Protein AF-A0A8S2USR0-F1 (afdb_monomer_lite)

Sequence (633 aa):
MNVASIPGWSAKDGDEIICIAELKLGLIGMSCAVPGFSTMMTNIFRMSAYKTRSAQELTQTWLWRELYHRGAAMEMYLEELPRAFHGKSFTEAALICFKLRVMMLAVEMKHTDENGNTRMIVDVAPKADCTIIYGTRAFIVCSSSDDSKRVKYYCSVCYPDVDRLTEIQLKRMKKCRHFMQEIVVNDIAAESQVSFGKEKHTSTIIRLAEGDTRYPLLLSEPEPTDSVSLAQSEPLIEESLSQFDATGMFYFVPPRPIEEAVLNLDSLRERRLAFRRQNTIKNGNFQLNEKPKFIGAKHPVHFQDHVIVCLHADTSSPTIGLRNFVMPLRASSFHRHELPTIIFVTDLDYIKNEWDMISTFPDIYILNGSPSNPYNLQLICIQDSRQCVIMSTLDRENQDTYLVDKSSVLCTLNIRQIEMKSAGFASVMNLTGQNTFDINTNQTMFLLQNKIRTITTLTIDSNVQYVEQGDTDEVELEFFLTTPFASGAAFADSVLDCILSCAYYNDNAVNLLRNILTGGVDIQLEEILAEGGGFTQCETFDILKKRNRARVALLEIRELIPDIDIRTKPVTFSVLFCETIQRFQMIVMGIYRLLDVLVRNDPSNNPNKIPGGHKRIVICYPPHGYHMDPSDM

pLDDT: mean 75.85, std 21.33, range [22.52, 98.25]

Organism: NCBI:txid392030

Structure (mmCIF, N/CA/C/O backbone):
data_AF-A0A8S2USR0-F1
#
_entry.id   AF-A0A8S2USR0-F1
#
loop_
_atom_site.group_PDB
_atom_site.id
_atom_site.type_symbol
_atom_site.label_atom_id
_atom_site.label_alt_id
_atom_site.label_comp_id
_atom_site.label_asym_id
_atom_site.label_entity_id
_atom_site.label_seq_id
_atom_site.pdbx_PDB_ins_code
_atom_site.Cartn_x
_atom_site.Cartn_y
_atom_site.Cartn_z
_atom_site.occupancy
_atom_site.B_iso_or_equiv
_atom_site.auth_seq_id
_atom_site.auth_comp_id
_atom_site.auth_asym_id
_atom_site.auth_atom_id
_atom_site.pdbx_PDB_model_num
ATOM 1 N N . MET A 1 1 ? -5.647 26.603 4.456 1.00 41.94 1 MET A N 1
ATOM 2 C CA . MET A 1 1 ? -5.292 27.521 3.352 1.00 41.94 1 MET A CA 1
ATOM 3 C C . MET A 1 1 ? -5.134 26.652 2.118 1.00 41.94 1 MET A C 1
ATOM 5 O O . MET A 1 1 ? -4.359 25.709 2.189 1.00 41.94 1 MET A O 1
ATOM 9 N N . ASN A 1 2 ? -5.936 26.855 1.072 1.00 60.19 2 ASN A N 1
ATOM 10 C CA . ASN A 1 2 ? -5.864 26.008 -0.119 1.00 60.19 2 ASN A CA 1
ATOM 11 C C . ASN A 1 2 ? -4.675 26.466 -0.977 1.00 60.19 2 ASN A C 1
ATOM 13 O O . ASN A 1 2 ? -4.707 27.565 -1.526 1.00 60.19 2 ASN A O 1
ATOM 17 N N . VAL A 1 3 ? -3.612 25.664 -1.051 1.00 60.81 3 VAL A N 1
ATOM 18 C CA . VAL A 1 3 ? -2.388 26.015 -1.796 1.00 60.81 3 VAL A CA 1
ATOM 19 C C . VAL A 1 3 ? -2.688 26.167 -3.294 1.00 60.81 3 VAL A C 1
ATOM 21 O O . VAL A 1 3 ? -2.115 27.041 -3.935 1.00 60.81 3 VAL A O 1
ATOM 24 N N . ALA A 1 4 ? -3.686 25.443 -3.815 1.00 60.59 4 ALA A N 1
ATOM 25 C CA . ALA A 1 4 ? -4.141 25.571 -5.201 1.00 60.59 4 ALA A CA 1
ATOM 26 C C . ALA A 1 4 ? -4.793 26.934 -5.519 1.00 60.59 4 ALA A C 1
ATOM 28 O O . ALA A 1 4 ? -4.944 27.290 -6.682 1.00 60.59 4 ALA A O 1
ATOM 29 N N . SER A 1 5 ? -5.164 27.720 -4.499 1.00 67.00 5 SER A N 1
ATOM 30 C CA . SER A 1 5 ? -5.700 29.081 -4.675 1.00 67.00 5 SER A CA 1
ATOM 31 C C . SER A 1 5 ? -4.626 30.179 -4.686 1.00 67.00 5 SER A C 1
ATOM 33 O O . SER A 1 5 ? -4.962 31.360 -4.786 1.00 67.00 5 SER A O 1
ATOM 35 N N . ILE A 1 6 ? -3.340 29.823 -4.562 1.00 75.88 6 ILE A N 1
ATOM 36 C CA . ILE A 1 6 ? -2.237 30.790 -4.533 1.00 75.88 6 ILE A CA 1
ATOM 37 C C . ILE A 1 6 ? -1.921 31.262 -5.965 1.00 75.88 6 ILE A C 1
ATOM 39 O O . ILE A 1 6 ? -1.592 30.436 -6.819 1.00 75.88 6 ILE A O 1
ATOM 43 N N . PRO A 1 7 ? -1.951 32.581 -6.248 1.00 71.81 7 PRO A N 1
ATOM 44 C CA . PRO A 1 7 ? -1.530 33.113 -7.541 1.00 71.81 7 PRO A CA 1
ATOM 45 C C . PRO A 1 7 ? -0.057 32.777 -7.808 1.00 71.81 7 PRO A C 1
ATOM 47 O O . PRO A 1 7 ? 0.818 33.205 -7.057 1.00 71.81 7 PRO A O 1
ATOM 50 N N . GLY A 1 8 ? 0.211 32.026 -8.878 1.00 72.25 8 GLY A N 1
ATOM 51 C CA . GLY A 1 8 ? 1.557 31.585 -9.264 1.00 72.25 8 GLY A CA 1
ATOM 52 C C . GLY A 1 8 ? 1.851 30.110 -8.992 1.00 72.25 8 GLY A C 1
ATOM 53 O O . GLY A 1 8 ? 2.843 29.624 -9.518 1.00 72.25 8 GLY A O 1
ATOM 54 N N . TRP A 1 9 ? 0.995 29.401 -8.245 1.00 73.94 9 TRP A N 1
ATOM 55 C CA . TRP A 1 9 ? 1.066 27.940 -8.170 1.00 73.94 9 TRP A CA 1
ATOM 56 C C . TRP A 1 9 ? 0.585 27.326 -9.486 1.00 73.94 9 TRP A C 1
ATOM 58 O O . TRP A 1 9 ? -0.480 27.690 -9.997 1.00 73.94 9 TRP A O 1
ATOM 68 N N . SER A 1 10 ? 1.359 26.390 -10.028 1.00 69.12 10 SER A N 1
ATOM 69 C CA . SER A 1 10 ? 1.028 25.711 -11.275 1.00 69.12 10 SER A CA 1
ATOM 70 C C . SER A 1 10 ? 1.516 24.268 -11.255 1.00 69.12 10 SER A C 1
ATOM 72 O O . SER A 1 10 ? 2.692 23.983 -11.471 1.00 69.12 10 SER A O 1
ATOM 74 N N . ALA A 1 11 ? 0.578 23.325 -11.113 1.00 64.88 11 ALA A N 1
ATOM 75 C CA . ALA A 1 11 ? 0.870 21.897 -11.284 1.00 64.88 11 ALA A CA 1
ATOM 76 C C . ALA A 1 11 ? 1.495 21.571 -12.658 1.00 64.88 11 ALA A C 1
ATOM 78 O O . ALA A 1 11 ? 2.175 20.562 -12.808 1.00 64.88 11 ALA A O 1
ATOM 79 N N . LYS A 1 12 ? 1.282 22.420 -13.678 1.00 63.69 12 LYS A N 1
ATOM 80 C CA . LYS A 1 12 ? 1.909 22.260 -15.002 1.00 63.69 12 LYS A CA 1
ATOM 81 C C . LYS A 1 12 ? 3.401 22.596 -14.997 1.00 63.69 12 LYS A C 1
ATOM 83 O O . LYS A 1 12 ? 4.128 22.044 -15.817 1.00 63.69 12 LYS A O 1
ATOM 88 N N . ASP A 1 13 ? 3.829 23.482 -14.102 1.00 67.00 13 ASP A N 1
ATOM 89 C CA . ASP A 1 13 ? 5.217 23.933 -13.984 1.00 67.00 13 ASP A CA 1
ATOM 90 C C . ASP A 1 13 ? 6.026 23.075 -12.990 1.00 67.00 13 ASP A C 1
ATOM 92 O O . ASP A 1 13 ? 7.196 23.360 -12.743 1.00 67.00 13 ASP A O 1
ATOM 96 N N . GLY A 1 14 ? 5.424 21.995 -12.470 1.00 64.88 14 GLY A N 1
ATOM 97 C CA . GLY A 1 14 ? 6.058 21.040 -11.555 1.00 64.88 14 GLY A CA 1
ATOM 98 C C . GLY A 1 14 ? 5.811 21.318 -10.070 1.00 64.88 14 GLY A C 1
ATOM 99 O O . GLY A 1 14 ? 6.416 20.660 -9.227 1.00 64.88 14 GLY A O 1
ATOM 100 N N . ASP A 1 15 ? 4.931 22.264 -9.723 1.00 72.50 15 ASP A N 1
ATOM 101 C CA . ASP A 1 15 ? 4.597 22.532 -8.322 1.00 72.50 15 ASP A CA 1
ATOM 102 C C . ASP A 1 15 ? 3.721 21.411 -7.739 1.00 72.50 15 ASP A C 1
ATOM 104 O O . ASP A 1 15 ? 2.509 21.357 -7.972 1.00 72.50 15 ASP A O 1
ATOM 108 N N . GLU A 1 16 ? 4.312 20.547 -6.916 1.00 71.31 16 GLU A N 1
ATOM 109 C CA . GLU A 1 16 ? 3.594 19.454 -6.258 1.00 71.31 16 GLU A CA 1
ATOM 110 C C . GLU A 1 16 ? 3.252 19.750 -4.792 1.00 71.31 16 GLU A C 1
ATOM 112 O O . GLU A 1 16 ? 4.050 20.286 -4.021 1.00 71.31 16 GLU A O 1
ATOM 117 N N . ILE A 1 17 ? 2.047 19.342 -4.379 1.00 77.12 17 ILE A N 1
ATOM 118 C CA . ILE A 1 17 ? 1.616 19.358 -2.978 1.00 77.12 17 ILE A CA 1
ATOM 119 C C . ILE A 1 17 ? 1.569 17.920 -2.482 1.00 77.12 17 ILE A C 1
ATOM 121 O O . ILE A 1 17 ? 0.712 17.126 -2.887 1.00 77.12 17 ILE A O 1
ATOM 125 N N . ILE A 1 18 ? 2.462 17.606 -1.549 1.00 79.62 18 ILE A N 1
ATOM 126 C CA . ILE A 1 18 ? 2.528 16.280 -0.945 1.00 79.62 18 ILE A CA 1
ATOM 127 C C . ILE A 1 18 ? 1.855 16.319 0.423 1.00 79.62 18 ILE A C 1
ATOM 129 O O . ILE A 1 18 ? 2.339 16.952 1.363 1.00 79.62 18 ILE A O 1
ATOM 133 N N . CYS A 1 19 ? 0.728 15.619 0.547 1.00 84.94 19 CYS A N 1
ATOM 134 C CA . CYS A 1 19 ? 0.041 15.466 1.820 1.00 84.94 19 CYS A CA 1
ATOM 135 C C . CYS A 1 19 ? 0.579 14.235 2.564 1.00 84.94 19 CYS A C 1
ATOM 137 O O . CYS A 1 19 ? 0.286 13.093 2.218 1.00 84.94 19 CYS A O 1
ATOM 139 N N . ILE A 1 20 ? 1.353 14.461 3.628 1.00 87.88 20 ILE A N 1
ATOM 140 C CA . ILE A 1 20 ? 1.951 13.383 4.437 1.00 87.88 20 ILE A CA 1
ATOM 141 C C . ILE A 1 20 ? 0.869 12.467 5.031 1.00 87.88 20 ILE A C 1
ATOM 143 O O . ILE A 1 20 ? 1.017 11.245 5.029 1.00 87.88 20 ILE A O 1
ATOM 147 N N . ALA A 1 21 ? -0.247 13.042 5.492 1.00 88.56 21 ALA A N 1
ATOM 148 C CA . ALA A 1 21 ? -1.369 12.280 6.038 1.00 88.56 21 ALA A CA 1
ATOM 149 C C . ALA A 1 21 ? -2.034 11.382 4.981 1.00 88.56 21 ALA A C 1
ATOM 151 O O . ALA A 1 21 ? -2.421 10.257 5.293 1.00 88.56 21 ALA A O 1
ATOM 152 N N . GLU A 1 22 ? -2.130 11.852 3.733 1.00 89.38 22 GLU A N 1
ATOM 153 C CA . GLU A 1 22 ? -2.641 11.073 2.601 1.00 89.38 22 GLU A CA 1
ATOM 154 C C . GLU A 1 22 ? -1.770 9.841 2.345 1.00 89.38 22 GLU A C 1
ATOM 156 O O . GLU A 1 22 ? -2.277 8.721 2.336 1.00 89.38 22 GLU A O 1
ATOM 161 N N . LEU A 1 23 ? -0.451 10.032 2.228 1.00 90.69 23 LEU A N 1
ATOM 162 C CA . LEU A 1 23 ? 0.488 8.936 1.986 1.00 90.69 23 LEU A CA 1
ATOM 163 C C . LEU A 1 23 ? 0.530 7.948 3.157 1.00 90.69 23 LEU A C 1
ATOM 165 O O . LEU A 1 23 ? 0.442 6.739 2.944 1.00 90.69 23 LEU A O 1
ATOM 169 N N . LYS A 1 24 ? 0.609 8.447 4.398 1.00 94.81 24 LYS A N 1
ATOM 170 C CA . LYS A 1 24 ? 0.625 7.622 5.615 1.00 94.81 24 LYS A CA 1
ATOM 171 C C . LYS A 1 24 ? -0.605 6.728 5.700 1.00 94.81 24 LYS A C 1
ATOM 173 O O . LYS A 1 24 ? -0.488 5.507 5.805 1.00 94.81 24 LYS A O 1
ATOM 178 N N . LEU A 1 25 ? -1.787 7.339 5.670 1.00 95.62 25 LEU A N 1
ATOM 179 C CA . LEU A 1 25 ? -3.044 6.619 5.832 1.00 95.62 25 LEU A CA 1
ATOM 180 C C . LEU A 1 25 ? -3.356 5.749 4.615 1.00 95.62 25 LEU A C 1
ATOM 182 O O . LEU A 1 25 ? -3.886 4.656 4.796 1.00 95.62 25 LEU A O 1
ATOM 186 N N . GLY A 1 26 ? -2.960 6.174 3.414 1.00 94.62 26 GLY A N 1
ATOM 187 C CA . GLY A 1 26 ? -3.068 5.375 2.201 1.00 94.62 26 GLY A CA 1
ATOM 188 C C . GLY A 1 26 ? -2.230 4.097 2.268 1.00 94.62 26 GLY A C 1
ATOM 189 O O . GLY A 1 26 ? -2.754 3.010 2.026 1.00 94.62 26 GLY A O 1
ATOM 190 N N . LEU A 1 27 ? -0.953 4.197 2.663 1.00 95.69 27 LEU A N 1
ATOM 191 C CA . LEU A 1 27 ? -0.057 3.045 2.833 1.00 95.69 27 LEU A CA 1
ATOM 192 C C . LEU A 1 27 ? -0.582 2.069 3.892 1.00 95.69 27 LEU A C 1
ATOM 194 O O . LEU A 1 27 ? -0.609 0.862 3.658 1.00 95.69 27 LEU A O 1
ATOM 198 N N . ILE A 1 28 ? -1.032 2.580 5.042 1.00 96.88 28 ILE A N 1
ATOM 199 C CA . ILE A 1 28 ? -1.580 1.751 6.126 1.00 96.88 28 ILE A CA 1
ATOM 200 C C . ILE A 1 28 ? -2.923 1.121 5.715 1.00 96.88 28 ILE A C 1
ATOM 202 O O . ILE A 1 28 ? -3.161 -0.056 5.993 1.00 96.88 28 ILE A O 1
ATOM 206 N N . GLY A 1 29 ? -3.779 1.870 5.014 1.00 95.44 29 GLY A N 1
ATOM 207 C CA . GLY A 1 29 ? -5.040 1.388 4.452 1.00 95.44 29 GLY A CA 1
ATOM 208 C C . GLY A 1 29 ? -4.817 0.251 3.461 1.00 95.44 29 GLY A C 1
ATOM 209 O O . GLY A 1 29 ? -5.374 -0.831 3.634 1.00 95.44 29 GLY A O 1
ATOM 210 N N . MET A 1 30 ? -3.920 0.430 2.488 1.00 94.00 30 MET A N 1
ATOM 211 C CA . MET A 1 30 ? -3.573 -0.624 1.529 1.00 94.00 30 MET A CA 1
ATOM 212 C C . MET A 1 30 ? -2.900 -1.833 2.179 1.00 94.00 30 MET A C 1
ATOM 214 O O . MET A 1 30 ? -3.190 -2.959 1.779 1.00 94.00 30 MET A O 1
ATOM 218 N N . SER A 1 31 ? -2.108 -1.647 3.239 1.00 95.94 31 SER A N 1
ATOM 219 C CA . SER A 1 31 ? -1.575 -2.763 4.036 1.00 95.94 31 SER A CA 1
ATOM 220 C C . SER A 1 31 ? -2.658 -3.626 4.699 1.00 95.94 31 SER A C 1
ATOM 222 O O . SER A 1 31 ? -2.385 -4.768 5.065 1.00 95.94 31 SER A O 1
ATOM 224 N N . CYS A 1 32 ? -3.893 -3.127 4.838 1.00 95.06 32 CYS A N 1
ATOM 225 C CA . CYS A 1 32 ? -5.026 -3.930 5.310 1.00 95.06 32 CYS A CA 1
ATOM 226 C C . CYS A 1 32 ? -5.611 -4.840 4.222 1.00 95.06 32 CYS A C 1
ATOM 228 O O . CYS A 1 32 ? -6.177 -5.884 4.548 1.00 95.06 32 CYS A O 1
ATOM 230 N N . ALA A 1 33 ? -5.502 -4.450 2.948 1.00 91.19 33 ALA A N 1
ATOM 231 C CA . ALA A 1 33 ? -5.878 -5.291 1.811 1.00 91.19 33 ALA A CA 1
ATOM 232 C C . ALA A 1 33 ? -4.741 -6.255 1.433 1.00 91.19 33 ALA A C 1
ATOM 234 O O . ALA A 1 33 ? -4.985 -7.427 1.159 1.00 91.19 33 ALA A O 1
ATOM 235 N N . VAL A 1 34 ? -3.499 -5.767 1.469 1.00 93.75 34 VAL A N 1
ATOM 236 C CA . VAL A 1 34 ? -2.285 -6.475 1.051 1.00 93.75 34 VAL A CA 1
ATOM 237 C C . VAL A 1 34 ? -1.247 -6.383 2.180 1.00 93.75 34 VAL A C 1
ATOM 239 O O . VAL A 1 34 ? -0.481 -5.422 2.244 1.00 93.75 34 VAL A O 1
ATOM 242 N N . PRO A 1 35 ? -1.199 -7.355 3.107 1.00 93.06 35 PRO A N 1
ATOM 243 C CA . PRO A 1 35 ? -0.209 -7.369 4.184 1.00 93.06 35 PRO A CA 1
ATOM 244 C C . PRO A 1 35 ? 1.233 -7.238 3.674 1.00 93.06 35 PRO A C 1
ATOM 246 O O . PRO A 1 35 ? 1.615 -7.882 2.700 1.00 93.06 35 PRO A O 1
ATOM 249 N N . GLY A 1 36 ? 2.042 -6.406 4.337 1.00 94.00 36 GLY A N 1
ATOM 250 C CA . GLY A 1 36 ? 3.423 -6.117 3.925 1.00 94.00 36 GLY A CA 1
ATOM 251 C C . GLY A 1 36 ? 3.557 -5.069 2.811 1.00 94.00 36 GLY A C 1
ATOM 252 O O . GLY A 1 36 ? 4.676 -4.661 2.497 1.00 94.00 36 GLY A O 1
ATOM 253 N N . PHE A 1 37 ? 2.448 -4.576 2.249 1.00 95.38 37 PHE A N 1
ATOM 254 C CA . PHE A 1 37 ? 2.462 -3.576 1.182 1.00 95.38 37 PHE A CA 1
ATOM 255 C C . PHE A 1 37 ? 3.228 -2.303 1.561 1.00 95.38 37 PHE A C 1
ATOM 257 O O . PHE A 1 37 ? 4.100 -1.874 0.810 1.00 95.38 37 PHE A O 1
ATOM 264 N N . SER A 1 38 ? 2.984 -1.731 2.743 1.00 95.44 38 SER A N 1
ATOM 265 C CA . SER A 1 38 ? 3.704 -0.534 3.199 1.00 95.44 38 SER A CA 1
ATOM 266 C C . SER A 1 38 ? 5.219 -0.740 3.234 1.00 95.44 38 SER A C 1
ATOM 268 O O . SER A 1 38 ? 5.958 0.144 2.810 1.00 95.44 38 SER A O 1
ATOM 270 N N . THR A 1 39 ? 5.690 -1.909 3.674 1.00 95.31 39 THR A N 1
ATOM 271 C CA . THR A 1 39 ? 7.117 -2.269 3.688 1.00 95.31 39 THR A CA 1
ATOM 272 C C . THR A 1 39 ? 7.671 -2.394 2.270 1.00 95.31 39 THR A C 1
ATOM 274 O O . THR A 1 39 ? 8.729 -1.842 1.982 1.00 95.31 39 THR A O 1
ATOM 277 N N . MET A 1 40 ? 6.943 -3.062 1.365 1.00 94.62 40 MET A N 1
ATOM 278 C CA . MET A 1 40 ? 7.317 -3.187 -0.051 1.00 94.62 40 MET A CA 1
ATOM 279 C C . MET A 1 40 ? 7.482 -1.810 -0.704 1.00 94.62 40 MET A C 1
ATOM 281 O O . MET A 1 40 ? 8.527 -1.519 -1.283 1.00 94.62 40 MET A O 1
ATOM 285 N N . MET A 1 41 ? 6.473 -0.946 -0.567 1.00 93.06 41 MET A N 1
ATOM 286 C CA . MET A 1 41 ? 6.482 0.392 -1.159 1.00 93.06 41 MET A CA 1
ATOM 287 C C . MET A 1 41 ? 7.582 1.263 -0.567 1.00 93.06 41 MET A C 1
ATOM 289 O O . MET A 1 41 ? 8.300 1.929 -1.303 1.00 93.06 41 MET A O 1
ATOM 293 N N . THR A 1 42 ? 7.769 1.206 0.750 1.00 92.38 42 THR A N 1
ATOM 294 C CA . THR A 1 42 ? 8.858 1.925 1.416 1.00 92.38 42 THR A CA 1
ATOM 295 C C . THR A 1 42 ? 10.214 1.495 0.882 1.00 92.38 42 THR A C 1
ATOM 297 O O . THR A 1 42 ? 11.039 2.345 0.573 1.00 92.38 42 THR A O 1
ATOM 300 N N . ASN A 1 43 ? 10.440 0.189 0.737 1.00 91.56 43 ASN A N 1
ATOM 301 C CA . ASN A 1 43 ? 11.703 -0.331 0.229 1.00 91.56 43 ASN A CA 1
ATOM 302 C C . ASN A 1 43 ? 11.962 0.113 -1.216 1.00 91.56 43 ASN A C 1
ATOM 304 O O . ASN A 1 43 ? 13.077 0.513 -1.506 1.00 91.56 43 ASN A O 1
ATOM 308 N N . ILE A 1 44 ? 10.946 0.112 -2.088 1.00 90.12 44 ILE A N 1
ATOM 309 C CA . ILE A 1 44 ? 11.085 0.527 -3.498 1.00 90.12 44 ILE A CA 1
ATOM 310 C C . ILE A 1 44 ? 11.345 2.038 -3.645 1.00 90.12 44 ILE A C 1
ATOM 312 O O . ILE A 1 44 ? 12.096 2.452 -4.529 1.00 90.12 44 ILE A O 1
ATOM 316 N N . PHE A 1 45 ? 10.698 2.865 -2.818 1.00 87.69 45 PHE A N 1
ATOM 317 C CA . PHE A 1 45 ? 10.802 4.329 -2.891 1.00 87.69 45 PHE A CA 1
ATOM 318 C C . PHE A 1 45 ? 11.985 4.888 -2.096 1.00 87.69 45 PHE A C 1
ATOM 320 O O . PHE A 1 45 ? 12.423 6.009 -2.348 1.00 87.69 45 PHE A O 1
ATOM 327 N N . ARG A 1 46 ? 12.525 4.124 -1.144 1.00 84.69 46 ARG A N 1
ATOM 328 C CA . ARG A 1 46 ? 13.719 4.511 -0.397 1.00 84.69 46 ARG A CA 1
ATOM 329 C C . ARG A 1 46 ? 14.935 4.443 -1.314 1.00 84.69 46 ARG A C 1
ATOM 331 O O . ARG A 1 46 ? 15.314 3.375 -1.776 1.00 84.69 46 ARG A O 1
ATOM 338 N N . MET A 1 47 ? 15.617 5.571 -1.468 1.00 70.06 47 MET A N 1
ATOM 339 C CA . MET A 1 47 ? 16.975 5.585 -2.004 1.00 70.06 47 MET A CA 1
ATOM 340 C C . MET A 1 47 ? 17.923 5.098 -0.903 1.00 70.06 47 MET A C 1
ATOM 342 O O . MET A 1 47 ? 18.157 5.796 0.087 1.00 70.06 47 MET A O 1
ATOM 346 N N . SER A 1 48 ? 18.430 3.877 -1.021 1.00 63.19 48 SER A N 1
ATOM 347 C CA . SER A 1 48 ? 19.383 3.308 -0.076 1.00 63.19 48 SER A CA 1
ATOM 348 C C . SER A 1 48 ? 20.636 2.895 -0.825 1.00 63.19 48 SER A C 1
ATOM 350 O O . SER A 1 48 ? 20.648 1.930 -1.586 1.00 63.19 48 SER A O 1
ATOM 352 N N . ALA A 1 49 ? 21.743 3.582 -0.538 1.00 51.03 49 ALA A N 1
ATOM 353 C CA . ALA A 1 49 ? 23.056 3.102 -0.928 1.00 51.03 49 ALA A CA 1
ATOM 354 C C . ALA A 1 49 ? 23.361 1.825 -0.130 1.00 51.03 49 ALA A C 1
ATOM 356 O O . ALA A 1 49 ? 23.951 1.885 0.952 1.00 51.03 49 ALA A O 1
ATOM 357 N N . TYR A 1 50 ? 22.951 0.668 -0.653 1.00 50.03 50 TYR A N 1
ATOM 358 C CA . TYR A 1 50 ? 23.333 -0.622 -0.101 1.00 50.03 50 TYR A CA 1
ATOM 359 C C . TYR A 1 50 ? 24.857 -0.731 -0.145 1.00 50.03 50 TYR A C 1
ATOM 361 O O . TYR A 1 50 ? 25.471 -1.014 -1.175 1.00 50.03 50 TYR A O 1
ATOM 369 N N . LYS A 1 51 ? 25.495 -0.478 0.997 1.00 48.25 51 LYS A N 1
ATOM 370 C CA . LYS A 1 51 ? 26.884 -0.856 1.208 1.00 48.25 51 LYS A CA 1
ATOM 371 C C . LYS A 1 51 ? 26.857 -2.343 1.493 1.00 48.25 51 LYS A C 1
ATOM 373 O O . LYS A 1 51 ? 26.466 -2.745 2.586 1.00 48.25 51 LYS A O 1
ATOM 378 N N . THR A 1 52 ? 27.253 -3.147 0.511 1.00 44.22 52 THR A N 1
ATOM 379 C CA . THR A 1 52 ? 27.531 -4.568 0.713 1.00 44.22 52 THR A CA 1
ATOM 380 C C . THR A 1 52 ? 28.443 -4.688 1.930 1.00 44.22 52 THR A C 1
ATOM 382 O O . THR A 1 52 ? 29.622 -4.333 1.859 1.00 44.22 52 THR A O 1
ATOM 385 N N . ARG A 1 53 ? 27.893 -5.121 3.073 1.00 48.31 53 ARG A N 1
ATOM 386 C CA . ARG A 1 53 ? 28.717 -5.520 4.215 1.00 48.31 53 ARG A CA 1
ATOM 387 C C . ARG A 1 53 ? 29.654 -6.614 3.722 1.00 48.31 53 ARG A C 1
ATOM 389 O O . ARG A 1 53 ? 29.306 -7.386 2.826 1.00 48.31 53 ARG A O 1
ATOM 396 N N . SER A 1 54 ? 30.879 -6.624 4.229 1.00 40.81 54 SER A N 1
ATOM 397 C CA . SER A 1 54 ? 31.881 -7.571 3.749 1.00 40.81 54 SER A CA 1
ATOM 398 C C . SER A 1 54 ? 31.360 -9.007 3.910 1.00 40.81 54 SER A C 1
ATOM 400 O O . SER A 1 54 ? 30.680 -9.326 4.886 1.00 40.81 54 SER A O 1
ATOM 402 N N . ALA A 1 55 ? 31.666 -9.894 2.958 1.00 41.19 55 ALA A N 1
ATOM 403 C CA . ALA A 1 55 ? 31.203 -11.288 2.977 1.00 41.19 55 ALA A CA 1
ATOM 404 C C . ALA A 1 55 ? 31.570 -12.051 4.275 1.00 41.19 55 ALA A C 1
ATOM 406 O O . ALA A 1 55 ? 30.957 -13.069 4.577 1.00 41.19 55 ALA A O 1
ATOM 407 N N . GLN A 1 56 ? 32.538 -11.549 5.054 1.00 38.81 56 GLN A N 1
ATOM 408 C CA . GLN A 1 56 ? 32.960 -12.094 6.350 1.00 38.81 56 GLN A CA 1
ATOM 409 C C . GLN A 1 56 ? 32.064 -11.678 7.536 1.00 38.81 56 GLN A C 1
ATOM 411 O O . GLN A 1 56 ? 32.037 -12.382 8.542 1.00 38.81 56 GLN A O 1
ATOM 416 N N . GLU A 1 57 ? 31.299 -10.588 7.436 1.00 46.53 57 GLU A N 1
ATOM 417 C CA . GLU A 1 57 ? 30.288 -10.209 8.445 1.00 46.53 57 GLU A CA 1
ATOM 418 C C . GLU A 1 57 ? 28.950 -10.923 8.179 1.00 46.53 57 GLU A C 1
ATOM 420 O O . GLU A 1 57 ? 28.235 -11.308 9.103 1.00 46.53 57 GLU A O 1
ATOM 425 N N . LEU A 1 58 ? 28.652 -11.191 6.901 1.00 46.31 58 LEU A N 1
ATOM 426 C CA . LEU A 1 58 ? 27.456 -11.911 6.447 1.00 46.31 58 LEU A CA 1
ATOM 427 C C . LEU A 1 58 ? 27.420 -13.380 6.890 1.00 46.31 58 LEU A C 1
ATOM 429 O O . LEU A 1 58 ? 26.340 -13.913 7.119 1.00 46.31 58 LEU A O 1
ATOM 433 N N . THR A 1 59 ? 28.575 -14.019 7.108 1.00 43.53 59 THR A N 1
ATOM 434 C CA . THR A 1 59 ? 28.666 -15.417 7.573 1.00 43.53 59 THR A CA 1
ATOM 435 C C . THR A 1 59 ? 28.069 -15.683 8.965 1.00 43.53 59 THR A C 1
ATOM 437 O O . THR A 1 59 ? 27.989 -16.840 9.368 1.00 43.53 59 THR A O 1
ATOM 440 N N . GLN A 1 60 ? 27.632 -14.649 9.695 1.00 48.06 60 GLN A N 1
ATOM 441 C CA . GLN A 1 60 ? 26.915 -14.771 10.975 1.00 48.06 60 GLN A CA 1
ATOM 442 C C . GLN A 1 60 ? 25.430 -14.367 10.898 1.00 48.06 60 GLN A C 1
ATOM 444 O O . GLN A 1 60 ? 24.752 -14.342 11.924 1.00 48.06 60 GLN A O 1
ATOM 449 N N . THR A 1 61 ? 24.913 -14.031 9.710 1.00 55.84 61 THR A N 1
ATOM 450 C CA . THR A 1 61 ? 23.568 -13.458 9.550 1.00 55.84 61 THR A CA 1
ATOM 451 C C . THR A 1 61 ? 22.584 -14.505 9.023 1.00 55.84 61 THR A C 1
ATOM 453 O O . THR A 1 61 ? 22.898 -15.231 8.087 1.00 55.84 61 THR A O 1
ATOM 456 N N . TRP A 1 62 ? 21.385 -14.572 9.610 1.00 64.38 62 TRP A N 1
ATOM 457 C CA . TRP A 1 62 ? 20.318 -15.487 9.189 1.00 64.38 62 TRP A CA 1
ATOM 458 C C . TRP A 1 62 ? 19.951 -15.321 7.703 1.00 64.38 62 TRP A C 1
ATOM 460 O O . TRP A 1 62 ? 19.803 -14.189 7.233 1.00 64.38 62 TRP A O 1
ATOM 470 N N . LEU A 1 63 ? 19.688 -16.428 6.994 1.00 70.69 63 LEU A N 1
ATOM 471 C CA . LEU A 1 63 ? 19.356 -16.446 5.552 1.00 70.69 63 LEU A CA 1
ATOM 472 C C . LEU A 1 63 ? 18.228 -15.470 5.161 1.00 70.69 63 LEU A C 1
ATOM 474 O O . LEU A 1 63 ? 18.255 -14.858 4.092 1.00 70.69 63 LEU A O 1
ATOM 478 N N . TRP A 1 64 ? 17.225 -15.302 6.029 1.00 79.06 64 TRP A N 1
ATOM 479 C CA . TRP A 1 64 ? 16.102 -14.403 5.757 1.00 79.06 64 TRP A CA 1
ATOM 480 C C . TRP A 1 64 ? 16.523 -12.936 5.648 1.00 79.06 64 TRP A C 1
ATOM 482 O O . TRP A 1 64 ? 15.962 -12.203 4.833 1.00 79.06 64 TRP A O 1
ATOM 492 N N . ARG A 1 65 ? 17.521 -12.512 6.436 1.00 80.44 65 ARG A N 1
ATOM 493 C CA . ARG A 1 65 ? 18.008 -11.132 6.427 1.00 80.44 65 ARG A CA 1
ATOM 494 C C . ARG A 1 65 ? 18.720 -10.827 5.127 1.00 80.44 65 ARG A C 1
ATOM 496 O O . ARG A 1 65 ? 18.480 -9.774 4.561 1.00 80.44 65 ARG A O 1
ATOM 503 N N . GLU A 1 66 ? 19.544 -11.739 4.618 1.00 80.56 66 GLU A N 1
ATOM 504 C CA . GLU A 1 66 ? 20.234 -11.541 3.338 1.00 80.56 66 GLU A CA 1
ATOM 505 C C . GLU A 1 66 ? 19.239 -11.278 2.196 1.00 80.56 66 GLU A C 1
ATOM 507 O O . GLU A 1 66 ? 19.375 -10.312 1.441 1.00 80.56 66 GLU A O 1
ATOM 512 N N . LEU A 1 67 ? 18.199 -12.108 2.105 1.00 83.50 67 LEU A N 1
ATOM 513 C CA . LEU A 1 67 ? 17.165 -11.983 1.079 1.00 83.50 67 LEU A CA 1
ATOM 514 C C . LEU A 1 67 ? 16.348 -10.702 1.244 1.00 83.50 67 LEU A C 1
ATOM 516 O O . LEU A 1 67 ? 16.105 -10.001 0.261 1.00 83.50 67 LEU A O 1
ATOM 520 N N . TYR A 1 68 ? 15.972 -10.379 2.483 1.00 89.38 68 TYR A N 1
ATOM 521 C CA . TYR A 1 68 ? 15.295 -9.131 2.804 1.00 89.38 68 TYR A CA 1
ATOM 522 C C . TYR A 1 68 ? 16.150 -7.913 2.425 1.00 89.38 68 TYR A C 1
ATOM 524 O O . TYR A 1 68 ? 15.682 -7.043 1.699 1.00 89.38 68 TYR A O 1
ATOM 532 N N . HIS A 1 69 ? 17.422 -7.875 2.835 1.00 86.19 69 HIS A N 1
ATOM 533 C CA . HIS A 1 69 ? 18.354 -6.788 2.530 1.00 86.19 69 HIS A CA 1
ATOM 534 C C . HIS A 1 69 ? 18.511 -6.568 1.029 1.00 86.19 69 HIS A C 1
ATOM 536 O O . HIS A 1 69 ? 18.554 -5.428 0.578 1.00 86.19 69 HIS A O 1
ATOM 542 N N . ARG A 1 70 ? 18.568 -7.651 0.247 1.00 86.31 70 ARG A N 1
ATOM 543 C CA . ARG A 1 70 ? 18.635 -7.553 -1.210 1.00 86.31 70 ARG A CA 1
ATOM 544 C C . ARG A 1 70 ? 17.380 -6.912 -1.801 1.00 86.31 70 ARG A C 1
ATOM 546 O O . ARG A 1 70 ? 17.505 -6.112 -2.721 1.00 86.31 70 ARG A O 1
ATOM 553 N N . GLY A 1 71 ? 16.199 -7.253 -1.286 1.00 89.00 71 GLY A N 1
ATOM 554 C CA . GLY A 1 71 ? 14.942 -6.621 -1.691 1.00 89.00 71 GLY A CA 1
ATOM 555 C C . GLY A 1 71 ? 14.829 -5.169 -1.217 1.00 89.00 71 GLY A C 1
ATOM 556 O O . GLY A 1 71 ? 14.360 -4.316 -1.961 1.00 89.00 71 GLY A O 1
ATOM 557 N N . ALA A 1 72 ? 15.319 -4.866 -0.014 1.00 88.88 72 ALA A N 1
ATOM 558 C CA . ALA A 1 72 ? 15.360 -3.517 0.552 1.00 88.88 72 ALA A CA 1
ATOM 559 C C . ALA A 1 72 ? 16.362 -2.582 -0.151 1.00 88.88 72 ALA A C 1
ATOM 561 O O . ALA A 1 72 ? 16.318 -1.376 0.061 1.00 88.88 72 ALA A O 1
ATOM 562 N N . ALA A 1 73 ? 17.262 -3.137 -0.968 1.00 87.38 73 ALA A N 1
ATOM 563 C CA . ALA A 1 73 ? 18.199 -2.403 -1.817 1.00 87.38 73 ALA A CA 1
ATOM 564 C C . ALA A 1 73 ? 17.654 -2.130 -3.233 1.00 87.38 73 ALA A C 1
ATOM 566 O O . ALA A 1 73 ? 18.389 -1.628 -4.081 1.00 87.38 73 ALA A O 1
ATOM 567 N N . MET A 1 74 ? 16.414 -2.532 -3.529 1.00 89.38 74 MET A N 1
ATOM 568 C CA . MET A 1 74 ? 15.772 -2.209 -4.801 1.00 89.38 74 MET A CA 1
ATOM 569 C C . MET A 1 74 ? 15.288 -0.768 -4.776 1.00 89.38 74 MET A C 1
ATOM 571 O O . MET A 1 74 ? 14.635 -0.358 -3.829 1.00 89.38 74 MET A O 1
ATOM 575 N N . GLU A 1 75 ? 15.547 -0.039 -5.849 1.00 89.25 75 GLU A N 1
ATOM 576 C CA . GLU A 1 75 ? 15.185 1.365 -5.985 1.00 89.25 75 GLU A CA 1
ATOM 577 C C . GLU A 1 75 ? 14.438 1.586 -7.297 1.00 89.25 75 GLU A C 1
ATOM 579 O O . GLU A 1 75 ? 14.570 0.821 -8.261 1.00 89.25 75 GLU A O 1
ATOM 584 N N . MET A 1 76 ? 13.666 2.663 -7.336 1.00 90.88 76 MET A N 1
ATOM 585 C CA . MET A 1 76 ? 12.934 3.090 -8.515 1.00 90.88 76 MET A CA 1
ATOM 586 C C . MET A 1 76 ? 13.712 4.125 -9.335 1.00 90.88 76 MET A C 1
ATOM 588 O O . MET A 1 76 ? 14.200 5.125 -8.815 1.00 90.88 76 MET A O 1
ATOM 592 N N . TYR A 1 77 ? 13.741 3.919 -10.647 1.00 91.50 77 TYR A N 1
ATOM 593 C CA . TYR A 1 77 ? 14.369 4.785 -11.638 1.00 91.50 77 TYR A CA 1
ATOM 594 C C . TYR A 1 77 ? 13.393 5.097 -12.771 1.00 91.50 77 TYR A C 1
ATOM 596 O O . TYR A 1 77 ? 12.546 4.273 -13.109 1.00 91.50 77 TYR A O 1
ATOM 604 N N . LEU A 1 78 ? 13.530 6.268 -13.389 1.00 91.19 78 LEU A N 1
ATOM 605 C CA . LEU A 1 78 ? 12.765 6.650 -14.574 1.00 91.19 78 LEU A CA 1
ATOM 606 C C . LEU A 1 78 ? 13.682 6.604 -15.800 1.00 91.19 78 LEU A C 1
ATOM 608 O O . LEU A 1 78 ? 14.670 7.334 -15.861 1.00 91.19 78 LEU A O 1
ATOM 612 N N . GLU A 1 79 ? 13.367 5.750 -16.772 1.00 93.62 79 GLU A N 1
ATOM 613 C CA . GLU A 1 79 ? 14.179 5.564 -17.981 1.00 93.62 79 GLU A CA 1
ATOM 614 C C . GLU A 1 79 ? 13.354 5.786 -19.248 1.00 93.62 79 GLU A C 1
ATOM 616 O O . GLU A 1 79 ? 12.214 5.342 -19.357 1.00 93.62 79 GLU A O 1
ATOM 621 N N . GLU A 1 80 ? 13.947 6.454 -20.234 1.00 92.44 80 GLU A N 1
ATOM 622 C CA . GLU A 1 80 ? 13.340 6.636 -21.553 1.00 92.44 80 GLU A CA 1
ATOM 623 C C . GLU A 1 80 ? 13.523 5.373 -22.404 1.00 92.44 80 GLU A C 1
ATOM 625 O O . GLU A 1 80 ? 14.637 4.856 -22.550 1.00 92.44 80 GLU A O 1
ATOM 630 N N . LEU A 1 81 ? 12.426 4.870 -22.972 1.00 94.25 81 LEU A N 1
ATOM 631 C CA . LEU A 1 81 ? 12.428 3.637 -23.747 1.00 94.25 81 LEU A CA 1
ATOM 632 C C . LEU A 1 81 ? 12.958 3.874 -25.176 1.00 94.25 81 LEU A C 1
ATOM 634 O O . LEU A 1 81 ? 12.408 4.701 -25.915 1.00 94.25 81 LEU A O 1
ATOM 638 N N . PRO A 1 82 ? 13.992 3.126 -25.617 1.00 93.25 82 PRO A N 1
ATOM 639 C CA . PRO A 1 82 ? 14.545 3.265 -26.961 1.00 93.25 82 PRO A CA 1
ATOM 640 C C . PRO A 1 82 ? 13.599 2.714 -28.036 1.00 93.25 82 PRO A C 1
ATOM 642 O O . PRO A 1 82 ? 12.645 1.987 -27.751 1.00 93.25 82 PRO A O 1
ATOM 645 N N . ARG A 1 83 ? 13.907 2.981 -29.315 1.00 91.12 83 ARG A N 1
ATOM 646 C CA . ARG A 1 83 ? 13.099 2.535 -30.473 1.00 91.12 83 ARG A CA 1
ATOM 647 C C . ARG A 1 83 ? 12.827 1.031 -30.506 1.00 91.12 83 ARG A C 1
ATOM 649 O O . ARG A 1 83 ? 11.829 0.612 -31.077 1.00 91.12 83 ARG A O 1
ATOM 656 N N . ALA A 1 84 ? 13.673 0.224 -29.865 1.00 93.00 84 ALA A N 1
ATOM 657 C CA . ALA A 1 84 ? 13.470 -1.217 -29.724 1.00 93.00 84 ALA A CA 1
ATOM 658 C C . ALA A 1 84 ? 12.156 -1.597 -29.005 1.00 93.00 84 ALA A C 1
ATOM 660 O O . ALA A 1 84 ? 11.694 -2.727 -29.162 1.00 93.00 84 ALA A O 1
ATOM 661 N N . PHE A 1 85 ? 11.563 -0.676 -28.238 1.00 94.56 85 PHE A N 1
ATOM 662 C CA . PHE A 1 85 ? 10.274 -0.852 -27.564 1.00 94.56 85 PHE A CA 1
ATOM 663 C C . PHE A 1 85 ? 9.089 -0.257 -28.334 1.00 94.56 85 PHE A C 1
ATOM 665 O O . PHE A 1 85 ? 7.947 -0.475 -27.941 1.00 94.56 85 PHE A O 1
ATOM 672 N N . HIS A 1 86 ? 9.328 0.472 -29.427 1.00 93.44 86 HIS A N 1
ATOM 673 C CA . HIS A 1 86 ? 8.255 1.100 -30.190 1.00 93.44 86 HIS A CA 1
ATOM 674 C C . HIS A 1 86 ? 7.299 0.055 -30.782 1.00 93.44 86 HIS A C 1
ATOM 676 O O . HIS A 1 86 ? 7.737 -0.932 -31.374 1.00 93.44 86 HIS A O 1
ATOM 682 N N . GLY A 1 87 ? 5.996 0.285 -30.616 1.00 92.50 87 GLY A N 1
ATOM 683 C CA . GLY A 1 87 ? 4.930 -0.592 -31.100 1.00 92.50 87 GLY A CA 1
ATOM 684 C C . GLY A 1 87 ? 4.733 -1.867 -30.278 1.00 92.50 87 GLY A C 1
ATOM 685 O O . GLY A 1 87 ? 3.863 -2.660 -30.618 1.00 92.50 87 GLY A O 1
ATOM 686 N N . LYS A 1 88 ? 5.509 -2.079 -29.207 1.00 93.38 88 LYS A N 1
ATOM 687 C CA . LYS A 1 88 ? 5.313 -3.213 -28.296 1.00 93.38 88 LYS A CA 1
ATOM 688 C C . LYS A 1 88 ? 4.178 -2.934 -27.325 1.00 93.38 88 LYS A C 1
ATOM 690 O O . LYS A 1 88 ? 4.012 -1.801 -26.875 1.00 93.38 88 LYS A O 1
ATOM 695 N N . SER A 1 89 ? 3.448 -3.978 -26.957 1.00 93.81 89 SER A N 1
ATOM 696 C CA . SER A 1 89 ? 2.563 -3.936 -25.794 1.00 93.81 89 SER A CA 1
ATOM 697 C C . SER A 1 89 ? 3.373 -3.768 -24.505 1.00 93.81 89 SER A C 1
ATOM 699 O O . SER A 1 89 ? 4.566 -4.096 -24.441 1.00 93.81 89 SER A O 1
AT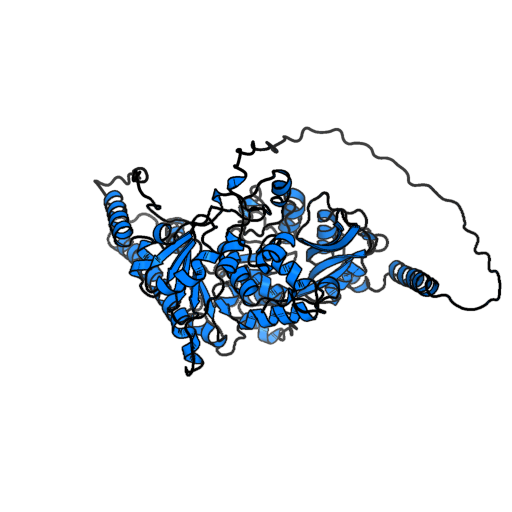OM 701 N N . PHE A 1 90 ? 2.717 -3.301 -23.444 1.00 92.88 90 PHE A N 1
ATOM 702 C CA . PHE A 1 90 ? 3.343 -3.227 -22.127 1.00 92.88 90 PHE A CA 1
ATOM 703 C C . PHE A 1 90 ? 3.849 -4.592 -21.637 1.00 92.88 90 PHE A C 1
ATOM 705 O O . PHE A 1 90 ? 4.966 -4.685 -21.135 1.00 92.88 90 PHE A O 1
ATOM 712 N N . THR A 1 91 ? 3.081 -5.665 -21.845 1.00 93.31 91 THR A N 1
ATOM 713 C CA . THR A 1 91 ? 3.455 -7.039 -21.472 1.00 93.31 91 THR A CA 1
ATOM 714 C C . THR A 1 91 ? 4.767 -7.472 -22.132 1.00 93.31 91 THR A C 1
ATOM 716 O O . THR A 1 91 ? 5.667 -7.979 -21.462 1.00 93.31 91 THR A O 1
ATOM 719 N N . GLU A 1 92 ? 4.916 -7.239 -23.438 1.00 93.62 92 GLU A N 1
ATOM 720 C CA . GLU A 1 92 ? 6.146 -7.571 -24.167 1.00 93.62 92 GLU A CA 1
ATOM 721 C C . GLU A 1 92 ? 7.339 -6.741 -23.685 1.00 93.62 92 GLU A C 1
ATOM 723 O O . GLU A 1 92 ? 8.447 -7.259 -23.540 1.00 93.62 92 GLU A O 1
ATOM 728 N N . ALA A 1 93 ? 7.124 -5.452 -23.424 1.00 94.94 93 ALA A N 1
ATOM 729 C CA . ALA A 1 93 ? 8.160 -4.567 -22.912 1.00 94.94 93 ALA A CA 1
ATOM 730 C C . ALA A 1 93 ? 8.610 -4.957 -21.502 1.00 94.94 93 ALA A C 1
ATOM 732 O O . ALA A 1 93 ? 9.811 -5.045 -21.244 1.00 94.94 93 ALA A O 1
ATOM 733 N N . ALA A 1 94 ? 7.666 -5.267 -20.615 1.00 95.19 94 ALA A N 1
ATOM 734 C CA . ALA A 1 94 ? 7.943 -5.732 -19.267 1.00 95.19 94 ALA A CA 1
ATOM 735 C C . ALA A 1 94 ? 8.685 -7.078 -19.271 1.00 95.19 94 ALA A C 1
ATOM 737 O O . ALA A 1 94 ? 9.622 -7.253 -18.492 1.00 95.19 94 ALA A O 1
ATOM 738 N N . LEU A 1 95 ? 8.357 -7.992 -20.195 1.00 94.62 95 LEU A N 1
ATOM 739 C CA . LEU A 1 95 ? 9.120 -9.226 -20.409 1.00 94.62 95 LEU A CA 1
ATOM 740 C C . LEU A 1 95 ? 10.559 -8.943 -20.854 1.00 94.62 95 LEU A C 1
ATOM 742 O O . LEU A 1 95 ? 11.486 -9.524 -20.293 1.00 94.62 95 LEU A O 1
ATOM 746 N N . ILE A 1 96 ? 10.775 -8.033 -21.810 1.00 95.38 96 ILE A N 1
ATOM 747 C CA . ILE A 1 96 ? 12.127 -7.621 -22.228 1.00 95.38 96 ILE A CA 1
ATOM 748 C C . ILE A 1 96 ? 12.897 -7.047 -21.035 1.00 95.38 96 ILE A C 1
ATOM 750 O O . ILE A 1 96 ? 14.008 -7.493 -20.755 1.00 95.38 96 ILE A O 1
ATOM 754 N N . CYS A 1 97 ? 12.300 -6.112 -20.294 1.00 96.44 97 CYS A N 1
ATOM 755 C CA . CYS A 1 97 ? 12.882 -5.533 -19.083 1.00 96.44 97 CYS A CA 1
ATOM 756 C C . CYS A 1 97 ? 13.244 -6.614 -18.056 1.00 96.44 97 CYS A C 1
ATOM 758 O O . CYS A 1 97 ? 14.363 -6.618 -17.533 1.00 96.44 97 CYS A O 1
ATOM 760 N N . PHE A 1 98 ? 12.365 -7.601 -17.860 1.00 95.81 98 PHE A N 1
ATOM 761 C CA . PHE A 1 98 ? 12.643 -8.741 -16.999 1.00 95.81 98 PHE A CA 1
ATOM 762 C C . PHE A 1 98 ? 13.903 -9.480 -17.460 1.00 95.81 98 PHE A C 1
ATOM 764 O O . PHE A 1 98 ? 14.814 -9.673 -16.656 1.00 95.81 98 PHE A O 1
ATOM 771 N N . LYS A 1 99 ? 14.047 -9.806 -18.755 1.00 94.25 99 LYS A N 1
ATOM 772 C CA . LYS A 1 99 ? 15.272 -10.434 -19.302 1.00 94.25 99 LYS A CA 1
ATOM 773 C C . LYS A 1 99 ? 16.523 -9.564 -19.136 1.00 94.25 99 LYS A C 1
ATOM 775 O O . LYS A 1 99 ? 17.610 -10.099 -18.904 1.00 94.25 99 LYS A O 1
ATOM 780 N N . LEU A 1 100 ? 16.369 -8.238 -19.148 1.00 94.81 100 LEU A N 1
ATOM 781 C CA . LEU A 1 100 ? 17.419 -7.267 -18.810 1.00 94.81 100 LEU A CA 1
ATOM 782 C C . LEU A 1 100 ? 17.746 -7.206 -17.305 1.00 94.81 100 LEU A C 1
ATOM 784 O O . LEU A 1 100 ? 18.623 -6.443 -16.909 1.00 94.81 100 LEU A O 1
ATOM 788 N N . ARG A 1 101 ? 17.113 -8.047 -16.477 1.00 94.00 101 ARG A N 1
ATOM 789 C CA . ARG A 1 101 ? 17.268 -8.147 -15.015 1.00 94.00 101 ARG A CA 1
ATOM 790 C C . ARG A 1 101 ? 16.791 -6.908 -14.265 1.00 94.00 101 ARG A C 1
ATOM 792 O O . ARG A 1 101 ? 17.358 -6.566 -13.229 1.00 94.00 101 ARG A O 1
ATOM 799 N N . VAL A 1 102 ? 15.731 -6.275 -14.757 1.00 95.75 102 VAL A N 1
ATOM 800 C CA . VAL A 1 102 ? 15.033 -5.170 -14.087 1.00 95.75 102 VAL A CA 1
ATOM 801 C C . VAL A 1 102 ? 13.522 -5.375 -14.156 1.00 95.75 102 VAL A C 1
ATOM 803 O O . VAL A 1 102 ? 13.038 -6.079 -15.038 1.00 95.75 102 VAL A O 1
ATOM 806 N N . MET A 1 103 ? 12.769 -4.777 -13.241 1.00 95.75 103 MET A N 1
ATOM 807 C CA . MET A 1 103 ? 11.309 -4.831 -13.274 1.00 95.75 103 MET A CA 1
ATOM 808 C C . MET A 1 103 ? 10.760 -3.523 -13.830 1.00 95.75 103 MET A C 1
ATOM 810 O O . MET A 1 103 ? 11.027 -2.463 -13.281 1.00 95.75 103 MET A O 1
ATOM 814 N N . MET A 1 104 ? 9.982 -3.590 -14.903 1.00 95.50 104 MET A N 1
ATOM 815 C CA . MET A 1 104 ? 9.209 -2.445 -15.382 1.00 95.50 104 MET A CA 1
ATOM 816 C C . MET A 1 104 ? 7.860 -2.443 -14.669 1.00 95.50 104 MET A C 1
ATOM 818 O O . MET A 1 104 ? 7.154 -3.444 -14.732 1.00 95.50 104 MET A O 1
ATOM 822 N N . LEU A 1 105 ? 7.533 -1.355 -13.973 1.00 93.06 105 LEU A N 1
ATOM 823 C CA . LEU A 1 105 ? 6.341 -1.261 -13.126 1.00 93.06 105 LEU A CA 1
ATOM 824 C C . LEU A 1 105 ? 5.216 -0.445 -13.778 1.00 93.06 105 LEU A C 1
ATOM 826 O O . LEU A 1 105 ? 4.049 -0.825 -13.723 1.00 93.06 105 LEU A O 1
ATOM 830 N N . ALA A 1 106 ? 5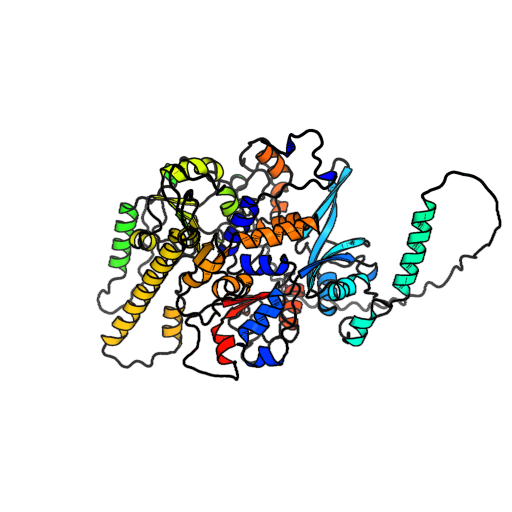.575 0.678 -14.392 1.00 92.75 106 ALA A N 1
ATOM 831 C CA . ALA A 1 106 ? 4.632 1.640 -14.946 1.00 92.75 106 ALA A CA 1
ATOM 832 C C . ALA A 1 106 ? 5.246 2.368 -16.146 1.00 92.75 106 ALA A C 1
ATOM 834 O O . ALA A 1 106 ? 6.469 2.376 -16.324 1.00 92.75 106 ALA A O 1
ATOM 835 N N . VAL A 1 107 ? 4.397 2.998 -16.951 1.00 91.94 107 VAL A N 1
ATOM 836 C CA . VAL A 1 107 ? 4.796 3.891 -18.044 1.00 91.94 107 VAL A CA 1
ATOM 837 C C . VAL A 1 107 ? 4.190 5.261 -17.848 1.00 91.94 107 VAL A C 1
ATOM 839 O O . VAL A 1 107 ? 3.122 5.417 -17.268 1.00 91.94 107 VAL A O 1
ATOM 842 N N . GLU A 1 108 ? 4.876 6.258 -18.373 1.00 87.81 108 GLU A N 1
ATOM 843 C CA . GLU A 1 108 ? 4.390 7.617 -18.426 1.00 87.81 108 GLU A CA 1
ATOM 844 C C . GLU A 1 108 ? 4.001 7.958 -19.863 1.00 87.81 108 GLU A C 1
ATOM 846 O O . GLU A 1 108 ? 4.833 7.958 -20.779 1.00 87.81 108 GLU A O 1
ATOM 851 N N . MET A 1 109 ? 2.721 8.241 -20.066 1.00 78.38 109 MET A N 1
ATOM 852 C CA . MET A 1 109 ? 2.144 8.476 -21.381 1.00 78.38 109 MET A CA 1
ATOM 853 C C . MET A 1 109 ? 1.588 9.887 -21.485 1.00 78.38 109 MET A C 1
ATOM 855 O O . MET A 1 109 ? 1.043 10.435 -20.533 1.00 78.38 109 MET A O 1
ATOM 859 N N . LYS A 1 110 ? 1.703 10.471 -22.677 1.00 75.00 110 LYS A N 1
ATOM 860 C CA . LYS A 1 110 ? 1.030 11.727 -23.003 1.00 75.00 110 LYS A CA 1
ATOM 861 C C . LYS A 1 110 ? -0.448 11.440 -23.227 1.00 75.00 110 LYS A C 1
ATOM 863 O O . LYS A 1 110 ? -0.794 10.721 -24.159 1.00 75.00 110 LYS A O 1
ATOM 868 N N . HIS A 1 111 ? -1.296 12.024 -22.399 1.00 73.25 111 HIS A N 1
ATOM 869 C CA . HIS A 1 111 ? -2.736 12.041 -22.581 1.00 73.25 111 HIS A CA 1
ATOM 870 C C . HIS A 1 111 ? -3.168 13.435 -23.023 1.00 73.25 111 HIS A C 1
ATOM 872 O O . HIS A 1 111 ? -2.864 14.420 -22.350 1.00 73.25 111 HIS A O 1
ATOM 878 N N . THR A 1 112 ? -3.885 13.520 -24.137 1.00 70.44 112 THR A N 1
ATOM 879 C CA . THR A 1 112 ? -4.458 14.774 -24.632 1.00 70.44 112 THR A CA 1
ATOM 880 C C . THR A 1 112 ? -5.952 14.770 -24.337 1.00 70.44 112 THR A C 1
ATOM 882 O O . THR A 1 112 ? -6.658 13.866 -24.775 1.00 70.44 112 THR A O 1
ATOM 885 N N . ASP A 1 113 ? -6.419 15.740 -23.549 1.00 67.56 113 ASP A N 1
ATOM 886 C CA . ASP A 1 113 ? -7.844 15.899 -23.248 1.00 67.56 113 ASP A CA 1
ATOM 887 C C . ASP A 1 113 ? -8.637 16.422 -24.465 1.00 67.56 113 ASP A C 1
ATOM 889 O O . ASP A 1 113 ? -8.067 16.830 -25.481 1.00 67.56 113 ASP A O 1
ATOM 893 N N . GLU A 1 114 ? -9.969 16.428 -24.363 1.00 71.31 114 GLU A N 1
ATOM 894 C CA . GLU A 1 114 ? -10.870 16.945 -25.411 1.00 71.31 114 GLU A CA 1
ATOM 895 C C . GLU A 1 114 ? -10.619 18.428 -25.738 1.00 71.31 114 GLU A C 1
ATOM 897 O O . GLU A 1 114 ? -10.923 18.890 -26.838 1.00 71.31 114 GLU A O 1
ATOM 902 N N . ASN A 1 115 ? -10.005 19.163 -24.807 1.00 69.19 115 ASN A N 1
ATOM 903 C CA . ASN A 1 115 ? -9.639 20.569 -24.952 1.00 69.19 115 ASN A CA 1
ATOM 904 C C . ASN A 1 115 ? -8.247 20.760 -25.591 1.00 69.19 115 ASN A C 1
ATOM 906 O O . ASN A 1 115 ? -7.775 21.892 -25.708 1.00 69.19 115 ASN A O 1
ATOM 910 N N . GLY A 1 116 ? -7.576 19.676 -26.001 1.00 68.12 116 GLY A N 1
ATOM 911 C CA . GLY A 1 116 ? -6.245 19.699 -26.607 1.00 68.12 116 GLY A CA 1
ATOM 912 C C . GLY A 1 116 ? -5.091 19.889 -25.614 1.00 68.12 116 GLY A C 1
ATOM 913 O O . GLY A 1 116 ? -3.933 19.983 -26.031 1.00 68.12 116 GLY A O 1
ATOM 914 N N . ASN A 1 117 ? -5.353 19.926 -24.305 1.00 67.69 117 ASN A N 1
ATOM 915 C CA . ASN A 1 117 ? -4.304 19.972 -23.296 1.00 67.69 117 ASN A CA 1
ATOM 916 C C . ASN A 1 117 ? -3.652 18.599 -23.179 1.00 67.69 117 ASN A C 1
ATOM 918 O O . ASN A 1 117 ? -4.285 17.612 -22.808 1.00 67.69 117 ASN A O 1
ATOM 922 N N . THR A 1 118 ? -2.352 18.555 -23.442 1.00 64.12 118 THR A N 1
ATOM 923 C CA . THR A 1 118 ? -1.555 17.347 -23.242 1.00 64.12 118 THR A CA 1
ATOM 924 C C . THR A 1 118 ? -0.959 17.355 -21.839 1.00 64.12 118 THR A C 1
ATOM 926 O O . THR A 1 118 ? -0.323 18.331 -21.444 1.00 64.12 118 THR A O 1
ATOM 929 N N . ARG A 1 119 ? -1.161 16.274 -21.087 1.00 67.44 119 ARG A N 1
ATOM 930 C CA . ARG A 1 119 ? -0.583 16.040 -19.758 1.00 67.44 119 ARG A CA 1
ATOM 931 C C . ARG A 1 119 ? 0.084 14.674 -19.727 1.00 67.44 119 ARG A C 1
ATOM 933 O O . ARG A 1 119 ? -0.274 13.790 -20.502 1.00 67.44 119 ARG A O 1
ATOM 940 N N . MET A 1 120 ? 1.060 14.507 -18.848 1.00 72.38 120 MET A N 1
ATOM 941 C CA . MET A 1 120 ? 1.647 13.196 -18.609 1.00 72.38 120 MET A CA 1
ATOM 942 C C . MET A 1 120 ? 0.790 12.441 -17.591 1.00 72.38 120 MET A C 1
ATOM 944 O O . MET A 1 120 ? 0.424 13.000 -16.562 1.00 72.38 120 MET A O 1
ATOM 948 N N . ILE A 1 121 ? 0.457 11.188 -17.888 1.00 75.81 121 ILE A N 1
ATOM 949 C CA . ILE A 1 121 ? -0.251 10.281 -16.985 1.00 75.81 121 ILE A CA 1
ATOM 950 C C . ILE A 1 121 ? 0.652 9.085 -16.722 1.00 75.81 121 ILE A C 1
ATOM 952 O O . ILE A 1 121 ? 1.217 8.503 -17.649 1.00 75.81 121 ILE A O 1
ATOM 956 N N . VAL A 1 122 ? 0.780 8.724 -15.449 1.00 82.19 122 VAL A N 1
ATOM 957 C CA . VAL A 1 122 ? 1.447 7.494 -15.031 1.00 82.19 122 VAL A CA 1
ATOM 958 C C . VAL A 1 122 ? 0.426 6.364 -15.044 1.00 82.19 122 VAL A C 1
ATOM 960 O O . VAL A 1 122 ? -0.511 6.383 -14.252 1.00 82.19 122 VAL A O 1
ATOM 963 N N . ASP A 1 123 ? 0.611 5.372 -15.908 1.00 79.88 123 ASP A N 1
ATOM 964 C CA . ASP A 1 123 ? -0.228 4.176 -15.931 1.00 79.88 123 ASP A CA 1
ATOM 965 C C . ASP A 1 123 ? 0.547 2.980 -15.366 1.00 79.88 123 ASP A C 1
ATOM 967 O O . ASP A 1 123 ? 1.644 2.635 -15.828 1.00 79.88 123 ASP A O 1
ATOM 971 N N . VAL A 1 124 ? -0.004 2.386 -14.308 1.00 80.94 124 VAL A N 1
ATOM 972 C CA . VAL A 1 124 ? 0.601 1.274 -13.570 1.00 80.94 124 VAL A CA 1
ATOM 973 C C . VAL A 1 124 ? 0.103 -0.016 -14.183 1.00 80.94 124 VAL A C 1
ATOM 975 O O . VAL A 1 124 ? -1.096 -0.266 -14.148 1.00 80.94 124 VAL A O 1
ATOM 978 N N . ALA A 1 125 ? 1.015 -0.850 -14.690 1.00 78.56 125 ALA A N 1
ATOM 979 C CA . ALA A 1 125 ? 0.654 -2.082 -15.393 1.00 78.56 125 ALA A CA 1
ATOM 980 C C . ALA A 1 125 ? -0.506 -1.864 -16.399 1.00 78.56 125 ALA A C 1
ATOM 982 O O . ALA A 1 125 ? -1.569 -2.473 -16.244 1.00 78.56 125 ALA A O 1
ATOM 983 N N . PRO A 1 126 ? -0.332 -0.965 -17.391 1.00 79.44 126 PRO A N 1
ATOM 984 C CA . PRO A 1 126 ? -1.383 -0.601 -18.331 1.00 79.44 126 PRO A CA 1
ATOM 985 C C . PRO A 1 126 ? -1.906 -1.820 -19.097 1.00 79.44 126 PRO A C 1
ATOM 987 O O . PRO A 1 126 ? -1.234 -2.846 -19.249 1.00 79.44 126 PRO A O 1
ATOM 990 N N . LYS A 1 127 ? -3.116 -1.664 -19.633 1.00 72.62 127 LYS A N 1
ATOM 991 C CA . LYS A 1 127 ? -3.833 -2.692 -20.395 1.00 72.62 127 LYS A CA 1
ATOM 992 C C . LYS A 1 127 ? -3.079 -3.140 -21.650 1.00 72.62 127 LYS A C 1
ATOM 994 O O . LYS A 1 127 ? -2.227 -2.435 -22.184 1.00 72.62 127 LYS A O 1
ATOM 999 N N . ALA A 1 128 ? -3.450 -4.310 -22.166 1.00 68.81 128 ALA A N 1
ATOM 1000 C CA . ALA A 1 128 ? -2.838 -4.903 -23.356 1.00 68.81 128 ALA A CA 1
ATOM 1001 C C . ALA A 1 128 ? -2.923 -4.044 -24.633 1.00 68.81 128 ALA A C 1
ATOM 1003 O O . ALA A 1 128 ? -2.086 -4.192 -25.520 1.00 68.81 128 ALA A O 1
ATOM 1004 N N . ASP A 1 129 ? -3.917 -3.161 -24.736 1.00 76.62 129 ASP A N 1
ATOM 1005 C CA . ASP A 1 129 ? -4.096 -2.226 -25.852 1.00 76.62 129 ASP A CA 1
ATOM 1006 C C . ASP A 1 129 ? -3.171 -0.999 -25.768 1.00 76.62 129 ASP A C 1
ATOM 1008 O O . ASP A 1 129 ? -3.013 -0.276 -26.754 1.00 76.62 129 ASP A O 1
ATOM 1012 N N . CYS A 1 130 ? -2.497 -0.787 -24.633 1.00 80.88 130 CYS A N 1
ATOM 1013 C CA . CYS A 1 130 ? -1.458 0.221 -24.500 1.00 80.88 130 CYS A CA 1
ATOM 1014 C C . CYS A 1 130 ? -0.206 -0.179 -25.295 1.00 80.88 130 CYS A C 1
ATOM 1016 O O . CYS A 1 130 ? 0.607 -1.009 -24.869 1.00 80.88 130 CYS A O 1
ATOM 1018 N N . THR A 1 131 ? -0.008 0.478 -26.437 1.00 89.06 131 THR A N 1
ATOM 1019 C CA . THR A 1 131 ? 1.212 0.361 -27.240 1.00 89.06 131 THR A CA 1
ATOM 1020 C C . THR A 1 131 ? 2.244 1.406 -26.839 1.00 89.06 131 THR A C 1
ATOM 1022 O O . THR A 1 131 ? 1.952 2.602 -26.785 1.00 89.06 131 THR A O 1
ATOM 1025 N N . ILE A 1 132 ? 3.481 0.969 -26.634 1.00 91.62 132 ILE A N 1
ATOM 1026 C CA . ILE A 1 132 ? 4.590 1.844 -26.273 1.00 91.62 132 ILE A CA 1
ATOM 1027 C C . ILE A 1 132 ? 5.056 2.651 -27.483 1.00 91.62 132 ILE A C 1
ATOM 1029 O O . ILE A 1 132 ? 5.336 2.119 -28.562 1.00 91.62 132 ILE A O 1
ATOM 1033 N N . ILE A 1 133 ? 5.197 3.957 -27.283 1.00 90.69 133 ILE A N 1
ATOM 1034 C CA . ILE A 1 133 ? 5.709 4.886 -28.286 1.00 90.69 133 ILE A CA 1
ATOM 1035 C C . ILE A 1 133 ? 7.184 5.170 -27.977 1.00 90.69 133 ILE A C 1
ATOM 1037 O O . ILE A 1 133 ? 7.634 5.104 -26.835 1.00 90.69 133 ILE A O 1
ATOM 1041 N N . TYR A 1 134 ? 7.978 5.442 -29.012 1.00 89.00 134 TYR A N 1
ATOM 1042 C CA . TYR A 1 134 ? 9.365 5.850 -28.810 1.00 89.00 134 TYR A CA 1
ATOM 1043 C C . TYR A 1 134 ? 9.430 7.131 -27.962 1.00 89.00 134 TYR A C 1
ATOM 1045 O O . TYR A 1 134 ? 8.680 8.074 -28.214 1.00 89.00 134 TYR A O 1
ATOM 1053 N N . GLY A 1 135 ? 10.317 7.150 -26.964 1.00 85.75 135 GLY A N 1
ATOM 1054 C CA . GLY A 1 135 ? 10.441 8.262 -26.019 1.00 85.75 135 GLY A CA 1
ATOM 1055 C C . GLY A 1 135 ? 9.471 8.202 -24.832 1.00 85.75 135 GLY A C 1
ATOM 1056 O O . GLY A 1 135 ? 9.521 9.067 -23.960 1.00 85.75 135 GLY A O 1
ATOM 1057 N N . THR A 1 136 ? 8.599 7.186 -24.752 1.00 91.19 136 THR A N 1
ATOM 1058 C CA . THR A 1 136 ? 7.842 6.890 -23.526 1.00 91.19 136 THR A CA 1
ATOM 1059 C C . THR A 1 136 ? 8.818 6.643 -22.375 1.00 91.19 136 THR A C 1
ATOM 1061 O O . THR A 1 136 ? 9.793 5.904 -22.531 1.00 91.19 136 THR A O 1
ATOM 1064 N N . ARG A 1 137 ? 8.558 7.243 -21.211 1.00 92.56 137 ARG A N 1
ATOM 1065 C CA . ARG A 1 137 ? 9.342 7.000 -19.995 1.00 92.56 137 ARG A CA 1
ATOM 1066 C C . ARG A 1 137 ? 8.719 5.854 -19.204 1.00 92.56 137 ARG A C 1
ATOM 1068 O O . ARG A 1 137 ? 7.500 5.711 -19.174 1.00 92.56 137 ARG A O 1
ATOM 1075 N N . ALA A 1 138 ? 9.545 5.025 -18.586 1.00 94.31 138 ALA A N 1
ATOM 1076 C CA . ALA A 1 138 ? 9.122 3.866 -17.814 1.00 94.31 138 ALA A CA 1
ATOM 1077 C C . ALA A 1 138 ? 9.737 3.883 -16.418 1.00 94.31 138 ALA A C 1
ATOM 1079 O O . ALA A 1 138 ? 10.918 4.194 -16.253 1.00 94.31 138 ALA A O 1
ATOM 1080 N N . PHE A 1 139 ? 8.938 3.496 -15.428 1.00 94.19 139 PHE A N 1
ATOM 1081 C CA . PHE A 1 139 ? 9.392 3.286 -14.061 1.00 94.19 139 PHE A CA 1
ATOM 1082 C C . PHE A 1 139 ? 10.005 1.894 -13.941 1.00 94.19 139 PHE A C 1
ATOM 1084 O O . PHE A 1 139 ? 9.330 0.878 -14.133 1.00 94.19 139 PHE A O 1
ATOM 1091 N N . ILE A 1 140 ? 11.296 1.864 -13.635 1.00 95.19 140 ILE A N 1
ATOM 1092 C CA . ILE A 1 140 ? 12.134 0.676 -13.548 1.00 95.19 140 ILE A CA 1
ATOM 1093 C C . ILE A 1 140 ? 12.554 0.470 -12.095 1.00 95.19 140 ILE A C 1
ATOM 1095 O O . ILE A 1 140 ? 13.173 1.343 -11.500 1.00 95.19 140 ILE A O 1
ATOM 1099 N N . VAL A 1 141 ? 12.260 -0.699 -11.535 1.00 94.19 141 VAL A N 1
ATOM 1100 C CA . VAL A 1 141 ? 12.715 -1.113 -10.206 1.00 94.19 141 VAL A CA 1
ATOM 1101 C C . VAL A 1 141 ? 13.913 -2.049 -10.353 1.00 94.19 141 VAL A C 1
ATOM 1103 O O . VAL A 1 141 ? 13.836 -3.087 -11.025 1.00 94.19 141 VAL A O 1
ATOM 1106 N N . CYS A 1 142 ? 15.042 -1.676 -9.752 1.00 93.44 142 CYS A N 1
ATOM 1107 C CA . CYS A 1 142 ? 16.284 -2.448 -9.787 1.00 93.44 142 CYS A CA 1
ATOM 1108 C C . CYS A 1 142 ? 17.281 -2.009 -8.707 1.00 93.44 142 CYS A C 1
ATOM 1110 O O . CYS A 1 142 ? 17.092 -0.999 -8.047 1.00 93.44 142 CYS A O 1
ATOM 1112 N N . SER A 1 143 ? 18.378 -2.750 -8.556 1.00 89.81 143 SER A N 1
ATOM 1113 C CA . SER A 1 143 ? 19.394 -2.510 -7.523 1.00 89.81 143 SER A CA 1
ATOM 1114 C C . SER A 1 143 ? 20.304 -1.299 -7.745 1.00 89.81 143 SER A C 1
ATOM 1116 O O . SER A 1 143 ? 21.070 -0.957 -6.850 1.00 89.81 143 SER A O 1
ATOM 1118 N N . SER A 1 144 ? 20.336 -0.710 -8.946 1.00 89.56 144 SER A N 1
ATOM 1119 C CA . SER A 1 144 ? 21.230 0.417 -9.237 1.00 89.56 144 SER A CA 1
ATOM 1120 C C . SER A 1 144 ? 20.853 1.188 -10.504 1.00 89.56 144 SER A C 1
ATOM 1122 O O . SER A 1 144 ? 20.257 0.642 -11.430 1.00 89.56 144 SER A O 1
ATOM 1124 N N . SER A 1 145 ? 21.320 2.435 -10.613 1.00 89.62 145 SER A N 1
ATOM 1125 C CA . SER A 1 145 ? 21.187 3.238 -11.841 1.00 89.62 145 SER A CA 1
ATOM 1126 C C . SER A 1 145 ? 21.906 2.622 -13.054 1.00 89.62 145 SER A C 1
ATOM 1128 O O . SER A 1 145 ? 21.514 2.826 -14.201 1.00 89.62 145 SER A O 1
ATOM 1130 N N . ASP A 1 146 ? 22.983 1.860 -12.847 1.00 89.94 146 ASP A N 1
ATOM 1131 C CA . ASP A 1 146 ? 23.638 1.156 -13.958 1.00 89.94 146 ASP A CA 1
ATOM 1132 C C . ASP A 1 146 ? 22.769 0.002 -14.476 1.00 89.94 146 ASP A C 1
ATOM 1134 O O . ASP A 1 146 ? 22.752 -0.276 -15.679 1.00 89.94 146 ASP A O 1
ATOM 1138 N N . ASP A 1 147 ? 22.020 -0.641 -13.578 1.00 92.25 147 ASP A N 1
ATOM 1139 C CA . ASP A 1 147 ? 21.057 -1.673 -13.923 1.00 92.25 147 ASP A CA 1
ATOM 1140 C C . ASP A 1 147 ? 19.857 -1.100 -14.689 1.00 92.25 147 ASP A C 1
ATOM 1142 O O . ASP A 1 147 ? 19.447 -1.720 -15.677 1.00 92.25 147 ASP A O 1
ATOM 1146 N N . SER A 1 148 ? 19.343 0.074 -14.297 1.00 93.62 148 SER A N 1
ATOM 1147 C CA . SER A 1 148 ? 18.230 0.754 -14.983 1.00 93.62 148 SER A CA 1
ATOM 1148 C C . SER A 1 148 ? 18.602 1.143 -16.416 1.00 93.62 148 SER A C 1
ATOM 1150 O O . SER A 1 148 ? 17.877 0.832 -17.365 1.00 93.62 148 SER A O 1
ATOM 1152 N N . LYS A 1 149 ? 19.805 1.696 -16.615 1.00 93.19 149 LYS A N 1
ATOM 1153 C CA . LYS A 1 149 ? 20.317 2.127 -17.928 1.00 93.19 149 LYS A CA 1
ATOM 1154 C C . LYS A 1 149 ? 20.447 1.003 -18.957 1.00 93.19 149 LYS A C 1
ATOM 1156 O O . LYS A 1 149 ? 20.566 1.281 -20.151 1.00 93.19 149 LYS A O 1
ATOM 1161 N N . ARG A 1 150 ? 20.409 -0.271 -18.548 1.00 94.12 150 ARG A N 1
ATOM 1162 C CA . ARG A 1 150 ? 20.335 -1.402 -19.493 1.00 94.12 150 ARG A CA 1
ATOM 1163 C C . ARG A 1 150 ? 19.091 -1.319 -20.378 1.00 94.12 150 ARG A C 1
ATOM 1165 O O . ARG A 1 150 ? 19.176 -1.692 -21.542 1.00 94.12 150 ARG A O 1
ATOM 1172 N N . VAL A 1 151 ? 17.986 -0.783 -19.854 1.00 95.19 151 VAL A N 1
ATOM 1173 C CA . VAL A 1 151 ? 16.756 -0.522 -20.619 1.00 95.19 151 VAL A CA 1
ATOM 1174 C C . VAL A 1 151 ? 17.006 0.559 -21.663 1.00 95.19 151 VAL A C 1
ATOM 1176 O O . VAL A 1 151 ? 16.779 0.329 -22.849 1.00 95.19 151 VAL A O 1
ATOM 1179 N N . LYS A 1 152 ? 17.567 1.697 -21.239 1.00 92.12 152 LYS A N 1
ATOM 1180 C CA . LYS A 1 152 ? 17.882 2.837 -22.110 1.00 92.12 152 LYS A CA 1
ATOM 1181 C C . LYS A 1 152 ? 18.795 2.466 -23.282 1.00 92.12 152 LYS A C 1
ATOM 1183 O O . LYS A 1 152 ? 18.608 2.944 -24.396 1.00 92.12 152 LYS A O 1
ATOM 1188 N N . TYR A 1 153 ? 19.782 1.604 -23.041 1.00 91.81 153 TYR A N 1
ATOM 1189 C CA . TYR A 1 153 ? 20.758 1.189 -24.054 1.00 91.81 153 TYR A CA 1
ATOM 1190 C C . TYR A 1 153 ? 20.383 -0.093 -24.811 1.00 91.81 153 TYR A C 1
ATOM 1192 O O . TYR A 1 153 ? 21.185 -0.586 -25.614 1.00 91.81 153 TYR A O 1
ATOM 1200 N N . TYR A 1 154 ? 19.202 -0.663 -24.563 1.00 93.38 154 TYR A N 1
ATOM 1201 C CA . TYR A 1 154 ? 18.779 -1.884 -25.234 1.00 93.38 154 TYR A CA 1
ATOM 1202 C C . TYR A 1 154 ? 18.596 -1.657 -26.741 1.00 93.38 154 TYR A C 1
ATOM 1204 O O . TYR A 1 154 ? 17.983 -0.691 -27.191 1.00 93.38 154 TYR A O 1
ATOM 1212 N N . CYS A 1 155 ? 19.126 -2.584 -27.537 1.00 91.62 155 CYS A N 1
ATOM 1213 C CA . CYS A 1 155 ? 19.059 -2.541 -28.991 1.00 91.62 155 CYS A CA 1
ATOM 1214 C C . CYS A 1 155 ? 18.794 -3.944 -29.527 1.00 91.62 155 CYS A C 1
ATOM 1216 O O . CYS A 1 155 ? 19.657 -4.818 -29.428 1.00 91.62 155 CYS A O 1
ATOM 1218 N N . SER A 1 156 ? 17.631 -4.135 -30.148 1.00 90.19 156 SER A N 1
ATOM 1219 C CA . SER A 1 156 ? 17.219 -5.410 -30.746 1.00 90.19 156 SER A CA 1
ATOM 1220 C C . SER A 1 156 ? 18.128 -5.866 -31.894 1.00 90.19 156 SER A C 1
ATOM 1222 O O . SER A 1 156 ? 18.205 -7.054 -32.173 1.00 90.19 156 SER A O 1
ATOM 1224 N N . VAL A 1 157 ? 18.868 -4.954 -32.534 1.00 90.12 157 VAL A N 1
ATOM 1225 C CA . VAL A 1 157 ? 19.840 -5.300 -33.588 1.00 90.12 157 VAL A CA 1
ATOM 1226 C C . VAL A 1 157 ? 21.124 -5.884 -32.995 1.00 90.12 157 VAL A C 1
ATOM 1228 O O . VAL A 1 157 ? 21.656 -6.869 -33.497 1.00 90.12 157 VAL A O 1
ATOM 1231 N N . CYS A 1 158 ? 21.644 -5.284 -31.919 1.00 89.00 158 CYS A N 1
ATOM 1232 C CA . CYS A 1 158 ? 22.855 -5.778 -31.253 1.00 89.00 158 CYS A CA 1
ATOM 1233 C C . CYS A 1 158 ? 22.590 -7.013 -30.387 1.00 89.00 158 CYS A C 1
ATOM 1235 O O . CYS A 1 158 ? 23.494 -7.823 -30.181 1.00 89.00 158 CYS A O 1
ATOM 1237 N N . TYR A 1 159 ? 21.370 -7.128 -29.868 1.00 89.62 159 TYR A N 1
ATOM 1238 C CA . TYR A 1 159 ? 20.944 -8.169 -28.944 1.00 89.62 159 TYR A CA 1
ATOM 1239 C C . TYR A 1 159 ? 19.611 -8.776 -29.418 1.00 89.62 159 TYR A C 1
ATOM 1241 O O . TYR A 1 159 ? 18.588 -8.562 -28.772 1.00 89.62 159 TYR A O 1
ATOM 1249 N N . PRO A 1 160 ? 19.603 -9.500 -30.556 1.00 85.94 160 PRO A N 1
ATOM 1250 C CA . PRO A 1 160 ? 18.371 -10.030 -31.146 1.00 85.94 160 PRO A CA 1
ATOM 1251 C C . PRO A 1 160 ? 17.746 -11.164 -30.325 1.00 85.94 160 PRO A C 1
ATOM 1253 O O . PRO A 1 160 ? 16.531 -11.322 -30.333 1.00 85.94 160 PRO A O 1
ATOM 1256 N N . ASP A 1 161 ? 18.564 -11.930 -29.599 1.00 89.38 161 ASP A N 1
ATOM 1257 C CA . ASP A 1 161 ? 18.115 -12.984 -28.686 1.00 89.38 161 ASP A CA 1
ATOM 1258 C C . ASP A 1 161 ? 18.181 -12.478 -27.239 1.00 89.38 161 ASP A C 1
ATOM 1260 O O . ASP A 1 161 ? 19.199 -12.600 -26.549 1.00 89.38 161 ASP A O 1
ATOM 1264 N N . VAL A 1 162 ? 17.091 -11.846 -26.801 1.00 87.56 162 VAL A N 1
ATOM 1265 C CA . VAL A 1 162 ? 16.968 -11.287 -25.448 1.00 87.56 162 VAL A CA 1
ATOM 1266 C C . VAL A 1 162 ? 16.868 -12.382 -24.375 1.00 87.56 162 VAL A C 1
ATOM 1268 O O . VAL A 1 162 ? 17.223 -12.155 -23.218 1.00 87.56 162 VAL A O 1
ATOM 1271 N N . ASP A 1 163 ? 16.448 -13.593 -24.747 1.00 85.25 163 ASP A N 1
ATOM 1272 C CA . ASP A 1 163 ? 16.276 -14.710 -23.818 1.00 85.25 163 ASP A CA 1
ATOM 1273 C C . ASP A 1 163 ? 17.607 -15.321 -23.368 1.00 85.25 163 ASP A C 1
ATOM 1275 O O . ASP A 1 163 ? 17.684 -15.917 -22.290 1.00 85.25 163 ASP A O 1
ATOM 1279 N N . ARG A 1 164 ? 18.676 -15.145 -24.156 1.00 85.19 164 ARG A N 1
ATOM 1280 C CA . ARG A 1 164 ? 20.007 -15.720 -23.893 1.00 85.19 164 ARG A CA 1
ATOM 1281 C C . ARG A 1 164 ? 21.079 -14.677 -23.581 1.00 85.19 164 ARG A C 1
ATOM 1283 O O . ARG A 1 164 ? 22.254 -14.860 -23.904 1.00 85.19 164 ARG A O 1
ATOM 1290 N N . LEU A 1 165 ? 20.696 -13.588 -22.919 1.00 88.00 165 LEU A N 1
ATOM 1291 C CA . LEU A 1 165 ? 21.636 -12.548 -22.504 1.00 88.00 165 LEU A CA 1
ATOM 1292 C C . LEU A 1 165 ? 22.584 -13.022 -21.393 1.00 88.00 165 LEU A C 1
ATOM 1294 O O . LEU A 1 165 ? 22.177 -13.392 -20.292 1.00 88.00 165 LEU A O 1
ATOM 1298 N N . THR A 1 166 ? 23.883 -12.933 -21.671 1.00 86.94 166 THR A N 1
ATOM 1299 C CA . THR A 1 166 ? 24.958 -13.143 -20.692 1.00 86.94 166 THR A CA 1
ATOM 1300 C C . THR A 1 166 ? 25.204 -11.888 -19.850 1.00 86.94 166 THR A C 1
ATOM 1302 O O . THR A 1 166 ? 24.996 -10.760 -20.304 1.00 86.94 166 THR A O 1
ATOM 1305 N N . GLU A 1 167 ? 25.760 -12.048 -18.645 1.00 84.81 167 GLU A N 1
ATOM 1306 C CA . GLU A 1 167 ? 26.151 -10.903 -17.803 1.00 84.81 167 GLU A CA 1
ATOM 1307 C C . GLU A 1 167 ? 27.129 -9.948 -18.504 1.00 84.81 167 GLU A C 1
ATOM 1309 O O . GLU A 1 167 ? 27.079 -8.731 -18.314 1.00 84.81 167 GLU A O 1
ATOM 1314 N N . ILE A 1 168 ? 28.015 -10.488 -19.345 1.00 83.50 168 ILE A N 1
ATOM 1315 C CA . ILE A 1 168 ? 28.974 -9.698 -20.124 1.00 83.50 168 ILE A CA 1
ATOM 1316 C C . ILE A 1 168 ? 28.242 -8.828 -21.150 1.00 83.50 168 ILE A C 1
ATOM 1318 O O . ILE A 1 168 ? 28.615 -7.668 -21.337 1.00 83.50 168 ILE A O 1
ATOM 1322 N N . GLN A 1 169 ? 27.214 -9.364 -21.813 1.00 84.94 169 GLN A N 1
ATOM 1323 C CA . GLN A 1 169 ? 26.401 -8.602 -22.761 1.00 84.94 169 GLN A CA 1
ATOM 1324 C C . GLN A 1 169 ? 25.655 -7.470 -22.056 1.00 84.94 169 GLN A C 1
ATOM 1326 O O . GLN A 1 169 ? 25.771 -6.334 -22.512 1.00 84.94 169 GLN A O 1
ATOM 1331 N N . LEU A 1 170 ? 25.010 -7.745 -20.914 1.00 85.44 170 LEU A N 1
ATOM 1332 C CA . LEU A 1 170 ? 24.325 -6.732 -20.097 1.00 85.44 170 LEU A CA 1
ATOM 1333 C C . LEU A 1 170 ? 25.269 -5.575 -19.725 1.00 85.44 170 LEU A C 1
ATOM 1335 O O . LEU A 1 170 ? 24.956 -4.411 -19.958 1.00 85.44 170 LEU A O 1
ATOM 1339 N N . LYS A 1 171 ? 26.486 -5.883 -19.252 1.00 84.88 171 LYS A N 1
ATOM 1340 C CA . LYS A 1 171 ? 27.503 -4.873 -18.889 1.00 84.88 171 LYS A CA 1
ATOM 1341 C C . LYS A 1 171 ? 28.031 -4.063 -20.083 1.00 84.88 171 LYS A C 1
ATOM 1343 O O . LYS A 1 171 ? 28.586 -2.976 -19.898 1.00 84.88 171 LYS A O 1
ATOM 1348 N N . ARG A 1 172 ? 27.913 -4.583 -21.310 1.00 86.44 172 ARG A N 1
ATOM 1349 C CA . ARG A 1 172 ? 28.415 -3.950 -22.544 1.00 86.44 172 ARG A CA 1
ATOM 1350 C C . ARG A 1 172 ? 27.364 -3.125 -23.292 1.00 86.44 172 ARG A C 1
ATOM 1352 O O . ARG A 1 172 ? 27.774 -2.388 -24.185 1.00 86.44 172 ARG A O 1
ATOM 1359 N N . MET A 1 173 ? 26.081 -3.179 -22.918 1.00 85.56 173 MET A N 1
ATOM 1360 C CA . MET A 1 173 ? 24.986 -2.483 -23.625 1.00 85.56 173 MET A CA 1
ATOM 1361 C C . MET A 1 173 ? 25.234 -0.983 -23.805 1.00 85.56 173 MET A C 1
ATOM 1363 O O . MET A 1 173 ? 25.027 -0.454 -24.893 1.00 85.56 173 MET A O 1
ATOM 1367 N N . LYS A 1 174 ? 25.834 -0.324 -22.808 1.00 84.19 174 LYS A N 1
ATOM 1368 C CA . LYS A 1 174 ? 26.244 1.092 -22.876 1.00 84.19 174 LYS A CA 1
ATOM 1369 C C . LYS A 1 174 ? 27.216 1.454 -24.010 1.00 84.19 174 LYS A C 1
ATOM 1371 O O . LYS A 1 174 ? 27.466 2.626 -24.247 1.00 84.19 174 LYS A O 1
ATOM 1376 N N . LYS A 1 175 ? 27.803 0.464 -24.693 1.00 83.81 175 LYS A N 1
ATOM 1377 C CA . LYS A 1 175 ? 28.716 0.644 -25.837 1.00 83.81 175 LYS A CA 1
ATOM 1378 C C . LYS A 1 175 ? 28.028 0.434 -27.193 1.00 83.81 175 LYS A C 1
ATOM 1380 O O . LYS A 1 175 ? 28.717 0.283 -28.203 1.00 83.81 175 LYS A O 1
ATOM 1385 N N . CYS A 1 176 ? 26.696 0.370 -27.228 1.00 80.31 176 CYS A N 1
ATOM 1386 C CA . CYS A 1 176 ? 25.929 0.186 -28.456 1.00 80.31 176 CYS A CA 1
ATOM 1387 C C . CYS A 1 176 ? 26.211 1.314 -29.462 1.00 80.31 176 CYS A C 1
ATOM 1389 O O . CYS A 1 176 ? 25.935 2.484 -29.199 1.00 80.31 176 CYS A O 1
ATOM 1391 N N . ARG A 1 177 ? 26.753 0.962 -30.637 1.00 80.62 177 ARG A N 1
ATOM 1392 C CA . ARG A 1 177 ? 27.080 1.939 -31.690 1.00 80.62 177 ARG A CA 1
ATOM 1393 C C . ARG A 1 177 ? 25.838 2.544 -32.343 1.00 80.62 177 ARG A C 1
ATOM 1395 O O . ARG A 1 177 ? 25.879 3.721 -32.670 1.00 80.62 177 ARG A O 1
ATOM 1402 N N . HIS A 1 178 ? 24.752 1.780 -32.475 1.00 80.06 178 HIS A N 1
ATOM 1403 C CA . HIS A 1 178 ? 23.493 2.279 -33.041 1.00 80.06 178 HIS A CA 1
ATOM 1404 C C . HIS A 1 178 ? 22.885 3.382 -32.169 1.00 80.06 178 HIS A C 1
ATOM 1406 O O . HIS A 1 178 ? 22.511 4.428 -32.680 1.00 80.06 178 HIS A O 1
ATOM 1412 N N . PHE A 1 179 ? 22.892 3.196 -30.847 1.00 75.44 179 PHE A N 1
ATOM 1413 C CA . PHE A 1 179 ? 22.426 4.218 -29.910 1.00 75.44 179 PHE A CA 1
ATOM 1414 C C . PHE A 1 179 ? 23.311 5.476 -29.937 1.00 75.44 179 PHE A C 1
ATOM 1416 O O . PHE A 1 179 ? 22.808 6.592 -30.000 1.00 75.44 179 PHE A O 1
ATOM 1423 N N . MET A 1 180 ? 24.642 5.310 -29.952 1.00 69.94 180 MET A N 1
ATOM 1424 C CA . MET A 1 180 ? 25.563 6.453 -30.053 1.00 69.94 180 MET A CA 1
ATOM 1425 C C . MET A 1 180 ? 25.385 7.238 -31.361 1.00 69.94 180 MET A C 1
ATOM 1427 O O . MET A 1 180 ? 25.562 8.449 -31.366 1.00 69.94 180 MET A O 1
ATOM 1431 N N . GLN A 1 181 ? 25.027 6.572 -32.462 1.00 63.78 181 GLN A N 1
ATOM 1432 C CA . GLN A 1 181 ? 24.725 7.232 -33.734 1.00 63.78 181 GLN A CA 1
ATOM 1433 C C . GLN A 1 181 ? 23.375 7.963 -33.706 1.00 63.78 181 GLN A C 1
ATOM 1435 O O . GLN A 1 181 ? 23.276 9.047 -34.272 1.00 63.78 181 GLN A O 1
ATOM 1440 N N . GLU A 1 182 ? 22.359 7.420 -33.027 1.00 64.00 182 GLU A N 1
ATOM 1441 C CA . GLU A 1 182 ? 21.060 8.087 -32.853 1.00 64.00 182 GLU A CA 1
ATOM 1442 C C . GLU A 1 182 ? 21.163 9.388 -32.046 1.00 64.00 182 GLU A C 1
ATOM 1444 O O . GLU A 1 182 ? 20.540 10.374 -32.435 1.00 64.00 182 GLU A O 1
ATOM 1449 N N . ILE A 1 183 ? 21.986 9.426 -30.988 1.00 61.41 183 ILE A N 1
ATOM 1450 C CA . ILE A 1 183 ? 22.253 10.664 -30.232 1.00 61.41 183 ILE A CA 1
ATOM 1451 C C . ILE A 1 183 ? 22.809 11.748 -31.158 1.00 61.41 183 ILE A C 1
ATOM 1453 O O . ILE A 1 183 ? 22.275 12.849 -31.199 1.00 61.41 183 ILE A O 1
ATOM 1457 N N . VAL A 1 184 ? 23.826 11.416 -31.960 1.00 59.34 184 VAL A N 1
ATOM 1458 C CA . VAL A 1 184 ? 24.473 12.384 -32.861 1.00 59.34 184 VAL A CA 1
ATOM 1459 C C . VAL A 1 184 ? 23.478 12.960 -33.874 1.00 59.34 184 VAL A C 1
ATOM 1461 O O . VAL A 1 184 ? 23.532 14.147 -34.176 1.00 59.34 184 VAL A O 1
ATOM 1464 N N . VAL A 1 185 ? 22.549 12.151 -34.391 1.00 58.69 185 VAL A N 1
ATOM 1465 C CA . VAL A 1 185 ? 21.522 12.630 -35.334 1.00 58.69 185 VAL A CA 1
ATOM 1466 C C . VAL A 1 185 ? 20.498 13.537 -34.643 1.00 58.69 185 VAL A C 1
ATOM 1468 O O . VAL A 1 185 ? 20.111 14.554 -35.219 1.00 58.69 185 VAL A O 1
ATOM 1471 N N . ASN A 1 186 ? 20.076 13.203 -33.421 1.00 56.88 186 ASN A N 1
ATOM 1472 C CA . ASN A 1 186 ? 19.116 14.008 -32.662 1.00 56.88 186 ASN A CA 1
ATOM 1473 C C . ASN A 1 186 ? 19.720 15.335 -32.173 1.00 56.88 186 ASN A C 1
ATOM 1475 O O . ASN A 1 186 ? 19.031 16.350 -32.227 1.00 56.88 186 ASN A O 1
ATOM 1479 N N . ASP A 1 187 ? 20.996 15.358 -31.777 1.00 46.31 187 ASP A N 1
ATOM 1480 C CA . ASP A 1 187 ? 21.695 16.589 -31.382 1.00 46.31 187 ASP A CA 1
ATOM 1481 C C . ASP A 1 187 ? 21.820 17.558 -32.573 1.00 46.31 187 ASP A C 1
ATOM 1483 O O . ASP A 1 187 ? 21.523 18.744 -32.447 1.00 46.31 187 ASP A O 1
ATOM 1487 N N . ILE A 1 188 ? 22.122 17.046 -33.774 1.00 51.00 188 ILE A N 1
ATOM 1488 C CA . ILE A 1 188 ? 22.140 17.845 -35.015 1.00 51.00 188 ILE A CA 1
ATOM 1489 C C . ILE A 1 188 ? 20.729 18.366 -35.373 1.00 51.00 188 ILE A C 1
ATOM 1491 O O . ILE A 1 188 ? 20.580 19.478 -35.890 1.00 51.00 188 ILE A O 1
ATOM 1495 N N . ALA A 1 189 ? 19.676 17.588 -35.098 1.00 44.00 189 ALA A N 1
ATOM 1496 C CA . ALA A 1 189 ? 18.284 17.989 -35.323 1.00 44.00 189 ALA A CA 1
ATOM 1497 C C . ALA A 1 189 ? 17.782 19.034 -34.303 1.00 44.00 189 ALA A C 1
ATOM 1499 O O . ALA A 1 189 ? 17.003 19.918 -34.658 1.00 44.00 189 ALA A O 1
ATOM 1500 N N . ALA A 1 190 ? 18.245 18.969 -33.051 1.00 41.19 190 ALA A N 1
ATOM 1501 C CA . ALA A 1 190 ? 17.932 19.948 -32.011 1.00 41.19 190 ALA A CA 1
ATOM 1502 C C . ALA A 1 190 ? 18.664 21.283 -32.243 1.00 41.19 190 ALA A C 1
ATOM 1504 O O . ALA A 1 190 ? 18.068 22.350 -32.091 1.00 41.19 190 ALA A O 1
ATOM 1505 N N . GLU A 1 191 ? 19.918 21.243 -32.705 1.00 43.34 191 GLU A N 1
ATOM 1506 C CA . GLU A 1 191 ? 20.690 22.442 -33.066 1.00 43.34 191 GLU A CA 1
ATOM 1507 C C . GLU A 1 191 ? 20.143 23.163 -34.311 1.00 43.34 191 GLU A C 1
ATOM 1509 O O . GLU A 1 191 ? 20.336 24.368 -34.468 1.00 43.34 191 GLU A O 1
ATOM 1514 N N . SER A 1 192 ? 19.399 22.470 -35.179 1.00 40.25 192 SER A N 1
ATOM 1515 C CA . SER A 1 192 ? 18.804 23.057 -36.390 1.00 40.25 192 SER A CA 1
ATOM 1516 C C . SER A 1 192 ? 17.434 23.723 -36.178 1.00 40.25 192 SER A C 1
ATOM 1518 O O . SER A 1 192 ? 16.913 24.332 -37.114 1.00 40.25 192 SER A O 1
ATOM 1520 N N . GLN A 1 193 ? 16.878 23.705 -34.957 1.00 37.31 193 GLN A N 1
ATOM 1521 C CA . GLN A 1 193 ? 15.672 24.472 -34.588 1.00 37.31 193 GLN A CA 1
ATOM 1522 C C . GLN A 1 193 ? 15.960 25.833 -33.932 1.00 37.31 193 GLN A C 1
ATOM 1524 O O . GLN A 1 193 ? 15.032 26.560 -33.574 1.00 37.31 193 GLN A O 1
ATOM 1529 N N . VAL A 1 194 ? 17.229 26.242 -33.849 1.00 33.06 194 VAL A N 1
ATOM 1530 C CA . VAL A 1 194 ? 17.621 27.597 -33.445 1.00 33.06 194 VAL A CA 1
ATOM 1531 C C . VAL A 1 194 ? 18.290 28.284 -34.632 1.00 33.06 194 VAL A C 1
ATOM 1533 O O . VAL A 1 194 ? 19.488 28.149 -34.852 1.00 33.06 194 VAL A O 1
ATOM 1536 N N . SER A 1 195 ? 17.532 29.050 -35.420 1.00 29.09 195 SER A N 1
ATOM 1537 C CA . SER A 1 195 ? 18.126 29.931 -36.430 1.00 29.09 195 SER A CA 1
ATOM 1538 C C . SER A 1 195 ? 17.651 31.368 -36.278 1.00 29.09 195 SER A C 1
ATOM 1540 O O . SER A 1 195 ? 16.472 31.654 -36.470 1.00 29.09 195 SER A O 1
ATOM 1542 N N . PHE A 1 196 ? 18.599 32.282 -36.073 1.00 24.53 196 PHE A N 1
ATOM 1543 C CA . PHE A 1 196 ? 18.578 33.575 -36.749 1.00 24.53 196 PHE A CA 1
ATOM 1544 C C . PHE A 1 196 ? 20.012 34.020 -37.074 1.00 24.53 196 PHE A C 1
ATOM 1546 O O . PHE A 1 196 ? 20.779 34.353 -36.177 1.00 24.53 196 PHE A O 1
ATOM 1553 N N . GLY A 1 197 ? 20.342 34.084 -38.374 1.00 24.98 197 GLY A N 1
ATOM 1554 C CA . GLY A 1 197 ? 21.343 35.031 -38.884 1.00 24.98 197 GLY A CA 1
ATOM 1555 C C . GLY A 1 197 ? 22.460 34.520 -39.809 1.00 24.98 197 GLY A C 1
ATOM 1556 O O . GLY A 1 197 ? 23.574 34.315 -39.356 1.00 24.98 197 GLY A O 1
ATOM 1557 N N . LYS A 1 198 ? 22.174 34.560 -41.123 1.00 25.36 198 LYS A N 1
ATOM 1558 C CA . LYS A 1 198 ? 23.061 34.887 -42.274 1.00 25.36 198 LYS A CA 1
ATOM 1559 C C . LYS A 1 198 ? 24.086 33.856 -42.808 1.00 25.36 198 LYS A C 1
ATOM 1561 O O . LYS A 1 198 ? 25.193 33.719 -42.313 1.00 25.36 198 LYS A O 1
ATOM 1566 N N . GLU A 1 199 ? 23.687 33.274 -43.946 1.00 27.28 199 GLU A N 1
ATOM 1567 C CA . GLU A 1 199 ? 24.425 32.943 -45.188 1.00 27.28 199 GLU A CA 1
ATOM 1568 C C . GLU A 1 199 ? 25.938 32.618 -45.157 1.00 27.28 199 GLU A C 1
ATOM 1570 O O . GLU A 1 199 ? 26.772 33.491 -44.927 1.00 27.28 199 GLU A O 1
ATOM 1575 N N . LYS A 1 200 ? 26.310 31.437 -45.685 1.00 24.17 200 LYS A N 1
ATOM 1576 C CA . LYS A 1 200 ? 26.746 31.248 -47.093 1.00 24.17 200 LYS A CA 1
ATOM 1577 C C . LYS A 1 200 ? 26.933 29.760 -47.432 1.00 24.17 200 LYS A C 1
ATOM 1579 O O . LYS A 1 200 ? 27.475 28.987 -46.654 1.00 24.17 200 LYS A O 1
ATOM 1584 N N . HIS A 1 201 ? 26.481 29.395 -48.630 1.00 25.41 201 HIS A N 1
ATOM 1585 C CA . HIS A 1 201 ? 26.561 28.069 -49.242 1.00 25.41 201 HIS A CA 1
ATOM 1586 C C . HIS A 1 201 ? 27.984 27.496 -49.344 1.00 25.41 201 HIS A C 1
ATOM 1588 O O . HIS A 1 201 ? 28.852 28.134 -49.935 1.00 25.41 201 HIS A O 1
ATOM 1594 N N . THR A 1 202 ? 28.142 26.217 -48.989 1.00 22.52 202 THR A N 1
ATOM 1595 C CA . THR A 1 202 ? 28.876 25.237 -49.808 1.00 22.52 202 THR A CA 1
ATOM 1596 C C . THR A 1 202 ? 28.142 23.894 -49.780 1.00 22.52 202 THR A C 1
ATOM 1598 O O . THR A 1 202 ? 27.880 23.294 -48.743 1.00 22.52 202 THR A O 1
ATOM 1601 N N . SER A 1 203 ? 27.737 23.453 -50.964 1.00 25.75 203 SER A N 1
ATOM 1602 C CA . SER A 1 203 ? 26.984 22.234 -51.235 1.00 25.75 203 SER A CA 1
ATOM 1603 C C . SER A 1 203 ? 27.857 20.985 -51.098 1.00 25.75 203 SER A C 1
ATOM 1605 O O . SER A 1 203 ? 28.811 20.832 -51.860 1.00 25.75 203 SER A O 1
ATOM 1607 N N . THR A 1 204 ? 27.473 20.045 -50.231 1.00 23.22 204 THR A N 1
ATOM 1608 C CA . THR A 1 204 ? 27.846 18.631 -50.396 1.00 23.22 204 THR A CA 1
ATOM 1609 C C . THR A 1 204 ? 26.566 17.824 -50.555 1.00 23.22 204 THR A C 1
ATOM 1611 O O . THR A 1 204 ? 25.818 17.605 -49.609 1.00 23.22 204 THR A O 1
ATOM 1614 N N . ILE A 1 205 ? 26.293 17.434 -51.798 1.00 25.55 205 ILE A N 1
ATOM 1615 C CA . ILE A 1 205 ? 25.219 16.517 -52.172 1.00 25.55 205 ILE A CA 1
ATOM 1616 C C . ILE A 1 205 ? 25.576 15.144 -51.590 1.00 25.55 205 ILE A C 1
ATOM 1618 O O . ILE A 1 205 ? 26.457 14.468 -52.121 1.00 25.55 205 ILE A O 1
ATOM 1622 N N . ILE A 1 206 ? 24.902 14.712 -50.523 1.00 26.91 206 ILE A N 1
ATOM 1623 C CA . ILE A 1 206 ? 24.855 13.291 -50.165 1.00 26.91 206 ILE A CA 1
ATOM 1624 C C . ILE A 1 206 ? 23.645 12.712 -50.892 1.00 26.91 206 ILE A C 1
ATOM 1626 O O . ILE A 1 206 ? 22.497 13.018 -50.579 1.00 26.91 206 ILE A O 1
ATOM 1630 N N . ARG A 1 207 ? 23.930 11.926 -51.932 1.00 24.53 207 ARG A N 1
ATOM 1631 C CA . ARG A 1 207 ? 22.941 11.152 -52.682 1.00 24.53 207 ARG A CA 1
ATOM 1632 C C . ARG A 1 207 ? 22.210 10.214 -51.718 1.00 24.53 207 ARG A C 1
ATOM 1634 O O . ARG A 1 207 ? 22.845 9.353 -51.114 1.00 24.53 207 ARG A O 1
ATOM 1641 N N . LEU A 1 208 ? 20.890 10.360 -51.618 1.00 26.42 208 LEU A N 1
ATOM 1642 C CA . LEU A 1 208 ? 20.011 9.303 -51.129 1.00 26.42 208 LEU A CA 1
ATOM 1643 C C . LEU A 1 208 ? 20.142 8.125 -52.101 1.00 26.42 208 LEU A C 1
ATOM 1645 O O . LEU A 1 208 ? 19.807 8.250 -53.278 1.00 26.42 208 LEU A O 1
ATOM 1649 N N . ALA A 1 209 ? 20.705 7.016 -51.628 1.00 25.42 209 ALA A N 1
ATOM 1650 C CA . ALA A 1 209 ? 20.645 5.754 -52.342 1.00 25.42 209 ALA A CA 1
ATOM 1651 C C . ALA A 1 209 ? 19.277 5.127 -52.057 1.00 25.42 209 ALA A C 1
ATOM 1653 O O . ALA A 1 209 ? 19.012 4.654 -50.953 1.00 25.42 209 ALA A O 1
ATOM 1654 N N . GLU A 1 210 ? 18.401 5.177 -53.054 1.00 27.89 210 GLU A N 1
ATOM 1655 C CA . GLU A 1 210 ? 17.232 4.312 -53.146 1.00 27.89 210 GLU A CA 1
ATOM 1656 C C . GLU A 1 210 ? 17.686 2.853 -53.328 1.00 27.89 210 GLU A C 1
ATOM 1658 O O . GLU A 1 210 ? 18.550 2.569 -54.159 1.00 27.89 210 GLU A O 1
ATOM 1663 N N . GLY A 1 211 ? 17.059 1.937 -52.581 1.00 25.38 211 GLY A N 1
ATOM 1664 C CA . GLY A 1 211 ? 17.041 0.500 -52.869 1.00 25.38 211 GLY A CA 1
ATOM 1665 C C . GLY A 1 211 ? 17.761 -0.392 -51.853 1.00 25.38 211 GLY A C 1
ATOM 1666 O O . GLY A 1 211 ? 18.979 -0.507 -51.884 1.00 25.38 211 GLY A O 1
ATOM 1667 N N . ASP A 1 212 ? 17.000 -1.093 -51.005 1.00 24.00 212 ASP A N 1
ATOM 1668 C CA . ASP A 1 212 ? 16.714 -2.522 -51.237 1.00 24.00 212 ASP A CA 1
ATOM 1669 C C . ASP A 1 212 ? 15.566 -2.973 -50.307 1.00 24.00 212 ASP A C 1
ATOM 1671 O O . ASP A 1 212 ? 15.737 -3.309 -49.135 1.00 24.00 212 ASP A O 1
ATOM 1675 N N . THR A 1 213 ? 14.344 -2.937 -50.833 1.00 31.00 213 THR A N 1
ATOM 1676 C CA . THR A 1 213 ? 13.167 -3.592 -50.258 1.00 31.00 213 THR A CA 1
ATOM 1677 C C . THR A 1 213 ? 13.238 -5.088 -50.547 1.00 31.00 213 THR A C 1
ATOM 1679 O O . THR A 1 213 ? 12.812 -5.507 -51.623 1.00 31.00 213 THR A O 1
ATOM 1682 N N . ARG A 1 214 ? 13.728 -5.908 -49.607 1.00 24.78 214 ARG A N 1
ATOM 1683 C CA . ARG A 1 214 ? 13.492 -7.367 -49.602 1.00 24.78 214 ARG A CA 1
ATOM 1684 C C . ARG A 1 214 ? 13.407 -7.921 -48.179 1.00 24.78 214 ARG A C 1
ATOM 1686 O O . ARG A 1 214 ? 14.398 -8.375 -47.619 1.00 24.78 214 ARG A O 1
ATOM 1693 N N . TYR A 1 215 ? 12.197 -7.946 -47.627 1.00 30.00 215 TYR A N 1
ATOM 1694 C CA . TYR A 1 215 ? 11.827 -8.888 -46.569 1.00 30.00 215 TYR A CA 1
ATOM 1695 C C . TYR A 1 215 ? 11.141 -10.088 -47.240 1.00 30.00 215 TYR A C 1
ATOM 1697 O O . TYR A 1 215 ? 10.167 -9.875 -47.964 1.00 30.00 215 TYR A O 1
ATOM 1705 N N . PRO A 1 216 ? 11.600 -11.338 -47.057 1.00 26.27 216 PRO A N 1
ATOM 1706 C CA . PRO A 1 216 ? 10.828 -12.500 -47.471 1.00 26.27 216 PRO A CA 1
ATOM 1707 C C . PRO A 1 216 ? 9.667 -12.703 -46.489 1.00 26.27 216 PRO A C 1
ATOM 1709 O O . PRO A 1 216 ? 9.868 -13.094 -45.342 1.00 26.27 216 PRO A O 1
ATOM 1712 N N . LEU A 1 217 ? 8.450 -12.423 -46.955 1.00 29.52 217 LEU A N 1
ATOM 1713 C CA . LEU A 1 217 ? 7.211 -12.935 -46.376 1.00 29.52 217 LEU A CA 1
ATOM 1714 C C . LEU A 1 217 ? 7.142 -14.445 -46.630 1.00 29.52 217 LEU A C 1
ATOM 1716 O O . LEU A 1 217 ? 7.137 -14.872 -47.781 1.00 29.52 217 LEU A O 1
ATOM 1720 N N . LEU A 1 218 ? 7.054 -15.235 -45.563 1.00 24.98 218 LEU A N 1
ATOM 1721 C CA . LEU A 1 218 ? 6.462 -16.574 -45.572 1.00 24.98 218 LEU A CA 1
ATOM 1722 C C . LEU A 1 218 ? 5.938 -16.856 -44.160 1.00 24.98 218 LEU A C 1
ATOM 1724 O O . LEU A 1 218 ? 6.580 -17.500 -43.335 1.00 24.98 218 LEU A O 1
ATOM 1728 N N . LEU A 1 219 ? 4.766 -16.283 -43.885 1.00 27.03 219 LEU A N 1
ATOM 1729 C CA . LEU A 1 219 ? 3.856 -16.757 -42.851 1.00 27.03 219 LEU A CA 1
ATOM 1730 C C . LEU A 1 219 ? 3.148 -17.984 -43.432 1.00 27.03 219 LEU A C 1
ATOM 1732 O O . LEU A 1 219 ? 2.358 -17.861 -44.364 1.00 27.03 219 LEU A O 1
ATOM 1736 N N . SER A 1 220 ? 3.459 -19.166 -42.915 1.00 24.19 220 SER A N 1
ATOM 1737 C CA . SER A 1 220 ? 2.522 -20.285 -42.936 1.00 24.19 220 SER A CA 1
ATOM 1738 C C . SER A 1 220 ? 1.643 -20.143 -41.699 1.00 24.19 220 SER A C 1
ATOM 1740 O O . SER A 1 220 ? 2.134 -20.280 -40.577 1.00 24.19 220 SER A O 1
ATOM 1742 N N . GLU A 1 221 ? 0.377 -19.800 -41.915 1.00 25.59 221 GLU A N 1
ATOM 1743 C CA . GLU A 1 221 ? -0.671 -19.780 -40.895 1.00 25.59 221 GLU A CA 1
ATOM 1744 C C . GLU A 1 221 ? -0.774 -21.168 -40.235 1.00 25.59 221 GLU A C 1
ATOM 1746 O O . GLU A 1 221 ? -0.895 -22.166 -40.951 1.00 25.59 221 GLU A O 1
ATOM 1751 N N . PRO A 1 222 ? -0.723 -21.288 -38.897 1.00 27.64 222 PRO A N 1
ATOM 1752 C CA . PRO A 1 222 ? -1.269 -22.458 -38.238 1.00 27.64 222 PRO A CA 1
ATOM 1753 C C . PRO A 1 222 ? -2.788 -22.294 -38.141 1.00 27.64 222 PRO A C 1
ATOM 1755 O O . PRO A 1 222 ? -3.283 -21.287 -37.633 1.00 27.64 222 PRO A O 1
ATOM 1758 N N . GLU A 1 223 ? -3.516 -23.293 -38.639 1.00 25.69 223 GLU A N 1
ATOM 1759 C CA . GLU A 1 223 ? -4.966 -23.394 -38.484 1.00 25.69 223 GLU A CA 1
ATOM 1760 C C . GLU A 1 223 ? -5.387 -23.374 -37.001 1.00 25.69 223 GLU A C 1
ATOM 1762 O O . GLU A 1 223 ? -4.651 -23.867 -36.137 1.00 25.69 223 GLU A O 1
ATOM 1767 N N . PRO A 1 224 ? -6.571 -22.817 -36.685 1.00 26.81 224 PRO A N 1
ATOM 1768 C CA . PRO A 1 224 ? -7.041 -22.687 -35.317 1.00 26.81 224 PRO A CA 1
ATOM 1769 C C . PRO A 1 224 ? -7.433 -24.061 -34.771 1.00 26.81 224 PRO A C 1
ATOM 1771 O O . PRO A 1 224 ? -8.467 -24.618 -35.127 1.00 26.81 224 PRO A O 1
ATOM 1774 N N . THR A 1 225 ? -6.622 -24.614 -33.873 1.00 27.73 225 THR A N 1
ATOM 1775 C CA . THR A 1 225 ? -7.083 -25.685 -32.989 1.00 27.73 225 THR A CA 1
ATOM 1776 C C . THR A 1 225 ? -7.875 -25.060 -31.851 1.00 27.73 225 THR A C 1
ATOM 1778 O O . THR A 1 225 ? -7.313 -24.293 -31.067 1.00 27.73 225 THR A O 1
ATOM 1781 N N . ASP A 1 226 ? -9.163 -25.395 -31.806 1.00 26.39 226 ASP A N 1
ATOM 1782 C CA . ASP A 1 226 ? -10.170 -25.002 -30.821 1.00 26.39 226 ASP A CA 1
ATOM 1783 C C . ASP A 1 226 ? -9.598 -24.827 -29.405 1.00 26.39 226 ASP A C 1
ATOM 1785 O O . ASP A 1 226 ? -9.397 -25.785 -28.652 1.00 26.39 226 ASP A O 1
ATOM 1789 N N . SER A 1 227 ? -9.357 -23.571 -29.023 1.00 28.33 227 SER A N 1
ATOM 1790 C CA . SER A 1 227 ? -9.195 -23.198 -27.629 1.00 28.33 227 SER A CA 1
ATOM 1791 C C . SER A 1 227 ? -10.581 -23.169 -26.994 1.00 28.33 227 SER A C 1
ATOM 1793 O O . SER A 1 227 ? -11.467 -22.407 -27.376 1.00 28.33 227 SER A O 1
ATOM 1795 N N . VAL A 1 228 ? -10.777 -24.044 -26.011 1.00 29.08 228 VAL A N 1
ATOM 1796 C CA . VAL A 1 228 ? -11.945 -24.033 -25.134 1.00 29.08 228 VAL A CA 1
ATOM 1797 C C . VAL A 1 228 ? -11.997 -22.665 -24.454 1.00 29.08 228 VAL A C 1
ATOM 1799 O O . VAL A 1 228 ? -11.205 -22.359 -23.563 1.00 29.08 228 VAL A O 1
ATOM 1802 N N . SER A 1 229 ? -12.914 -21.819 -24.917 1.00 25.55 229 SER A N 1
ATOM 1803 C CA . SER A 1 229 ? -13.204 -20.509 -24.355 1.00 25.55 229 SER A CA 1
ATOM 1804 C C . SER A 1 229 ? -13.768 -20.668 -22.942 1.00 25.55 229 SER A C 1
ATOM 1806 O O . SER A 1 229 ? -14.955 -20.935 -22.760 1.00 25.55 229 SER A O 1
ATOM 1808 N N . LEU A 1 230 ? -12.922 -20.466 -21.936 1.00 32.50 230 LEU A N 1
ATOM 1809 C CA . LEU A 1 230 ? -13.331 -20.196 -20.553 1.00 32.50 230 LEU A CA 1
ATOM 1810 C C . LEU A 1 230 ? -13.329 -18.690 -20.246 1.00 32.50 230 LEU A C 1
ATOM 1812 O O . LEU A 1 230 ? -13.225 -18.282 -19.099 1.00 32.50 230 LEU A O 1
ATOM 1816 N N . ALA A 1 231 ? -13.517 -17.858 -21.272 1.00 31.64 231 ALA A N 1
ATOM 1817 C CA . ALA A 1 231 ? -14.037 -16.507 -21.109 1.00 31.64 231 ALA A CA 1
ATOM 1818 C C . ALA A 1 231 ? -15.564 -16.561 -21.252 1.00 31.64 231 ALA A C 1
ATOM 1820 O O . ALA A 1 231 ? -16.137 -16.070 -22.224 1.00 31.64 231 ALA A O 1
ATOM 1821 N N . GLN A 1 232 ? -16.238 -17.198 -20.292 1.00 27.61 232 GLN A N 1
ATOM 1822 C CA . GLN A 1 232 ? -17.602 -16.775 -20.014 1.00 27.61 232 GLN A CA 1
ATOM 1823 C C . GLN A 1 232 ? -17.462 -15.388 -19.397 1.00 27.61 232 GLN A C 1
ATOM 1825 O O . GLN A 1 232 ? -17.034 -15.249 -18.256 1.00 27.61 232 GLN A O 1
ATOM 1830 N N . SER A 1 233 ? -17.751 -14.356 -20.188 1.00 33.88 233 SER A N 1
ATOM 1831 C CA . SER A 1 233 ? -18.158 -13.069 -19.644 1.00 33.88 233 SER A CA 1
ATOM 1832 C C . SER A 1 233 ? -19.303 -13.357 -18.679 1.00 33.88 233 SER A C 1
ATOM 1834 O O . SER A 1 233 ? -20.423 -13.638 -19.119 1.00 33.88 233 SER A O 1
ATOM 1836 N N . GLU A 1 234 ? -19.010 -13.378 -17.380 1.00 29.12 234 GLU A N 1
ATOM 1837 C CA . GLU A 1 234 ? -20.058 -13.378 -16.374 1.00 29.12 234 GLU A CA 1
ATOM 1838 C C . GLU A 1 234 ? -20.978 -12.193 -16.690 1.00 29.12 234 GLU A C 1
ATOM 1840 O O . GLU A 1 234 ? -20.489 -11.100 -17.005 1.00 29.12 234 GLU A O 1
ATOM 1845 N N . PRO A 1 235 ? -22.305 -12.390 -16.696 1.00 28.72 235 PRO A N 1
ATOM 1846 C CA . PRO A 1 235 ? -23.213 -11.279 -16.884 1.00 28.72 235 PRO A CA 1
ATOM 1847 C C . PRO A 1 235 ? -22.934 -10.289 -15.756 1.00 28.72 235 PRO A C 1
ATOM 1849 O O . PRO A 1 235 ? -23.036 -10.651 -14.584 1.00 28.72 235 PRO A O 1
ATOM 1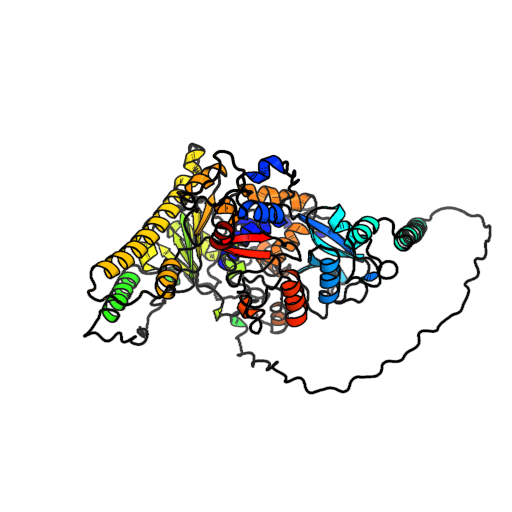852 N N . LEU A 1 236 ? -22.554 -9.058 -16.116 1.00 39.56 236 LEU A N 1
ATOM 1853 C CA . LEU A 1 236 ? -22.542 -7.927 -15.198 1.00 39.56 236 LEU A CA 1
ATOM 1854 C C . LEU A 1 236 ? -23.905 -7.930 -14.504 1.00 39.56 236 LEU A C 1
ATOM 1856 O O . LEU A 1 236 ? -24.918 -7.603 -15.122 1.00 39.56 236 LEU A O 1
ATOM 1860 N N . ILE A 1 237 ? -23.943 -8.360 -13.241 1.00 41.78 237 ILE A N 1
ATOM 1861 C CA . ILE A 1 237 ? -25.057 -8.054 -12.350 1.00 41.78 237 ILE A CA 1
ATOM 1862 C C . ILE A 1 237 ? -25.252 -6.547 -12.513 1.00 41.78 237 ILE A C 1
ATOM 1864 O O . ILE A 1 237 ? -24.260 -5.822 -12.439 1.00 41.78 237 ILE A O 1
ATOM 1868 N N . GLU A 1 238 ? -26.468 -6.091 -12.825 1.00 47.28 238 GLU A N 1
ATOM 1869 C CA . GLU A 1 238 ? -26.800 -4.664 -12.925 1.00 47.28 238 GLU A CA 1
ATOM 1870 C C . GLU A 1 238 ? -26.508 -3.992 -11.571 1.00 47.28 238 GLU A C 1
ATOM 1872 O O . GLU A 1 238 ? -27.376 -3.824 -10.715 1.00 47.28 238 GLU A O 1
ATOM 1877 N N . GLU A 1 239 ? -25.240 -3.661 -11.333 1.00 60.06 239 GLU A N 1
ATOM 1878 C CA . GLU A 1 239 ? -24.784 -2.845 -10.227 1.00 60.06 239 GLU A CA 1
ATOM 1879 C C . GLU A 1 239 ? -25.318 -1.444 -10.510 1.00 60.06 239 GLU A C 1
ATOM 1881 O O . GLU A 1 239 ? -24.920 -0.774 -11.465 1.00 60.06 239 GLU A O 1
ATOM 1886 N N . SER A 1 240 ? -26.290 -1.019 -9.707 1.00 72.56 240 SER A N 1
ATOM 1887 C CA . SER A 1 240 ? -26.902 0.298 -9.831 1.00 72.56 240 SER A CA 1
ATOM 1888 C C . SER A 1 240 ? -25.831 1.387 -9.719 1.00 72.56 240 SER A C 1
ATOM 1890 O O . SER A 1 240 ? -25.097 1.408 -8.727 1.00 72.56 240 SER A O 1
ATOM 1892 N N . LEU A 1 241 ? -25.802 2.333 -10.666 1.00 74.44 241 LEU A N 1
ATOM 1893 C CA . LEU A 1 241 ? -24.883 3.487 -10.670 1.00 74.44 241 LEU A CA 1
ATOM 1894 C C . LEU A 1 241 ? -24.821 4.232 -9.330 1.00 74.44 241 LEU A C 1
ATOM 1896 O O . LEU A 1 241 ? -23.783 4.772 -8.966 1.00 74.44 241 LEU A O 1
ATOM 1900 N N . SER A 1 242 ? -25.909 4.202 -8.559 1.00 80.12 242 SER A N 1
ATOM 1901 C CA . SER A 1 242 ? -26.009 4.825 -7.239 1.00 80.12 242 SER A CA 1
ATOM 1902 C C . SER A 1 242 ? -25.017 4.312 -6.192 1.00 80.12 242 SER A C 1
ATOM 1904 O O . SER A 1 242 ? -24.920 4.905 -5.123 1.00 80.12 242 SER A O 1
ATOM 1906 N N . GLN A 1 243 ? -24.319 3.206 -6.459 1.00 86.38 243 GLN A N 1
ATOM 1907 C CA . GLN A 1 243 ? -23.312 2.632 -5.563 1.00 86.38 243 GLN A CA 1
ATOM 1908 C C . GLN A 1 243 ? -21.917 3.234 -5.749 1.00 86.38 243 GLN A C 1
ATOM 1910 O O . GLN A 1 243 ? -21.011 2.868 -5.002 1.00 86.38 243 GLN A O 1
ATOM 1915 N N . PHE A 1 244 ? -21.726 4.118 -6.731 1.00 89.12 244 PHE A N 1
ATOM 1916 C CA . PHE A 1 244 ? -20.436 4.721 -7.050 1.00 89.12 244 PHE A CA 1
ATOM 1917 C C . PHE A 1 244 ? -20.484 6.238 -6.925 1.00 89.12 244 PHE A C 1
ATOM 1919 O O . PHE A 1 244 ? -21.549 6.857 -7.024 1.00 89.12 244 PHE A O 1
ATOM 1926 N N . ASP A 1 245 ? -19.319 6.831 -6.691 1.00 87.94 245 ASP A N 1
ATOM 1927 C CA . ASP A 1 245 ? -19.170 8.277 -6.672 1.00 87.94 245 ASP A CA 1
ATOM 1928 C C . ASP A 1 245 ? -19.240 8.877 -8.090 1.00 87.94 245 ASP A C 1
ATOM 1930 O O . ASP A 1 245 ? -19.157 8.158 -9.086 1.00 87.94 245 ASP A O 1
ATOM 1934 N N . ALA A 1 246 ? -19.346 10.200 -8.197 1.00 84.12 246 ALA A N 1
ATOM 1935 C CA . ALA A 1 246 ? -19.438 10.913 -9.469 1.00 84.12 246 ALA A CA 1
ATOM 1936 C C . ALA A 1 246 ? -18.290 10.598 -10.436 1.00 84.12 246 ALA A C 1
ATOM 1938 O O . ALA A 1 246 ? -18.512 10.604 -11.643 1.00 84.12 246 ALA A O 1
ATOM 1939 N N . THR A 1 247 ? -17.097 10.262 -9.935 1.00 82.88 247 THR A N 1
ATOM 1940 C CA . THR A 1 247 ? -15.951 9.877 -10.775 1.00 82.88 247 THR A CA 1
ATOM 1941 C C . THR A 1 247 ? -15.872 8.380 -11.076 1.00 82.88 247 THR A C 1
ATOM 1943 O O . THR A 1 247 ? -15.057 7.968 -11.902 1.00 82.88 247 THR A O 1
ATOM 1946 N N . GLY A 1 248 ? -16.722 7.560 -10.446 1.00 84.50 248 GLY A N 1
ATOM 1947 C CA . GLY A 1 248 ? -16.751 6.099 -10.567 1.00 84.50 248 GLY A CA 1
ATOM 1948 C C . GLY A 1 248 ? -15.501 5.399 -10.034 1.00 84.50 248 GLY A C 1
ATOM 1949 O O . GLY A 1 248 ? -15.266 4.229 -10.347 1.00 84.50 248 GLY A O 1
ATOM 1950 N N . MET A 1 249 ? -14.691 6.098 -9.240 1.00 84.81 249 MET A N 1
ATOM 1951 C CA . MET A 1 249 ? -13.419 5.617 -8.700 1.00 84.81 249 MET A CA 1
ATOM 1952 C C . MET A 1 249 ? -13.599 4.922 -7.349 1.00 84.81 249 MET A C 1
ATOM 1954 O O . MET A 1 249 ? -12.795 4.055 -6.994 1.00 84.81 249 MET A O 1
ATOM 1958 N N . PHE A 1 250 ? -14.665 5.238 -6.614 1.00 90.69 250 PHE A N 1
ATOM 1959 C CA . PHE A 1 250 ? -14.928 4.716 -5.278 1.00 90.69 250 PHE A CA 1
ATOM 1960 C C . PHE A 1 250 ? -16.388 4.301 -5.101 1.00 90.69 250 PHE A C 1
ATOM 1962 O O . PHE A 1 250 ? -17.297 4.805 -5.761 1.00 90.69 250 PHE A O 1
ATOM 1969 N N . TYR A 1 251 ? -16.618 3.371 -4.175 1.00 91.81 251 TYR A N 1
ATOM 1970 C CA . TYR A 1 251 ? -17.967 3.060 -3.718 1.00 91.81 251 TYR A CA 1
ATOM 1971 C C . TYR A 1 251 ? -18.518 4.194 -2.859 1.00 91.81 251 TYR A C 1
ATOM 1973 O O . TYR A 1 251 ? -17.842 4.697 -1.961 1.00 91.81 251 TYR A O 1
ATOM 1981 N N . PHE A 1 252 ? -19.779 4.519 -3.099 1.00 92.50 252 PHE A N 1
ATOM 1982 C CA . PHE A 1 252 ? -20.498 5.623 -2.494 1.00 92.50 252 PHE A CA 1
ATOM 1983 C C . PHE A 1 252 ? -21.800 5.138 -1.861 1.00 92.50 252 PHE A C 1
ATOM 1985 O O . PHE A 1 252 ? -22.496 4.261 -2.379 1.00 92.50 252 PHE A O 1
ATOM 1992 N N . VAL A 1 253 ? -22.138 5.751 -0.734 1.00 91.88 253 VAL A N 1
ATOM 1993 C CA . VAL A 1 253 ? -23.473 5.741 -0.145 1.00 91.88 253 VAL A CA 1
ATOM 1994 C C . VAL A 1 253 ? -23.861 7.176 0.212 1.00 91.88 253 VAL A C 1
ATOM 1996 O O . VAL A 1 253 ? -22.982 7.985 0.517 1.00 91.88 253 VAL A O 1
ATOM 1999 N N . PRO A 1 254 ? -25.162 7.511 0.216 1.00 90.75 254 PRO A N 1
ATOM 2000 C CA . PRO A 1 254 ? -25.611 8.806 0.705 1.00 90.75 254 PRO A CA 1
ATOM 2001 C C . PRO A 1 254 ? -25.100 9.082 2.132 1.00 90.75 254 PRO A C 1
ATOM 2003 O O . PRO A 1 254 ? -25.032 8.142 2.934 1.00 90.75 254 PRO A O 1
ATOM 2006 N N . PRO A 1 255 ? -24.775 10.347 2.469 1.00 90.94 255 PRO A N 1
ATOM 2007 C CA . PRO A 1 255 ? -24.362 10.719 3.816 1.00 90.94 255 PRO A CA 1
ATOM 2008 C C . PRO A 1 255 ? -25.388 10.254 4.847 1.00 90.94 255 PRO A C 1
ATOM 2010 O O . PRO A 1 255 ? -26.593 10.464 4.685 1.00 90.94 255 PRO A O 1
ATOM 2013 N N . ARG A 1 256 ? -24.903 9.631 5.919 1.00 92.50 256 ARG A N 1
ATOM 2014 C CA . ARG A 1 256 ? -25.738 9.074 6.988 1.00 92.50 256 ARG A CA 1
ATOM 2015 C C . ARG A 1 256 ? -25.309 9.601 8.357 1.00 92.50 256 ARG A C 1
ATOM 2017 O O . ARG A 1 256 ? -24.118 9.863 8.551 1.00 92.50 256 ARG A O 1
ATOM 2024 N N . PRO A 1 257 ? -26.239 9.754 9.312 1.00 95.06 257 PRO A N 1
ATOM 2025 C CA . PRO A 1 257 ? -25.910 10.210 10.657 1.00 95.06 257 PRO A CA 1
ATOM 2026 C C . PRO A 1 257 ? -25.037 9.181 11.392 1.00 95.06 257 PRO A C 1
ATOM 2028 O O . PRO A 1 257 ? -25.140 7.971 11.162 1.00 95.06 257 PRO A O 1
ATOM 2031 N N . ILE A 1 258 ? -24.163 9.658 12.281 1.00 95.12 258 ILE A N 1
ATOM 2032 C CA . ILE A 1 258 ? -23.165 8.818 12.960 1.00 95.12 258 ILE A CA 1
ATOM 2033 C C . ILE A 1 258 ? -23.811 7.719 13.813 1.00 95.12 258 ILE A C 1
ATOM 2035 O O . I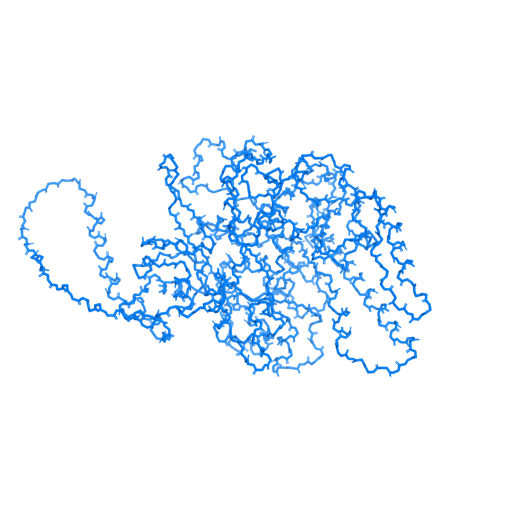LE A 1 258 ? -23.277 6.617 13.925 1.00 95.12 258 ILE A O 1
ATOM 2039 N N . GLU A 1 259 ? -25.001 7.970 14.357 1.00 93.94 259 GLU A N 1
ATOM 2040 C CA . GLU A 1 259 ? -25.765 7.038 15.187 1.00 93.94 259 GLU A CA 1
ATOM 2041 C C . GLU A 1 259 ? -26.092 5.729 14.456 1.00 93.94 259 GLU A C 1
ATOM 2043 O O . GLU A 1 259 ? -26.231 4.687 15.094 1.00 93.94 259 GLU A O 1
ATOM 2048 N N . GLU A 1 260 ? -26.178 5.751 13.123 1.00 91.50 260 GLU A N 1
ATOM 2049 C CA . GLU A 1 260 ? -26.376 4.545 12.314 1.00 91.50 260 GLU A CA 1
ATOM 2050 C C . GLU A 1 260 ? -25.109 3.695 12.176 1.00 91.50 260 GLU A C 1
ATOM 2052 O O . GLU A 1 260 ? -25.190 2.518 11.826 1.00 91.50 260 GLU A O 1
ATOM 2057 N N . ALA A 1 261 ? -23.931 4.268 12.426 1.00 93.12 261 ALA A N 1
ATOM 2058 C CA . ALA A 1 261 ? -22.651 3.568 12.386 1.00 93.12 261 ALA A CA 1
ATOM 2059 C C . ALA A 1 261 ? -22.211 3.043 13.760 1.00 93.12 261 ALA A C 1
ATOM 2061 O O . ALA A 1 261 ? -21.389 2.126 13.826 1.00 93.12 261 ALA A O 1
ATOM 2062 N N . VAL A 1 262 ? -22.733 3.610 14.851 1.00 94.56 262 VAL A N 1
ATOM 2063 C CA . VAL A 1 262 ? -22.324 3.259 16.216 1.00 94.56 262 VAL A CA 1
ATOM 2064 C C . VAL A 1 262 ? -22.856 1.882 16.620 1.00 94.56 262 VAL A C 1
ATOM 2066 O O . VAL A 1 262 ? -24.057 1.625 16.667 1.00 94.56 262 VAL A O 1
ATOM 2069 N N . LEU A 1 263 ? -21.935 0.993 16.985 1.00 91.94 263 LEU A N 1
ATOM 2070 C CA . LEU A 1 263 ? -22.229 -0.340 17.487 1.00 91.94 263 LEU A CA 1
ATOM 2071 C C . LEU A 1 263 ? -22.652 -0.287 18.957 1.00 91.94 263 LEU A C 1
ATOM 2073 O O . LEU A 1 263 ? -21.960 0.263 19.815 1.00 91.94 263 LEU A O 1
ATOM 2077 N N . ASN A 1 264 ? -23.762 -0.951 19.271 1.00 88.19 264 ASN A N 1
ATOM 2078 C CA . ASN A 1 264 ? -24.224 -1.119 20.643 1.00 88.19 264 ASN A CA 1
ATOM 2079 C C . ASN A 1 264 ? -23.503 -2.304 21.321 1.00 88.19 264 ASN A C 1
ATOM 2081 O O . ASN A 1 264 ? -23.659 -3.459 20.912 1.00 88.19 264 ASN A O 1
ATOM 2085 N N . LEU A 1 265 ? -22.739 -2.019 22.381 1.00 85.12 265 LEU A N 1
ATOM 2086 C CA . LEU A 1 265 ? -21.975 -3.020 23.137 1.00 85.12 265 LEU A CA 1
ATOM 2087 C C . LEU A 1 265 ? -22.853 -4.122 23.736 1.00 85.12 265 LEU A C 1
ATOM 2089 O O . LEU A 1 265 ? -22.474 -5.289 23.672 1.00 85.12 265 LEU A O 1
ATOM 2093 N N . ASP A 1 266 ? -24.015 -3.789 24.293 1.00 83.31 266 ASP A N 1
ATOM 2094 C CA . ASP A 1 266 ? -24.906 -4.778 24.910 1.00 83.31 266 ASP A CA 1
ATOM 2095 C C . ASP A 1 266 ? -25.509 -5.710 23.860 1.00 83.31 266 ASP A C 1
ATOM 2097 O O . ASP A 1 266 ? -25.506 -6.928 24.034 1.00 83.31 266 ASP A O 1
ATOM 2101 N N . SER A 1 267 ? -25.869 -5.166 22.695 1.00 80.88 267 SER A N 1
ATOM 2102 C CA . SER A 1 267 ? -26.284 -5.976 21.546 1.00 80.88 267 SER A CA 1
ATOM 2103 C C . SER A 1 267 ? -25.179 -6.932 21.083 1.00 80.88 267 SER A C 1
ATOM 2105 O O . SER A 1 267 ? -25.454 -8.098 20.795 1.00 80.88 267 SER A O 1
ATOM 2107 N N . LEU A 1 268 ? -23.918 -6.484 21.028 1.00 82.69 268 LEU A N 1
ATOM 2108 C CA . LEU A 1 268 ? -22.781 -7.351 20.686 1.00 82.69 268 LEU A CA 1
ATOM 2109 C C . LEU A 1 268 ? -22.551 -8.440 21.747 1.00 82.69 268 LEU A C 1
ATOM 2111 O O . LEU A 1 268 ? -22.288 -9.596 21.402 1.00 82.69 268 LEU A O 1
ATOM 2115 N N . ARG A 1 269 ? -22.683 -8.101 23.037 1.00 81.94 269 ARG A N 1
ATOM 2116 C CA . ARG A 1 269 ? -22.549 -9.045 24.161 1.00 81.94 269 ARG A CA 1
ATOM 2117 C C . ARG A 1 269 ? -23.594 -10.148 24.092 1.00 81.94 269 ARG A C 1
ATOM 2119 O O . ARG A 1 269 ? -23.239 -11.327 24.140 1.00 81.94 269 ARG A O 1
ATOM 2126 N N . GLU A 1 270 ? -24.864 -9.778 23.953 1.00 77.56 270 GLU A N 1
ATOM 2127 C CA . GLU A 1 270 ? -25.974 -10.727 23.858 1.00 77.56 270 GLU A CA 1
ATOM 2128 C C . GLU A 1 270 ? -25.804 -11.666 22.662 1.00 77.56 270 GLU A C 1
ATOM 2130 O O . GLU A 1 270 ? -25.935 -12.884 22.804 1.00 77.56 270 GLU A O 1
ATOM 2135 N N . ARG A 1 271 ? -25.417 -11.123 21.501 1.00 72.06 271 ARG A N 1
ATOM 2136 C CA . ARG A 1 271 ? -25.168 -11.911 20.285 1.00 72.06 271 ARG A CA 1
ATOM 2137 C C . ARG A 1 271 ? -24.000 -12.879 20.448 1.00 72.06 271 ARG A C 1
ATOM 2139 O O . ARG A 1 271 ? -24.131 -14.049 20.089 1.00 72.06 271 ARG A O 1
ATOM 2146 N N . ARG A 1 272 ? -22.886 -12.447 21.053 1.00 72.69 272 ARG A N 1
ATOM 2147 C CA . ARG A 1 272 ? -21.735 -13.324 21.336 1.00 72.69 272 ARG A CA 1
ATOM 2148 C C . ARG A 1 272 ? -22.105 -14.449 22.305 1.00 72.69 272 ARG A C 1
ATOM 2150 O O . ARG A 1 272 ? -21.674 -15.588 22.118 1.00 72.69 272 ARG A O 1
ATOM 2157 N N . LEU A 1 273 ? -22.909 -14.156 23.330 1.00 73.62 273 LEU A N 1
ATOM 2158 C CA . LEU A 1 273 ? -23.419 -15.166 24.262 1.00 73.62 273 LEU A CA 1
ATOM 2159 C C . LEU A 1 273 ? -24.359 -16.156 23.563 1.00 73.62 273 LEU A C 1
ATOM 2161 O O . LEU A 1 273 ? -24.248 -17.359 23.800 1.00 73.62 273 LEU A O 1
ATOM 2165 N N . ALA A 1 274 ? -25.239 -15.680 22.680 1.00 69.81 274 ALA A N 1
ATOM 2166 C CA . ALA A 1 274 ? -26.119 -16.530 21.883 1.00 69.81 274 ALA A CA 1
ATOM 2167 C C . ALA A 1 274 ? -25.325 -17.468 20.955 1.00 69.81 274 ALA A C 1
ATOM 2169 O O . ALA A 1 274 ? -25.588 -18.670 20.942 1.00 69.81 274 ALA A O 1
ATOM 2170 N N . PHE A 1 275 ? -24.299 -16.953 20.268 1.00 67.25 275 PHE A N 1
ATOM 2171 C CA . PHE A 1 275 ? -23.403 -17.755 19.427 1.00 67.25 275 PHE A CA 1
ATOM 2172 C C . PHE A 1 275 ? -22.680 -18.849 20.232 1.00 67.25 275 PHE A C 1
ATOM 2174 O O . PHE A 1 275 ? -22.667 -20.015 19.840 1.00 67.25 275 PHE A O 1
ATOM 2181 N N . ARG A 1 276 ? -22.149 -18.518 21.420 1.00 67.12 276 ARG A N 1
ATOM 2182 C CA . ARG A 1 276 ? -21.513 -19.509 22.311 1.00 67.12 276 ARG A CA 1
ATOM 2183 C C . ARG A 1 276 ? -22.481 -20.589 22.801 1.00 67.12 276 ARG A C 1
ATOM 2185 O O . ARG A 1 276 ? -22.078 -21.745 22.903 1.00 67.12 276 ARG A O 1
ATOM 2192 N N . ARG A 1 277 ? -23.739 -20.231 23.090 1.00 66.12 277 ARG A N 1
ATOM 2193 C CA . ARG A 1 277 ? -24.788 -21.174 23.527 1.00 66.12 277 ARG A CA 1
ATOM 2194 C C . ARG A 1 277 ? -25.213 -22.153 22.428 1.00 66.12 277 ARG A C 1
ATOM 2196 O O . ARG A 1 277 ? -25.599 -23.272 22.743 1.00 66.12 277 ARG A O 1
ATOM 2203 N N . GLN A 1 278 ? -25.155 -21.751 21.158 1.00 58.00 278 GLN A N 1
ATOM 2204 C CA . GLN A 1 278 ? -25.481 -22.631 20.027 1.00 58.00 278 GLN A CA 1
ATOM 2205 C C . GLN A 1 278 ? -24.345 -23.603 19.689 1.00 58.00 278 GLN A C 1
ATOM 2207 O O . GLN A 1 278 ? -24.618 -24.730 19.292 1.00 58.00 278 GLN A O 1
ATOM 2212 N N . ASN A 1 279 ? -23.093 -23.206 19.938 1.00 54.88 279 ASN A N 1
ATOM 2213 C CA . ASN A 1 279 ? -21.913 -24.054 19.741 1.00 54.88 279 ASN A CA 1
ATOM 2214 C C . ASN A 1 279 ? -21.553 -24.909 20.974 1.00 54.88 279 ASN A C 1
ATOM 2216 O O . ASN A 1 279 ? -20.487 -25.521 21.011 1.00 54.88 279 ASN A O 1
ATOM 2220 N N . THR A 1 280 ? -22.406 -24.954 22.007 1.00 46.94 280 THR A N 1
ATOM 2221 C CA . THR A 1 280 ? -22.188 -25.820 23.177 1.00 46.94 280 THR A CA 1
ATOM 2222 C C . THR A 1 280 ? -22.742 -27.221 22.907 1.00 46.94 280 THR A C 1
ATOM 2224 O O . THR A 1 280 ? -23.907 -27.384 22.553 1.00 46.94 280 THR A O 1
ATOM 2227 N N . ILE A 1 281 ? -21.885 -28.231 23.081 1.00 45.19 281 ILE A N 1
ATOM 2228 C CA . ILE A 1 281 ? -22.131 -29.657 22.816 1.00 45.19 281 ILE A CA 1
ATOM 2229 C C . ILE A 1 281 ? -23.462 -30.117 23.435 1.00 45.19 281 ILE A C 1
ATOM 2231 O O . ILE A 1 281 ? -23.602 -30.172 24.656 1.00 45.19 281 ILE A O 1
ATOM 2235 N N . LYS A 1 282 ? -24.417 -30.534 22.595 1.00 40.94 282 LYS A N 1
ATOM 2236 C CA . LYS A 1 282 ? -25.489 -31.456 22.992 1.00 40.94 282 LYS A CA 1
ATOM 2237 C C . LYS A 1 282 ? -25.130 -32.847 22.466 1.00 40.94 282 LYS A C 1
ATOM 2239 O O . LYS A 1 282 ? -25.153 -33.078 21.265 1.00 40.94 282 LYS A O 1
ATOM 2244 N N . ASN A 1 283 ? -24.797 -33.762 23.377 1.00 39.66 283 ASN A N 1
ATOM 2245 C CA . ASN A 1 283 ? -24.655 -35.206 23.140 1.00 39.66 283 ASN A CA 1
ATOM 2246 C C . ASN A 1 283 ? -23.699 -35.625 22.003 1.00 39.66 283 ASN A C 1
ATOM 2248 O O . ASN A 1 283 ? -24.110 -36.324 21.083 1.00 39.66 283 ASN A O 1
ATOM 2252 N N . GLY A 1 284 ? -22.422 -35.238 22.073 1.00 42.47 284 GLY A N 1
ATOM 2253 C CA . GLY A 1 284 ? -21.344 -35.901 21.315 1.00 42.47 284 GLY A CA 1
ATOM 2254 C C . GLY A 1 284 ? -21.344 -35.741 19.788 1.00 42.47 284 GLY A C 1
ATOM 2255 O O . GLY A 1 284 ? -20.382 -36.158 19.155 1.00 42.47 284 GLY A O 1
ATOM 2256 N N . ASN A 1 285 ? -22.351 -35.093 19.198 1.00 37.22 285 ASN A N 1
ATOM 2257 C CA . ASN A 1 285 ? -22.413 -34.811 17.768 1.00 37.22 285 ASN A CA 1
ATOM 2258 C C . ASN A 1 285 ? -22.235 -33.308 17.531 1.00 37.22 285 ASN A C 1
ATOM 2260 O O . ASN A 1 285 ? -23.064 -32.495 17.940 1.00 37.22 285 ASN A O 1
ATOM 2264 N N . PHE A 1 286 ? -21.142 -32.938 16.863 1.00 39.47 286 PHE A N 1
ATOM 2265 C CA . PHE A 1 286 ? -20.881 -31.568 16.429 1.00 39.47 286 PHE A CA 1
ATOM 2266 C C . PHE A 1 286 ? -21.811 -31.239 15.251 1.00 39.47 286 PHE A C 1
ATOM 2268 O O . PHE A 1 286 ? -21.494 -31.520 14.099 1.00 39.47 286 PHE A O 1
ATOM 2275 N N . GLN A 1 287 ? -23.000 -30.702 15.530 1.00 39.94 287 GLN A N 1
ATOM 2276 C CA . GLN A 1 287 ? -23.872 -30.142 14.496 1.00 39.94 287 GLN A CA 1
ATOM 2277 C C . GLN A 1 287 ? -23.575 -28.647 14.345 1.00 39.94 287 GLN A C 1
ATOM 2279 O O . GLN A 1 287 ? -23.874 -27.856 15.238 1.00 39.94 287 GLN A O 1
ATOM 2284 N N . LEU A 1 288 ? -22.994 -28.263 13.204 1.00 40.12 288 LEU A N 1
ATOM 2285 C CA . LEU A 1 288 ? -23.005 -26.881 12.718 1.00 40.12 288 LEU A CA 1
ATOM 2286 C C . LEU A 1 288 ? -24.460 -26.509 12.406 1.00 40.12 288 LEU A C 1
ATOM 2288 O O . LEU A 1 288 ? -24.950 -26.764 11.309 1.00 40.12 288 LEU A O 1
ATOM 2292 N N . ASN A 1 289 ? -25.174 -25.951 13.380 1.00 40.38 289 ASN A N 1
ATOM 2293 C CA . ASN A 1 289 ? -26.473 -25.348 13.104 1.00 40.38 289 ASN A CA 1
ATOM 2294 C C . ASN A 1 289 ? -26.262 -24.061 12.293 1.00 40.38 289 ASN A C 1
ATOM 2296 O O . ASN A 1 289 ? -25.332 -23.298 12.558 1.00 40.38 289 ASN A O 1
ATOM 2300 N N . GLU A 1 290 ? -27.114 -23.850 11.286 1.00 47.09 290 GLU A N 1
ATOM 2301 C CA . GLU A 1 290 ? -27.089 -22.687 10.396 1.00 47.09 290 GLU A CA 1
ATOM 2302 C C . GLU A 1 290 ? -26.935 -21.368 11.172 1.00 47.09 290 GLU A C 1
ATOM 2304 O O . GLU A 1 290 ? -27.535 -21.186 12.237 1.00 47.09 290 GLU A O 1
ATOM 2309 N N . LYS A 1 291 ? -26.133 -20.439 10.620 1.00 44.88 291 LYS A N 1
ATOM 2310 C CA . LYS A 1 291 ? -25.896 -19.094 11.176 1.00 44.88 291 LYS A CA 1
ATOM 2311 C C . LYS A 1 291 ? -27.233 -18.491 11.645 1.00 44.88 291 LYS A C 1
ATOM 2313 O O . LYS A 1 291 ? -28.173 -18.451 10.847 1.00 44.88 291 LYS A O 1
ATOM 2318 N N . PRO A 1 292 ? -27.348 -17.996 12.891 1.00 40.47 292 PRO A N 1
ATOM 2319 C CA . PRO A 1 292 ? -28.611 -17.466 13.382 1.00 40.47 292 PRO A CA 1
ATOM 2320 C C . PRO A 1 292 ? -29.068 -16.299 12.499 1.00 40.47 292 PRO A C 1
ATOM 2322 O O . PRO A 1 292 ? -28.419 -15.253 12.433 1.00 40.47 292 PRO A O 1
ATOM 2325 N N . LYS A 1 293 ? -30.205 -16.479 11.819 1.00 39.94 293 LYS A N 1
ATOM 2326 C CA . LYS A 1 293 ? -30.923 -15.402 11.133 1.00 39.94 293 LYS A CA 1
ATOM 2327 C C . LYS A 1 293 ? -31.556 -14.511 12.200 1.00 39.94 293 LYS A C 1
ATOM 2329 O O . LYS A 1 293 ? -32.692 -14.727 12.610 1.00 39.94 293 LYS A O 1
ATOM 2334 N N . PHE A 1 294 ? -30.811 -13.519 12.679 1.00 45.38 294 PHE A N 1
ATOM 2335 C CA . PHE A 1 294 ? -31.381 -12.440 13.482 1.00 45.38 294 PHE A CA 1
ATOM 2336 C C . PHE A 1 294 ? -32.182 -11.520 12.554 1.00 45.38 294 PHE A C 1
ATOM 2338 O O . PHE A 1 294 ? -31.652 -10.580 11.964 1.00 45.38 294 PHE A O 1
ATOM 2345 N N . ILE A 1 295 ? -33.465 -11.840 12.386 1.00 33.62 295 ILE A N 1
ATOM 2346 C CA . ILE A 1 295 ? -34.419 -11.034 11.622 1.00 33.62 295 ILE A CA 1
ATOM 2347 C C . ILE A 1 295 ? -34.538 -9.667 12.320 1.00 33.62 295 ILE A C 1
ATOM 2349 O O . ILE A 1 295 ? -34.940 -9.602 13.479 1.00 33.62 295 ILE A O 1
ATOM 2353 N N . GLY A 1 296 ? -34.145 -8.588 11.634 1.00 41.34 296 GLY A N 1
ATOM 2354 C CA . GLY A 1 296 ? -34.236 -7.205 12.133 1.00 41.34 296 GLY A CA 1
ATOM 2355 C C . GLY A 1 296 ? -32.956 -6.606 12.740 1.00 41.34 296 GLY A C 1
ATOM 2356 O O . GLY A 1 296 ? -32.998 -5.501 13.279 1.00 41.34 296 GLY A O 1
ATOM 2357 N N . ALA A 1 297 ? -31.808 -7.286 12.671 1.00 47.12 297 ALA A N 1
ATOM 2358 C CA . ALA A 1 297 ? -30.545 -6.722 13.151 1.00 47.12 297 ALA A CA 1
ATOM 2359 C C . ALA A 1 297 ? -29.980 -5.661 12.181 1.00 47.12 297 ALA A C 1
ATOM 2361 O O . ALA A 1 297 ? -29.633 -5.987 11.053 1.00 47.12 297 ALA A O 1
ATOM 2362 N N . LYS A 1 298 ? -29.796 -4.415 12.650 1.00 57.28 298 LYS A N 1
ATOM 2363 C CA . LYS A 1 298 ? -29.128 -3.329 11.890 1.00 57.28 298 LYS A CA 1
ATOM 2364 C C . LYS A 1 298 ? -27.645 -3.592 11.560 1.00 57.28 298 LYS A C 1
ATOM 2366 O O . LYS A 1 298 ? -27.086 -2.914 10.711 1.00 57.28 298 LYS A O 1
ATOM 2371 N N . HIS A 1 299 ? -27.009 -4.557 12.229 1.00 62.53 299 HIS A N 1
ATOM 2372 C CA . HIS A 1 299 ? -25.569 -4.833 12.131 1.00 62.53 299 HIS A CA 1
ATOM 2373 C C . HIS A 1 299 ? -25.288 -6.338 12.064 1.00 62.53 299 HIS A C 1
ATOM 2375 O O . HIS A 1 299 ? -26.100 -7.107 12.602 1.00 62.53 299 HIS A O 1
ATOM 2381 N N . PRO A 1 300 ? -24.127 -6.761 11.522 1.00 62.53 300 PRO A N 1
ATOM 2382 C CA . PRO A 1 300 ? -23.719 -8.162 11.474 1.00 62.53 300 PRO A CA 1
ATOM 2383 C C . PRO A 1 300 ? -23.733 -8.836 12.852 1.00 62.53 300 PRO A C 1
ATOM 2385 O O . PRO A 1 300 ? -23.519 -8.217 13.895 1.00 62.53 300 PRO A O 1
ATOM 2388 N N . VAL A 1 301 ? -24.011 -10.138 12.857 1.00 59.56 301 VAL A N 1
ATOM 2389 C CA . VAL A 1 301 ? -24.064 -10.966 14.077 1.00 59.56 301 VAL A CA 1
ATOM 2390 C C . VAL A 1 301 ? -22.665 -11.420 14.500 1.00 59.56 301 VAL A C 1
ATOM 2392 O O . VAL A 1 301 ? -22.400 -11.596 15.686 1.00 59.56 301 VAL A O 1
ATOM 2395 N N . HIS A 1 302 ? -21.780 -11.592 13.522 1.00 75.94 302 HIS A N 1
ATOM 2396 C CA . HIS A 1 302 ? -20.392 -11.994 13.679 1.00 75.94 302 HIS A CA 1
ATOM 2397 C C . HIS A 1 302 ? -19.589 -11.306 12.577 1.00 75.94 302 HIS A C 1
ATOM 2399 O O . HIS A 1 302 ? -19.944 -11.429 11.404 1.00 75.94 302 HIS A O 1
ATOM 2405 N N . PHE A 1 303 ? -18.532 -10.590 12.944 1.00 85.94 303 PHE A N 1
ATOM 2406 C CA . PHE A 1 303 ? -17.624 -9.989 11.973 1.00 85.94 303 PHE A CA 1
ATOM 2407 C C . PHE A 1 303 ? -16.554 -11.011 11.589 1.00 85.94 303 PHE A C 1
ATOM 2409 O O . PHE A 1 303 ? -16.021 -11.707 12.447 1.00 85.94 303 PHE A O 1
ATOM 2416 N N . GLN A 1 304 ? -16.277 -11.142 10.298 1.00 88.69 304 GLN A N 1
ATOM 2417 C CA . GLN A 1 304 ? -15.197 -11.964 9.750 1.00 88.69 304 GLN A CA 1
ATOM 2418 C C . GLN A 1 304 ? -14.534 -11.156 8.650 1.00 88.69 304 GLN A C 1
ATOM 2420 O O . GLN A 1 304 ? -15.213 -10.360 8.003 1.00 88.69 304 GLN A O 1
ATOM 2425 N N . ASP A 1 305 ? -13.228 -11.342 8.486 1.00 89.62 305 ASP A N 1
ATOM 2426 C CA . ASP A 1 305 ? -12.469 -10.752 7.385 1.00 89.62 305 ASP A CA 1
ATOM 2427 C C . ASP A 1 305 ? -12.632 -9.218 7.297 1.00 89.62 305 ASP A C 1
ATOM 2429 O O . ASP A 1 305 ? -12.784 -8.605 6.242 1.00 89.62 305 ASP A O 1
ATOM 2433 N N . HIS A 1 306 ? -12.657 -8.594 8.475 1.00 94.25 306 HIS A N 1
ATOM 2434 C CA . HIS A 1 306 ? -12.913 -7.173 8.686 1.00 94.25 306 HIS A CA 1
ATOM 2435 C C . HIS A 1 306 ? -11.649 -6.471 9.186 1.00 94.25 306 HIS A C 1
ATOM 2437 O O . HIS A 1 306 ? -10.766 -7.099 9.773 1.00 94.25 306 HIS A O 1
ATOM 2443 N N . VAL A 1 307 ? -11.567 -5.162 8.974 1.00 97.81 307 VAL A N 1
ATOM 2444 C CA . VAL A 1 307 ? -10.464 -4.317 9.435 1.00 97.81 307 VAL A CA 1
ATOM 2445 C C . VAL A 1 307 ? -10.872 -3.629 10.730 1.00 97.81 307 VAL A C 1
ATOM 2447 O O . VAL A 1 307 ? -11.928 -3.001 10.804 1.00 97.81 307 VAL A O 1
ATOM 2450 N N . ILE A 1 308 ? -10.028 -3.734 11.753 1.00 97.94 308 ILE A N 1
ATOM 2451 C CA . ILE A 1 308 ? -10.200 -3.020 13.021 1.00 97.94 308 ILE A CA 1
ATOM 2452 C C . ILE A 1 308 ? -9.190 -1.883 13.059 1.00 97.94 308 ILE A C 1
ATOM 2454 O O . ILE A 1 308 ? -8.004 -2.109 12.836 1.00 97.94 308 ILE A O 1
ATOM 2458 N N . VAL A 1 309 ? -9.643 -0.676 13.379 1.00 98.25 309 VAL A N 1
ATOM 2459 C CA . VAL A 1 309 ? -8.776 0.488 13.567 1.00 98.25 309 VAL A CA 1
ATOM 2460 C C . VAL A 1 309 ? -8.856 0.928 15.023 1.00 98.25 309 VAL A C 1
ATOM 2462 O O . VAL A 1 309 ? -9.804 1.591 15.437 1.00 98.25 309 VAL A O 1
ATOM 2465 N N . CYS A 1 310 ? -7.857 0.534 15.804 1.00 98.00 310 CYS A N 1
ATOM 2466 C CA . CYS A 1 310 ? -7.630 0.985 17.169 1.00 98.00 310 CYS A CA 1
ATOM 2467 C C . CYS A 1 310 ? -7.003 2.380 17.133 1.00 98.00 310 CYS A C 1
ATOM 2469 O O . CYS A 1 310 ? -5.792 2.504 16.945 1.00 98.00 310 CYS A O 1
ATOM 2471 N N . LEU A 1 311 ? -7.822 3.418 17.299 1.00 97.12 311 LEU A N 1
ATOM 2472 C CA . LEU A 1 311 ? -7.376 4.805 17.251 1.00 97.12 311 LEU A CA 1
ATOM 2473 C C . LEU A 1 311 ? -7.374 5.407 18.659 1.00 97.12 311 LEU A C 1
ATOM 2475 O O . LEU A 1 311 ? -8.417 5.608 19.279 1.00 97.12 311 LEU A O 1
ATOM 2479 N N . HIS A 1 312 ? -6.181 5.687 19.178 1.00 95.62 312 HIS A N 1
ATOM 2480 C CA . HIS A 1 312 ? -6.004 6.445 20.411 1.00 95.62 312 HIS A CA 1
ATOM 2481 C C . HIS A 1 312 ? -6.075 7.935 20.093 1.00 95.62 312 HIS A C 1
ATOM 2483 O O . HIS A 1 312 ? -5.115 8.522 19.589 1.00 95.62 312 HIS A O 1
ATOM 2489 N N . ALA A 1 313 ? -7.224 8.523 20.398 1.00 94.06 313 ALA A N 1
ATOM 2490 C CA . ALA A 1 313 ? -7.508 9.937 20.238 1.00 94.06 313 ALA A CA 1
ATOM 2491 C C . ALA A 1 313 ? -8.436 10.412 21.363 1.00 94.06 313 ALA A C 1
ATOM 2493 O O . ALA A 1 313 ? -9.196 9.619 21.925 1.00 94.06 313 ALA A O 1
ATOM 2494 N N . ASP A 1 314 ? -8.369 11.700 21.672 1.00 89.94 314 ASP A N 1
ATOM 2495 C CA . ASP A 1 314 ? -9.285 12.410 22.565 1.00 89.94 314 ASP A CA 1
ATOM 2496 C C . ASP A 1 314 ? -9.935 13.593 21.833 1.00 89.94 314 ASP A C 1
ATOM 2498 O O . ASP A 1 314 ? -9.562 13.918 20.711 1.00 89.94 314 ASP A O 1
ATOM 2502 N N . THR A 1 315 ? -10.920 14.251 22.446 1.00 88.44 315 THR A N 1
ATOM 2503 C CA . THR A 1 315 ? -11.650 15.367 21.817 1.00 88.44 315 THR A CA 1
ATOM 2504 C C . THR A 1 315 ? -10.745 16.545 21.427 1.00 88.44 315 THR A C 1
ATOM 2506 O O . THR A 1 315 ? -11.083 17.294 20.515 1.00 88.44 315 THR A O 1
ATOM 2509 N N . SER A 1 316 ? -9.610 16.720 22.111 1.00 88.94 316 SER A N 1
ATOM 2510 C CA . SER A 1 316 ? -8.601 17.747 21.816 1.00 88.94 316 SER A CA 1
ATOM 2511 C C . SER A 1 316 ? -7.616 17.353 20.718 1.00 88.94 316 SER A C 1
ATOM 2513 O O . SER A 1 316 ? -6.907 18.217 20.206 1.00 88.94 316 SER A O 1
ATOM 2515 N N . SER A 1 317 ? -7.546 16.070 2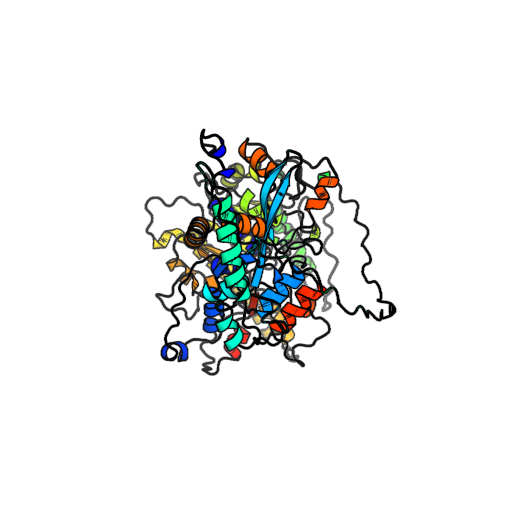0.367 1.00 91.50 317 SER A N 1
ATOM 2516 C CA . SER A 1 317 ? -6.588 15.562 19.395 1.00 91.50 317 SER A CA 1
ATOM 2517 C C . SER A 1 317 ? -6.873 16.133 18.003 1.00 91.50 317 SER A C 1
ATOM 2519 O O . SER A 1 317 ? -8.038 16.289 17.624 1.00 91.50 317 SER A O 1
ATOM 2521 N N . PRO A 1 318 ? -5.830 16.404 17.202 1.00 91.25 318 PRO A N 1
ATOM 2522 C CA . PRO A 1 318 ? -6.013 16.873 15.838 1.00 91.25 318 PRO A CA 1
ATOM 2523 C C . PRO A 1 318 ? -6.692 15.814 14.959 1.00 91.25 318 PRO A C 1
ATOM 2525 O O . PRO A 1 318 ? -6.587 14.601 15.181 1.00 91.25 318 PRO A O 1
ATOM 2528 N N . THR A 1 319 ? -7.389 16.284 13.928 1.00 91.12 319 THR A N 1
ATOM 2529 C CA . THR A 1 319 ? -7.907 15.419 12.868 1.00 91.12 319 THR A CA 1
ATOM 2530 C C . THR A 1 319 ? -6.747 14.878 12.032 1.00 91.12 319 THR A C 1
ATOM 2532 O O . THR A 1 319 ? -5.801 15.592 11.700 1.00 91.12 319 THR A O 1
ATOM 2535 N N . ILE A 1 320 ? -6.810 13.591 11.709 1.00 92.12 320 ILE A N 1
ATOM 2536 C CA . ILE A 1 320 ? -5.820 12.878 10.895 1.00 92.12 320 ILE A CA 1
ATOM 2537 C C . ILE A 1 320 ? -6.273 12.723 9.439 1.00 92.12 320 ILE A C 1
ATOM 2539 O O . ILE A 1 320 ? -5.443 12.453 8.572 1.00 92.12 320 ILE A O 1
ATOM 2543 N N . GLY A 1 321 ? -7.569 12.896 9.157 1.00 93.00 321 GLY A N 1
ATOM 2544 C CA . GLY A 1 321 ? -8.142 12.752 7.822 1.00 93.00 321 GLY A CA 1
ATOM 2545 C C . GLY A 1 321 ? -8.419 11.292 7.465 1.00 93.00 321 GLY A C 1
ATOM 2546 O O . GLY A 1 321 ? -7.869 10.763 6.496 1.00 93.00 321 GLY A O 1
ATOM 2547 N N . LEU A 1 322 ? -9.309 10.640 8.222 1.00 95.06 322 LEU A N 1
ATOM 2548 C CA . LEU A 1 322 ? -9.651 9.214 8.096 1.00 95.06 322 LEU A CA 1
ATOM 2549 C C . LEU A 1 322 ? -10.116 8.805 6.694 1.00 95.06 322 LEU A C 1
ATOM 2551 O O . LEU A 1 322 ? -9.963 7.645 6.309 1.00 95.06 322 LEU A O 1
ATOM 2555 N N . ARG A 1 323 ? -10.623 9.751 5.900 1.00 93.56 323 ARG A N 1
ATOM 2556 C CA . ARG A 1 323 ? -10.934 9.543 4.482 1.00 93.56 323 ARG A CA 1
ATOM 2557 C C . ARG A 1 323 ? -9.771 8.912 3.716 1.00 93.56 323 ARG A C 1
ATOM 2559 O O . ARG A 1 323 ? -9.995 7.966 2.968 1.00 93.56 323 ARG A O 1
ATOM 2566 N N . ASN A 1 324 ? -8.540 9.364 3.953 1.00 92.94 324 ASN A N 1
ATOM 2567 C CA . ASN A 1 324 ? -7.358 8.869 3.240 1.00 92.94 324 ASN A CA 1
ATOM 2568 C C . ASN A 1 324 ? -7.026 7.405 3.582 1.00 92.94 324 ASN A C 1
ATOM 2570 O O . ASN A 1 324 ? -6.424 6.704 2.775 1.00 92.94 324 ASN A O 1
ATOM 2574 N N . PHE A 1 325 ? -7.451 6.923 4.755 1.00 96.31 325 PHE A N 1
ATOM 2575 C CA . PHE A 1 325 ? -7.349 5.511 5.133 1.00 96.31 325 PHE A CA 1
ATOM 2576 C C . PHE A 1 325 ? -8.435 4.662 4.459 1.00 96.31 325 PHE A C 1
ATOM 2578 O O . PHE A 1 325 ? -8.190 3.536 4.031 1.00 96.31 325 PHE A O 1
ATOM 2585 N N . VAL A 1 326 ? -9.656 5.200 4.378 1.00 95.81 326 VAL A N 1
ATOM 2586 C CA . VAL A 1 326 ? -10.831 4.486 3.863 1.00 95.81 326 VAL A CA 1
ATOM 2587 C C . VAL A 1 326 ? -10.817 4.380 2.336 1.00 95.81 326 VAL A C 1
ATOM 2589 O O . VAL A 1 326 ? -11.194 3.337 1.805 1.00 95.81 326 VAL A O 1
ATOM 2592 N N . MET A 1 327 ? -10.379 5.428 1.630 1.00 92.25 327 MET A N 1
ATOM 2593 C CA . MET A 1 327 ? -10.438 5.517 0.164 1.00 92.25 327 MET A CA 1
ATOM 2594 C C . MET A 1 327 ? -9.817 4.306 -0.560 1.00 92.25 327 MET A C 1
ATOM 2596 O O . MET A 1 327 ? -10.521 3.701 -1.373 1.00 92.25 327 MET A O 1
ATOM 2600 N N . PRO A 1 328 ? -8.578 3.866 -0.256 1.00 92.56 328 PRO A N 1
ATOM 2601 C CA . PRO A 1 328 ? -7.994 2.691 -0.911 1.00 92.56 328 PRO A CA 1
ATOM 2602 C C . PRO A 1 328 ? -8.812 1.405 -0.713 1.00 92.56 328 PRO A C 1
ATOM 2604 O O . PRO A 1 328 ? -8.950 0.591 -1.622 1.00 92.56 328 PRO A O 1
ATOM 2607 N N . LEU A 1 329 ? -9.435 1.253 0.461 1.00 94.31 329 LEU A N 1
ATOM 2608 C CA . LEU A 1 329 ? -10.277 0.106 0.827 1.00 94.31 329 LEU A CA 1
ATOM 2609 C C . LEU A 1 329 ? -11.701 0.181 0.257 1.00 94.31 329 LEU A C 1
ATOM 2611 O O . LEU A 1 329 ? -12.532 -0.684 0.551 1.00 94.31 329 LEU A O 1
ATOM 2615 N N . ARG A 1 330 ? -12.011 1.233 -0.504 1.00 93.62 330 ARG A N 1
ATOM 2616 C CA . ARG A 1 330 ? -13.304 1.476 -1.154 1.00 93.62 330 ARG A CA 1
ATOM 2617 C C . ARG A 1 330 ? -13.154 1.776 -2.642 1.00 93.62 330 ARG A C 1
ATOM 2619 O O . ARG A 1 330 ? -14.107 2.252 -3.254 1.00 93.62 330 ARG A O 1
ATOM 2626 N N . ALA A 1 331 ? -11.995 1.486 -3.230 1.00 90.50 331 ALA A N 1
ATOM 2627 C CA . ALA A 1 331 ? -11.780 1.635 -4.661 1.00 90.50 331 ALA A CA 1
ATOM 2628 C C . ALA A 1 331 ? -12.740 0.740 -5.469 1.00 90.50 331 ALA A C 1
ATOM 2630 O O . ALA A 1 331 ? -12.965 -0.426 -5.144 1.00 90.50 331 ALA A O 1
ATOM 2631 N N . SER A 1 332 ? -13.289 1.285 -6.553 1.00 89.06 332 SER A N 1
ATOM 2632 C CA . SER A 1 332 ? -14.240 0.617 -7.452 1.00 89.06 332 SER A CA 1
ATOM 2633 C C . SER A 1 332 ? -13.619 -0.472 -8.342 1.00 89.06 332 SER A C 1
ATOM 2635 O O . SER A 1 332 ? -14.348 -1.190 -9.034 1.00 89.06 332 SER A O 1
ATOM 2637 N N . SER A 1 333 ? -12.285 -0.604 -8.307 1.00 85.88 333 SER A N 1
ATOM 2638 C CA . SER A 1 333 ? -11.517 -1.713 -8.895 1.00 85.88 333 SER A CA 1
ATOM 2639 C C . SER A 1 333 ? -11.665 -3.022 -8.109 1.00 85.88 333 SER A C 1
ATOM 2641 O O . SER A 1 333 ? -11.300 -4.091 -8.602 1.00 85.88 333 SER A O 1
ATOM 2643 N N . PHE A 1 334 ? -12.208 -2.962 -6.891 1.00 88.00 334 PHE A N 1
ATOM 2644 C CA . PHE A 1 334 ? -12.637 -4.131 -6.132 1.00 88.00 334 PHE A CA 1
ATOM 2645 C C . PHE A 1 334 ? -14.130 -4.391 -6.331 1.00 88.00 334 PHE A C 1
ATOM 2647 O O . PHE A 1 334 ? -14.938 -3.472 -6.497 1.00 88.00 334 PHE A O 1
ATOM 2654 N N . HIS A 1 335 ? -14.520 -5.657 -6.279 1.00 87.88 335 HIS A N 1
ATOM 2655 C CA . HIS A 1 335 ? -15.926 -6.036 -6.240 1.00 87.88 335 HIS A CA 1
ATOM 2656 C C . HIS A 1 335 ? -16.510 -5.792 -4.846 1.00 87.88 335 HIS A C 1
ATOM 2658 O O . HIS A 1 335 ? -15.812 -5.860 -3.834 1.00 87.88 335 HIS A O 1
ATOM 2664 N N . ARG A 1 336 ? -17.826 -5.554 -4.769 1.00 87.69 336 ARG A N 1
ATOM 2665 C CA . ARG A 1 336 ? -18.509 -5.186 -3.517 1.00 87.69 336 ARG A CA 1
ATOM 2666 C C . ARG A 1 336 ? -18.266 -6.168 -2.365 1.00 87.69 336 ARG A C 1
ATOM 2668 O O . ARG A 1 336 ? -18.213 -5.735 -1.215 1.00 87.69 336 ARG A O 1
ATOM 2675 N N . HIS A 1 337 ? -18.137 -7.458 -2.677 1.00 87.12 337 HIS A N 1
ATOM 2676 C CA . HIS A 1 337 ? -17.919 -8.539 -1.713 1.00 87.12 337 HIS A CA 1
ATOM 2677 C C . HIS A 1 337 ? -16.463 -8.654 -1.227 1.00 87.12 337 HIS A C 1
ATOM 2679 O O . HIS A 1 337 ? -16.229 -9.255 -0.184 1.00 87.12 337 HIS A O 1
ATOM 2685 N N . GLU A 1 338 ? -15.496 -8.078 -1.950 1.00 88.12 338 GLU A N 1
ATOM 2686 C CA . GLU A 1 338 ? -14.079 -8.038 -1.552 1.00 88.12 338 GLU A CA 1
ATOM 2687 C C . GLU A 1 338 ? -13.809 -6.918 -0.523 1.00 88.12 338 GLU A C 1
ATOM 2689 O O . GLU A 1 338 ? -12.818 -6.965 0.219 1.00 88.12 338 GLU A O 1
ATOM 2694 N N . LEU A 1 339 ? -14.699 -5.915 -0.456 1.00 90.62 339 LEU A N 1
ATOM 2695 C CA . LEU A 1 339 ? -14.561 -4.760 0.430 1.00 90.62 339 LEU A CA 1
ATOM 2696 C C . LEU A 1 339 ? -14.667 -5.185 1.903 1.00 90.62 339 LEU A C 1
ATOM 2698 O O . LEU A 1 339 ? -15.721 -5.664 2.333 1.00 90.62 339 LEU A O 1
ATOM 2702 N N . PRO A 1 340 ? -13.627 -4.957 2.725 1.00 93.31 340 PRO A N 1
ATOM 2703 C CA . PRO A 1 340 ? -13.706 -5.281 4.137 1.00 93.31 340 PRO A CA 1
ATOM 2704 C C . PRO A 1 340 ? -14.638 -4.313 4.861 1.00 93.31 340 PRO A C 1
ATOM 2706 O O . PRO A 1 340 ? -14.608 -3.095 4.645 1.00 93.31 340 PRO A O 1
ATOM 2709 N N . THR A 1 341 ? -15.393 -4.843 5.820 1.00 95.62 341 THR A N 1
ATOM 2710 C CA . THR A 1 341 ? -16.011 -4.011 6.857 1.00 95.62 341 THR A CA 1
ATOM 2711 C C . THR A 1 341 ? -14.916 -3.324 7.677 1.00 95.62 341 THR A C 1
ATOM 2713 O O . THR A 1 341 ? -13.950 -3.981 8.059 1.00 95.62 341 THR A O 1
ATOM 2716 N N . ILE A 1 342 ? -15.060 -2.027 7.962 1.00 97.94 342 ILE A N 1
ATOM 2717 C CA . ILE A 1 342 ? -14.111 -1.259 8.784 1.00 97.94 342 ILE A CA 1
ATOM 2718 C C . ILE A 1 342 ? -14.780 -0.911 10.114 1.00 97.94 342 ILE A C 1
ATOM 2720 O O . ILE A 1 342 ? -15.879 -0.357 10.131 1.00 97.94 342 ILE A O 1
ATOM 2724 N N . ILE A 1 343 ? -14.119 -1.227 11.228 1.00 97.56 343 ILE A N 1
ATOM 2725 C CA . ILE A 1 343 ? -14.587 -0.911 12.581 1.00 97.56 343 ILE A CA 1
ATOM 2726 C C . ILE A 1 343 ? -13.566 -0.001 13.264 1.00 97.56 343 ILE A C 1
ATOM 2728 O O . ILE A 1 343 ? -12.475 -0.447 13.622 1.00 97.56 343 ILE A O 1
ATOM 2732 N N . PHE A 1 344 ? -13.931 1.259 13.487 1.00 98.00 344 PHE A N 1
ATOM 2733 C CA . PHE A 1 344 ? -13.135 2.192 14.283 1.00 98.00 344 PHE A CA 1
ATOM 2734 C C . PHE A 1 344 ? -13.421 1.987 15.770 1.00 98.00 344 PHE A C 1
ATOM 2736 O O . PHE A 1 344 ? -14.570 2.060 16.196 1.00 98.00 344 PHE A O 1
ATOM 2743 N N . VAL A 1 345 ? -12.383 1.746 16.566 1.00 97.44 345 VAL A N 1
ATOM 2744 C CA . VAL A 1 345 ? -12.449 1.697 18.030 1.00 97.44 345 VAL A CA 1
ATOM 2745 C C . VAL A 1 345 ? -11.779 2.961 18.545 1.00 97.44 345 VAL A C 1
ATOM 2747 O O . VAL A 1 345 ? -10.563 3.088 18.431 1.00 97.44 345 VAL A O 1
ATOM 2750 N N . THR A 1 346 ? -12.570 3.912 19.036 1.00 96.06 346 THR A N 1
ATOM 2751 C CA . THR A 1 346 ? -12.104 5.243 19.456 1.00 96.06 346 THR A CA 1
ATOM 2752 C C . THR A 1 346 ? -13.145 5.919 20.349 1.00 96.06 346 THR A C 1
ATOM 2754 O O . THR A 1 346 ? -14.259 5.415 20.525 1.00 96.06 346 THR A O 1
ATOM 2757 N N . ASP A 1 347 ? -12.784 7.071 20.908 1.00 94.06 347 ASP A N 1
ATOM 2758 C CA . ASP A 1 347 ? -13.725 7.976 21.553 1.00 94.06 347 ASP A CA 1
ATOM 2759 C C . ASP A 1 347 ? -14.739 8.544 20.541 1.00 94.06 347 ASP A C 1
ATOM 2761 O O . ASP A 1 347 ? -14.375 8.969 19.437 1.00 94.06 347 ASP A O 1
ATOM 2765 N N . LEU A 1 348 ? -16.022 8.521 20.916 1.00 95.00 348 LEU A N 1
ATOM 2766 C CA . LEU A 1 348 ? -17.114 8.973 20.056 1.00 95.00 348 LEU A CA 1
ATOM 2767 C C . LEU A 1 348 ? -17.053 10.480 19.769 1.00 95.00 348 LEU A C 1
ATOM 2769 O O . LEU A 1 348 ? -17.438 10.900 18.680 1.00 95.00 348 LEU A O 1
ATOM 2773 N N . ASP A 1 349 ? -16.584 11.294 20.713 1.00 94.69 349 ASP A N 1
ATOM 2774 C CA . ASP A 1 349 ? -16.518 12.744 20.544 1.00 94.69 349 ASP A CA 1
ATOM 2775 C C . ASP A 1 349 ? -15.377 13.155 19.614 1.00 94.69 349 ASP A C 1
ATOM 2777 O O . ASP A 1 349 ? -15.530 14.115 18.864 1.00 94.69 349 ASP A O 1
ATOM 2781 N N . TYR A 1 350 ? -14.284 12.388 19.572 1.00 95.06 350 TYR A N 1
ATOM 2782 C CA . TYR A 1 350 ? -13.242 12.584 18.562 1.00 95.06 350 TYR A CA 1
ATOM 2783 C C . TYR A 1 350 ? -13.756 12.289 17.146 1.00 95.06 350 TYR A C 1
ATOM 2785 O O . TYR A 1 350 ? -13.676 13.136 16.258 1.00 95.06 350 TYR A O 1
ATOM 2793 N N . ILE A 1 351 ? -14.312 11.092 16.918 1.00 95.94 351 ILE A N 1
ATOM 2794 C CA . ILE A 1 351 ? -14.664 10.644 15.559 1.00 95.94 351 ILE A CA 1
ATOM 2795 C C . ILE A 1 351 ? -15.827 11.430 14.944 1.00 95.94 351 ILE A C 1
ATOM 2797 O O . ILE A 1 351 ? -15.929 11.492 13.721 1.00 95.94 351 ILE A O 1
ATOM 2801 N N . LYS A 1 352 ? -16.665 12.094 15.754 1.00 95.69 352 LYS A N 1
ATOM 2802 C CA . LYS A 1 352 ? -17.659 13.061 15.253 1.00 95.69 352 LYS A CA 1
ATOM 2803 C C . LYS A 1 352 ? -17.021 14.153 14.390 1.00 95.69 352 LYS A C 1
ATOM 2805 O O . LYS A 1 352 ? -17.621 14.529 13.392 1.00 95.69 352 LYS A O 1
ATOM 2810 N N . ASN A 1 353 ? -15.807 14.599 14.720 1.00 93.81 353 ASN A N 1
ATOM 2811 C CA . ASN A 1 353 ? -15.092 15.635 13.963 1.00 93.81 353 ASN A CA 1
ATOM 2812 C C . ASN A 1 353 ? -14.565 15.138 12.601 1.00 93.81 353 ASN A C 1
ATOM 2814 O O . ASN A 1 353 ? -14.241 15.942 11.732 1.00 93.81 353 ASN A O 1
ATOM 2818 N N . GLU A 1 354 ? -14.472 13.821 12.410 1.00 94.62 354 GLU A N 1
ATOM 2819 C CA . GLU A 1 354 ? -14.002 13.170 11.176 1.00 94.62 354 GLU A CA 1
ATOM 2820 C C . GLU A 1 354 ? -15.157 12.569 10.357 1.00 94.62 354 GLU A C 1
ATOM 2822 O O . GLU A 1 354 ? -14.977 12.220 9.188 1.00 94.62 354 GLU A O 1
ATOM 2827 N N . TRP A 1 355 ? -16.345 12.419 10.959 1.00 95.31 355 TRP A N 1
ATOM 2828 C CA . TRP A 1 355 ? -17.443 11.626 10.406 1.00 95.31 355 TRP A CA 1
ATOM 2829 C C . TRP A 1 355 ? -17.915 12.126 9.045 1.00 95.31 355 TRP A C 1
ATOM 2831 O O . TRP A 1 355 ? -18.110 11.318 8.138 1.00 95.31 355 TRP A O 1
ATOM 2841 N N . ASP A 1 356 ? -18.023 13.441 8.868 1.00 92.25 356 ASP A N 1
ATOM 2842 C CA . ASP A 1 356 ? -18.462 14.038 7.605 1.00 92.25 356 ASP A CA 1
ATOM 2843 C C . ASP A 1 356 ? -17.581 13.594 6.427 1.00 92.25 356 ASP A C 1
ATOM 2845 O O . ASP A 1 356 ? -18.089 13.362 5.331 1.00 92.25 356 ASP A O 1
ATOM 2849 N N . MET A 1 357 ? -16.282 13.361 6.665 1.00 90.12 357 MET A N 1
ATOM 2850 C CA . MET A 1 357 ? -15.333 12.931 5.633 1.00 90.12 357 MET A CA 1
ATOM 2851 C C . MET A 1 357 ? -15.462 11.453 5.244 1.00 90.12 357 MET A C 1
ATOM 2853 O O . MET A 1 357 ? -14.956 11.066 4.189 1.00 90.12 357 MET A O 1
ATOM 2857 N N . ILE A 1 358 ? -16.088 10.623 6.088 1.00 94.88 358 ILE A N 1
ATOM 2858 C CA . ILE A 1 358 ? -16.199 9.169 5.884 1.00 94.88 358 ILE A CA 1
ATOM 2859 C C . ILE A 1 358 ? -17.643 8.649 5.820 1.00 94.88 358 ILE A C 1
ATOM 2861 O O . ILE A 1 358 ? -17.861 7.480 5.499 1.00 94.88 358 ILE A O 1
ATOM 2865 N N . SER A 1 359 ? -18.634 9.501 6.089 1.00 94.56 359 SER A N 1
ATOM 2866 C CA . SER A 1 359 ? -20.060 9.149 6.136 1.00 94.56 359 SER A CA 1
ATOM 2867 C C . SER A 1 359 ? -20.610 8.615 4.808 1.00 94.56 359 SER A C 1
ATOM 2869 O O . SER A 1 359 ? -21.587 7.865 4.810 1.00 94.56 359 SER A O 1
ATOM 2871 N N . THR A 1 360 ? -19.957 8.958 3.695 1.00 93.81 360 THR A N 1
ATOM 2872 C CA . THR A 1 360 ? -20.320 8.575 2.325 1.00 93.81 360 THR A CA 1
ATOM 2873 C C . THR A 1 360 ? -19.751 7.229 1.876 1.00 93.81 360 THR A C 1
ATOM 2875 O O . THR A 1 360 ? -19.973 6.822 0.737 1.00 93.81 360 THR A O 1
ATOM 2878 N N . PHE A 1 361 ? -19.030 6.506 2.740 1.00 94.62 361 PHE A N 1
ATOM 2879 C CA . PHE A 1 361 ? -18.493 5.184 2.415 1.00 94.62 361 PHE A CA 1
ATOM 2880 C C . PHE A 1 361 ? -19.301 4.044 3.063 1.00 94.62 361 PHE A C 1
ATOM 2882 O O . PHE A 1 361 ? -19.727 4.140 4.223 1.00 94.62 361 PHE A O 1
ATOM 2889 N N . PRO A 1 362 ? -19.484 2.916 2.350 1.00 93.38 362 PRO A N 1
ATOM 2890 C CA . PRO A 1 362 ? -20.213 1.764 2.873 1.00 93.38 362 PRO A CA 1
ATOM 2891 C C . PRO A 1 362 ? -19.425 0.991 3.945 1.00 93.38 362 PRO A C 1
ATOM 2893 O O . PRO A 1 362 ? -18.194 1.030 3.996 1.00 93.38 362 PRO A O 1
ATOM 2896 N N . ASP A 1 363 ? -20.144 0.219 4.765 1.00 93.75 363 ASP A N 1
ATOM 2897 C CA . ASP A 1 363 ? -19.618 -0.736 5.760 1.00 93.75 363 ASP A CA 1
ATOM 2898 C C . ASP A 1 363 ? -18.581 -0.168 6.736 1.00 93.75 363 ASP A C 1
ATOM 2900 O O . ASP A 1 363 ? -17.569 -0.805 7.041 1.00 93.75 363 ASP A O 1
ATOM 2904 N N . ILE A 1 364 ? -18.840 1.045 7.221 1.00 95.88 364 ILE A N 1
ATOM 2905 C CA . ILE A 1 364 ? -18.075 1.668 8.302 1.00 95.88 364 ILE A CA 1
ATOM 2906 C C . ILE A 1 364 ? -18.886 1.606 9.591 1.00 95.88 364 ILE A C 1
ATOM 2908 O O . ILE A 1 364 ? -20.038 2.047 9.632 1.00 95.88 364 ILE A O 1
ATOM 2912 N N . TYR A 1 365 ? -18.272 1.099 10.652 1.00 96.38 365 TYR A N 1
ATOM 2913 C CA . TYR A 1 365 ? -18.864 1.025 11.981 1.00 96.38 365 TYR A CA 1
ATOM 2914 C C . TYR A 1 365 ? -17.937 1.629 13.032 1.00 96.38 365 TYR A C 1
ATOM 2916 O O . TYR A 1 365 ? -16.718 1.670 12.866 1.00 96.38 365 TYR A O 1
ATOM 2924 N N . ILE A 1 366 ? -18.527 2.085 14.132 1.00 96.56 366 ILE A N 1
ATOM 2925 C CA . ILE A 1 366 ? -17.822 2.748 15.228 1.00 96.56 366 ILE A CA 1
ATOM 2926 C C . ILE A 1 366 ? -18.128 2.003 16.520 1.00 96.56 366 ILE A C 1
ATOM 2928 O O . ILE A 1 366 ? -19.285 1.837 16.898 1.00 96.56 366 ILE A O 1
ATOM 2932 N N . LEU A 1 367 ? -17.091 1.576 17.224 1.00 95.50 367 LEU A N 1
ATOM 2933 C CA . LEU A 1 367 ? -17.183 1.056 18.575 1.00 95.50 367 LEU A CA 1
ATOM 2934 C C . LEU A 1 367 ? -16.686 2.126 19.545 1.00 95.50 367 LEU A C 1
ATOM 2936 O O . LEU A 1 367 ? -15.483 2.356 19.653 1.00 95.50 367 LEU A O 1
ATOM 2940 N N . ASN A 1 368 ? -17.613 2.752 20.270 1.00 94.19 368 ASN A N 1
ATOM 2941 C CA . ASN A 1 368 ? -17.253 3.742 21.278 1.00 94.19 368 ASN A CA 1
ATOM 2942 C C . ASN A 1 368 ? -16.503 3.079 22.447 1.00 94.19 368 ASN A C 1
ATOM 2944 O O . ASN A 1 368 ? -17.030 2.176 23.108 1.00 94.19 368 ASN A O 1
ATOM 2948 N N . GLY A 1 369 ? -15.285 3.546 22.713 1.00 89.81 369 GLY A N 1
ATOM 2949 C CA . GLY A 1 369 ? -14.509 3.181 23.891 1.00 89.81 369 GLY A CA 1
ATOM 2950 C C . GLY A 1 369 ? -13.011 3.070 23.629 1.00 89.81 369 GLY A C 1
ATOM 2951 O O . GLY A 1 369 ? -12.531 3.166 22.505 1.00 89.81 369 GLY A O 1
ATOM 2952 N N . SER A 1 370 ? -12.257 2.827 24.704 1.00 90.62 370 SER A N 1
ATOM 2953 C CA . SER A 1 370 ? -10.798 2.740 24.620 1.00 90.62 370 SER A CA 1
ATOM 2954 C C . SER A 1 370 ? -10.341 1.529 23.786 1.00 90.62 370 SER A C 1
ATOM 2956 O O . SER A 1 370 ? -10.733 0.398 24.109 1.00 90.62 370 SER A O 1
ATOM 2958 N N . PRO A 1 371 ? -9.428 1.720 22.811 1.00 92.44 371 PRO A N 1
ATOM 2959 C CA . PRO A 1 371 ? -8.815 0.620 22.063 1.00 92.44 371 PRO A CA 1
ATOM 2960 C C . PRO A 1 371 ? -7.985 -0.321 22.942 1.00 92.44 371 PRO A C 1
ATOM 2962 O O . PRO A 1 371 ? -7.695 -1.454 22.568 1.00 92.44 371 PRO A O 1
ATOM 2965 N N . SER A 1 372 ? -7.603 0.126 24.140 1.00 88.94 372 SER A N 1
ATOM 2966 C CA . SER A 1 372 ? -6.823 -0.671 25.083 1.00 88.94 372 SER A CA 1
ATOM 2967 C C . SER A 1 372 ? -7.665 -1.688 25.856 1.00 88.94 372 SER A C 1
ATOM 2969 O O . SER A 1 372 ? -7.087 -2.484 26.592 1.00 88.94 372 SER A O 1
ATOM 2971 N N . ASN A 1 373 ? -8.999 -1.684 25.719 1.00 92.06 373 ASN A N 1
ATOM 2972 C CA . ASN A 1 373 ? -9.889 -2.623 26.401 1.00 92.06 373 ASN A CA 1
ATOM 2973 C C . ASN A 1 373 ? -9.977 -3.967 25.641 1.00 92.06 373 ASN A C 1
ATOM 2975 O O . ASN A 1 373 ? -10.687 -4.053 24.632 1.00 92.06 373 ASN A O 1
ATOM 2979 N N . PRO A 1 374 ? -9.365 -5.058 26.149 1.00 88.62 374 PRO A N 1
ATOM 2980 C CA . PRO A 1 374 ? -9.325 -6.338 25.441 1.00 88.62 374 PRO A CA 1
ATOM 2981 C C . PRO A 1 374 ? -10.710 -6.963 25.247 1.00 88.62 374 PRO A C 1
ATOM 2983 O O . PRO A 1 374 ? -10.941 -7.694 24.286 1.00 88.62 374 PRO A O 1
ATOM 2986 N N . TYR A 1 375 ? -11.646 -6.681 26.157 1.00 88.38 375 TYR A N 1
ATOM 2987 C CA . TYR A 1 375 ? -12.999 -7.221 26.090 1.00 88.38 375 TYR A CA 1
ATOM 2988 C C . TYR A 1 375 ? -13.776 -6.649 24.899 1.00 88.38 375 TYR A C 1
ATOM 2990 O O . TYR A 1 375 ? -14.453 -7.395 24.192 1.00 88.38 375 TYR A O 1
ATOM 2998 N N . ASN A 1 376 ? -13.626 -5.350 24.629 1.00 90.38 376 ASN A N 1
ATOM 2999 C CA . ASN A 1 376 ? -14.264 -4.691 23.489 1.00 90.38 376 ASN A CA 1
ATOM 3000 C C . ASN A 1 376 ? -13.745 -5.255 22.158 1.00 90.38 376 ASN A C 1
ATOM 3002 O O . ASN A 1 376 ? -14.544 -5.595 21.289 1.00 90.38 376 ASN A O 1
ATOM 3006 N N . LEU A 1 377 ? -12.428 -5.452 22.039 1.00 92.31 377 LEU A N 1
ATOM 3007 C CA . LEU A 1 377 ? -11.808 -6.064 20.857 1.00 92.31 377 LEU A CA 1
ATOM 3008 C C . LEU A 1 377 ? -12.288 -7.505 20.632 1.00 92.31 377 LEU A C 1
ATOM 3010 O O . LEU A 1 377 ? -12.558 -7.926 19.508 1.00 92.31 377 LEU A O 1
ATOM 3014 N N . GLN A 1 378 ? -12.464 -8.269 21.711 1.00 88.81 378 GLN A N 1
ATOM 3015 C CA . GLN A 1 378 ? -13.037 -9.608 21.618 1.00 88.81 378 GLN A CA 1
ATOM 3016 C C . GLN A 1 378 ? -14.491 -9.588 21.136 1.00 88.81 378 GLN A C 1
ATOM 3018 O O . GLN A 1 378 ? -14.859 -10.469 20.360 1.00 88.81 378 GLN A O 1
ATOM 3023 N N . LEU A 1 379 ? -15.321 -8.627 21.563 1.00 87.81 379 LEU A N 1
ATOM 3024 C CA . LEU A 1 379 ? -16.727 -8.528 21.141 1.00 87.81 379 LEU A CA 1
ATOM 3025 C C . LEU A 1 379 ? -16.878 -8.335 19.630 1.00 87.81 379 LEU A C 1
ATOM 3027 O O . LEU A 1 379 ? -17.783 -8.923 19.042 1.00 87.81 379 LEU A O 1
ATOM 3031 N N . ILE A 1 380 ? -15.971 -7.582 19.010 1.00 90.81 380 ILE A N 1
ATOM 3032 C CA . ILE A 1 380 ? -15.936 -7.385 17.554 1.00 90.81 380 ILE A CA 1
ATOM 3033 C C . ILE A 1 380 ? -15.178 -8.489 16.808 1.00 90.81 380 ILE A C 1
ATOM 3035 O O . ILE A 1 380 ? -15.009 -8.392 15.607 1.00 90.81 380 ILE A O 1
ATOM 3039 N N . CYS A 1 381 ? -14.803 -9.576 17.488 1.00 89.31 381 CYS A N 1
ATOM 3040 C CA . CYS A 1 381 ? -14.160 -10.748 16.888 1.00 89.31 381 CYS A CA 1
ATOM 3041 C C . CYS A 1 381 ? -12.774 -10.456 16.293 1.00 89.31 381 CYS A C 1
ATOM 3043 O O . CYS A 1 381 ? -12.455 -10.934 15.212 1.00 89.31 381 CYS A O 1
ATOM 3045 N N . ILE A 1 382 ? -11.914 -9.748 17.039 1.00 91.62 382 ILE A N 1
ATOM 3046 C CA . ILE A 1 382 ? -10.528 -9.459 16.625 1.00 91.62 382 ILE A CA 1
ATOM 3047 C C . ILE A 1 382 ? -9.737 -10.686 16.137 1.00 91.62 382 ILE A C 1
ATOM 3049 O O . ILE A 1 382 ? -8.906 -10.549 15.244 1.00 91.62 382 ILE A O 1
ATOM 3053 N N . GLN A 1 383 ? -10.006 -11.889 16.655 1.00 87.50 383 GLN A N 1
ATOM 3054 C CA . GLN A 1 383 ? -9.334 -13.103 16.178 1.00 87.50 383 GLN A CA 1
ATOM 3055 C C . GLN A 1 383 ? -9.680 -13.495 14.726 1.00 87.50 383 GLN A C 1
ATOM 3057 O O . GLN A 1 383 ? -8.893 -14.181 14.089 1.00 87.50 383 GLN A O 1
ATOM 3062 N N . ASP A 1 384 ? -10.822 -13.032 14.208 1.00 88.12 384 ASP A N 1
ATOM 3063 C CA . ASP A 1 384 ? -11.314 -13.281 12.845 1.00 88.12 384 ASP A CA 1
ATOM 3064 C C . ASP A 1 384 ? -11.166 -12.033 11.950 1.00 88.12 384 ASP A C 1
ATOM 3066 O O . ASP A 1 384 ? -11.789 -11.930 10.888 1.00 88.12 384 ASP A O 1
ATOM 3070 N N . SER A 1 385 ? -10.402 -11.038 12.412 1.00 92.38 385 SER A N 1
ATOM 3071 C CA . SER A 1 385 ? -10.110 -9.815 11.662 1.00 92.38 385 SER A CA 1
ATOM 3072 C C . SER A 1 385 ? -9.041 -10.060 10.596 1.00 92.38 385 SER A C 1
ATOM 3074 O O . SER A 1 385 ? -8.107 -10.839 10.791 1.00 92.38 385 SER A O 1
ATOM 3076 N N . ARG A 1 386 ? -9.171 -9.364 9.465 1.00 92.44 386 ARG A N 1
ATOM 3077 C CA . ARG A 1 386 ? -8.189 -9.361 8.375 1.00 92.44 386 ARG A CA 1
ATOM 3078 C C . ARG A 1 386 ? -6.895 -8.671 8.809 1.00 92.44 386 ARG A C 1
ATOM 3080 O O . ARG A 1 386 ? -5.804 -9.182 8.570 1.00 92.44 386 ARG A O 1
ATOM 3087 N N . GLN A 1 387 ? -7.041 -7.509 9.446 1.00 94.75 387 GLN A N 1
ATOM 3088 C CA . GLN A 1 387 ? -5.951 -6.669 9.934 1.00 94.75 387 GLN A CA 1
ATOM 3089 C C . GLN A 1 387 ? -6.456 -5.795 11.091 1.00 94.75 387 GLN A C 1
ATOM 3091 O O . GLN A 1 387 ? -7.548 -5.226 11.019 1.00 94.75 387 GLN A O 1
ATOM 3096 N N . CYS A 1 388 ? -5.640 -5.645 12.133 1.00 96.56 388 CYS A N 1
ATOM 3097 C CA . CYS A 1 388 ? -5.842 -4.675 13.204 1.00 96.56 388 CYS A CA 1
ATOM 3098 C C . CYS A 1 388 ? -4.799 -3.551 13.098 1.00 96.56 388 CYS A C 1
ATOM 3100 O O . CYS A 1 388 ? -3.604 -3.765 13.293 1.00 96.56 388 CYS A O 1
ATOM 3102 N N . VAL A 1 389 ? -5.245 -2.341 12.794 1.00 98.19 389 VAL A N 1
ATOM 3103 C CA . VAL A 1 389 ? -4.417 -1.136 12.702 1.00 98.19 389 VAL A CA 1
ATOM 3104 C C . VAL A 1 389 ? -4.405 -0.436 14.053 1.00 98.19 389 VAL A C 1
ATOM 3106 O O . VAL A 1 389 ? -5.462 -0.251 14.649 1.00 98.19 389 VAL A O 1
ATOM 3109 N N . ILE A 1 390 ? -3.231 -0.041 14.541 1.00 97.75 390 ILE A N 1
ATOM 3110 C CA . ILE A 1 390 ? -3.072 0.666 15.816 1.00 97.75 390 ILE A CA 1
ATOM 3111 C C . ILE A 1 390 ? -2.425 2.017 15.536 1.00 97.75 390 ILE A C 1
ATOM 3113 O O . ILE A 1 390 ? -1.280 2.074 15.087 1.00 97.75 390 ILE A O 1
ATOM 3117 N N . MET A 1 391 ? -3.169 3.087 15.810 1.00 95.75 391 MET A N 1
ATOM 3118 C CA . MET A 1 391 ? -2.767 4.470 15.570 1.00 95.75 391 MET A CA 1
ATOM 3119 C C . MET A 1 391 ? -2.988 5.330 16.807 1.00 95.75 391 MET A C 1
ATOM 3121 O O . MET A 1 391 ? -3.910 5.094 17.582 1.00 95.75 391 MET A O 1
ATOM 3125 N N . SER A 1 392 ? -2.161 6.359 16.972 1.00 93.56 392 SER A N 1
ATOM 3126 C CA . SER A 1 392 ? -2.280 7.315 18.071 1.00 93.56 392 SER A CA 1
ATOM 3127 C C . SER A 1 392 ? -2.064 8.732 17.562 1.00 93.56 392 SER A C 1
ATOM 3129 O O . SER A 1 392 ? -1.029 9.015 16.960 1.00 93.56 392 SER A O 1
ATOM 3131 N N . THR A 1 393 ? -3.016 9.615 17.852 1.00 90.12 393 THR A N 1
ATOM 3132 C CA . THR A 1 393 ? -2.945 11.060 17.573 1.00 90.12 393 THR A CA 1
ATOM 3133 C C . THR A 1 393 ? -3.002 11.906 18.848 1.00 90.12 393 THR A C 1
ATOM 3135 O O . THR A 1 393 ? -3.146 13.123 18.772 1.00 90.12 393 THR A O 1
ATOM 3138 N N . LEU A 1 394 ? -2.909 11.265 20.017 1.00 87.56 394 LEU A N 1
ATOM 3139 C CA . LEU A 1 394 ? -2.889 11.956 21.304 1.00 87.56 394 LEU A CA 1
ATOM 3140 C C . LEU A 1 394 ? -1.787 13.011 21.314 1.00 87.56 394 LEU A C 1
ATOM 3142 O O . LEU A 1 394 ? -0.655 12.692 20.939 1.00 87.56 394 LEU A O 1
ATOM 3146 N N . ASP A 1 395 ? -2.132 14.217 21.763 1.00 70.81 395 ASP A N 1
ATOM 3147 C CA . ASP A 1 395 ? -1.206 15.339 21.856 1.00 70.81 395 ASP A CA 1
ATOM 3148 C C . ASP A 1 395 ? -0.135 15.072 22.928 1.00 70.81 395 ASP A C 1
ATOM 3150 O O . ASP A 1 395 ? -0.392 14.471 23.980 1.00 70.81 395 ASP A O 1
ATOM 3154 N N . ARG A 1 396 ? 1.111 15.429 22.614 1.00 66.12 396 ARG A N 1
ATOM 3155 C CA . ARG A 1 396 ? 2.313 14.898 23.288 1.00 66.12 396 ARG A CA 1
ATOM 3156 C C . ARG A 1 396 ? 3.194 15.983 23.884 1.00 66.12 396 ARG A C 1
ATOM 3158 O O . ARG A 1 396 ? 4.333 15.687 24.252 1.00 66.12 396 ARG A O 1
ATOM 3165 N N . GLU A 1 397 ? 2.686 17.211 23.989 1.00 60.97 397 GLU A N 1
ATOM 3166 C CA . GLU A 1 397 ? 3.430 18.326 24.567 1.00 60.97 397 GLU A CA 1
ATOM 3167 C C . GLU A 1 397 ? 4.033 17.927 25.931 1.00 60.97 397 GLU A C 1
ATOM 3169 O O . GLU A 1 397 ? 3.335 17.490 26.848 1.00 60.97 397 GLU A O 1
ATOM 3174 N N . ASN A 1 398 ? 5.359 18.067 26.050 1.00 61.75 398 ASN A N 1
ATOM 3175 C CA . ASN A 1 398 ? 6.158 17.822 27.261 1.00 61.75 398 ASN A CA 1
ATOM 3176 C C . ASN A 1 398 ? 6.322 16.358 27.733 1.00 61.75 398 ASN A C 1
ATOM 3178 O O . ASN A 1 398 ? 6.636 16.141 28.904 1.00 61.75 398 ASN A O 1
ATOM 3182 N N . GLN A 1 399 ? 6.149 15.346 26.872 1.00 70.44 399 GLN A N 1
ATOM 3183 C CA . GLN A 1 399 ? 6.481 13.951 27.220 1.00 70.44 399 GLN A CA 1
ATOM 3184 C C . GLN A 1 399 ? 7.912 13.564 26.816 1.00 70.44 399 GLN A C 1
ATOM 3186 O O . GLN A 1 399 ? 8.424 14.016 25.793 1.00 70.44 399 GLN A O 1
ATOM 3191 N N . ASP A 1 400 ? 8.539 12.678 27.598 1.00 82.25 400 ASP A N 1
ATOM 3192 C CA . ASP A 1 400 ? 9.808 12.045 27.226 1.00 82.25 400 ASP A CA 1
ATOM 3193 C C . ASP A 1 400 ? 9.676 11.323 25.879 1.00 82.25 400 ASP A C 1
ATOM 3195 O O . ASP A 1 400 ? 8.699 10.603 25.652 1.00 82.25 400 ASP A O 1
ATOM 3199 N N . THR A 1 401 ? 10.692 11.433 25.017 1.00 82.50 401 THR A N 1
ATOM 3200 C CA . THR A 1 401 ? 10.706 10.834 23.669 1.00 82.50 401 THR A CA 1
ATOM 3201 C C . THR A 1 401 ? 10.372 9.337 23.679 1.00 82.50 401 THR A C 1
ATOM 3203 O O . THR A 1 401 ? 9.659 8.847 22.810 1.00 82.50 401 THR A O 1
ATOM 3206 N N . TYR A 1 402 ? 10.807 8.598 24.701 1.00 80.81 402 TYR A N 1
ATOM 3207 C CA . TYR A 1 402 ? 10.521 7.163 24.836 1.00 80.81 402 TYR A CA 1
ATOM 3208 C C . TYR A 1 402 ? 9.050 6.841 25.153 1.00 80.81 402 TYR A C 1
ATOM 3210 O O . TYR A 1 402 ? 8.596 5.725 24.917 1.00 80.81 402 TYR A O 1
ATOM 3218 N N . LEU A 1 403 ? 8.284 7.795 25.688 1.00 88.19 403 LEU A N 1
ATOM 3219 C CA . LEU A 1 403 ? 6.883 7.602 26.087 1.00 88.19 403 LEU A CA 1
ATOM 3220 C C . LEU A 1 403 ? 5.883 8.004 25.000 1.00 88.19 403 LEU A C 1
ATOM 3222 O O . LEU A 1 403 ? 4.687 7.737 25.139 1.00 88.19 403 LEU A O 1
ATOM 3226 N N . VAL A 1 404 ? 6.379 8.596 23.916 1.00 90.25 404 VAL A N 1
ATOM 3227 C CA . VAL A 1 404 ? 5.612 9.088 22.768 1.00 90.25 404 VAL A CA 1
ATOM 3228 C C . VAL A 1 404 ? 4.683 8.005 22.196 1.00 90.25 404 VAL A C 1
ATOM 3230 O O . VAL A 1 404 ? 3.501 8.266 21.976 1.00 90.25 404 VAL A O 1
ATOM 3233 N N . ASP A 1 405 ? 5.167 6.766 22.060 1.00 92.75 405 ASP A N 1
ATOM 3234 C CA . ASP A 1 405 ? 4.411 5.652 21.464 1.00 92.75 405 ASP A CA 1
ATOM 3235 C C . ASP A 1 405 ? 3.768 4.702 22.491 1.00 92.75 405 ASP A C 1
ATOM 3237 O O . ASP A 1 405 ? 3.304 3.613 22.134 1.00 92.75 405 ASP A O 1
ATOM 3241 N N . LYS A 1 406 ? 3.696 5.089 23.777 1.00 92.44 406 LYS A N 1
ATOM 3242 C CA . LYS A 1 406 ? 3.238 4.198 24.863 1.00 92.44 406 LYS A CA 1
ATOM 3243 C C . LYS A 1 406 ? 1.875 3.560 24.582 1.00 92.44 406 LYS A C 1
ATOM 3245 O O . LYS A 1 406 ? 1.697 2.369 24.816 1.00 92.44 406 LYS A O 1
ATOM 3250 N N . SER A 1 407 ? 0.915 4.327 24.062 1.00 92.19 407 SER A N 1
ATOM 3251 C CA . SER A 1 407 ? -0.451 3.849 23.814 1.00 92.19 407 SER A CA 1
ATOM 3252 C C . SER A 1 407 ? -0.490 2.810 22.693 1.00 92.19 407 SER A C 1
ATOM 3254 O O . SER A 1 407 ? -1.135 1.770 22.848 1.00 92.19 407 SER A O 1
ATOM 3256 N N . SER A 1 408 ? 0.256 3.049 21.608 1.00 94.31 408 SER A N 1
ATOM 3257 C CA . SER A 1 408 ? 0.363 2.138 20.465 1.00 94.31 408 SER A CA 1
ATOM 3258 C C . SER A 1 408 ? 1.044 0.825 20.860 1.00 94.31 408 SER A C 1
ATOM 3260 O O . SER A 1 408 ? 0.528 -0.263 20.584 1.00 94.31 408 SER A O 1
ATOM 3262 N N . VAL A 1 409 ? 2.172 0.913 21.574 1.00 93.81 409 VAL A N 1
ATOM 3263 C CA . VAL A 1 409 ? 2.925 -0.257 22.049 1.00 93.81 409 VAL A CA 1
ATOM 3264 C C . VAL A 1 409 ? 2.093 -1.071 23.043 1.00 93.81 409 VAL A C 1
ATOM 3266 O O . VAL A 1 409 ? 1.914 -2.272 22.852 1.00 93.81 409 VAL A O 1
ATOM 3269 N N . LEU A 1 410 ? 1.498 -0.439 24.061 1.00 93.12 410 LEU A N 1
ATOM 3270 C CA . LEU A 1 410 ? 0.674 -1.142 25.052 1.00 93.12 410 LEU A CA 1
ATOM 3271 C C . LEU A 1 410 ? -0.559 -1.805 24.427 1.00 93.12 410 LEU A C 1
ATOM 3273 O O . LEU A 1 410 ? -0.903 -2.927 24.797 1.00 93.12 410 LEU A O 1
ATOM 3277 N N . CYS A 1 411 ? -1.216 -1.152 23.465 1.00 95.12 411 CYS A N 1
ATOM 3278 C CA . CYS A 1 411 ? -2.333 -1.752 22.736 1.00 95.12 411 CYS A CA 1
ATOM 3279 C C . CYS A 1 411 ? -1.888 -2.988 21.944 1.00 95.12 411 CYS A C 1
ATOM 3281 O O . CYS A 1 411 ? -2.539 -4.031 22.023 1.00 95.12 411 CYS A O 1
ATOM 3283 N N . THR A 1 412 ? -0.731 -2.909 21.279 1.00 93.94 412 THR A N 1
ATOM 3284 C CA . THR A 1 412 ? -0.127 -4.049 20.573 1.00 93.94 412 THR A CA 1
ATOM 3285 C C . THR A 1 412 ? 0.100 -5.220 21.530 1.00 93.94 412 THR A C 1
ATOM 3287 O O . THR A 1 412 ? -0.359 -6.333 21.270 1.00 93.94 412 THR A O 1
ATOM 3290 N N . LEU A 1 413 ? 0.726 -4.974 22.685 1.00 90.88 413 LEU A N 1
ATOM 3291 C CA . LEU A 1 413 ? 0.988 -6.003 23.697 1.00 90.88 413 LEU A CA 1
ATOM 3292 C C . LEU A 1 413 ? -0.302 -6.602 24.282 1.00 90.88 413 LEU A C 1
ATOM 3294 O O . LEU A 1 413 ? -0.383 -7.814 24.496 1.00 90.88 413 LEU A O 1
ATOM 3298 N N . ASN A 1 414 ? -1.340 -5.787 24.487 1.00 92.06 414 ASN A N 1
ATOM 3299 C CA . ASN A 1 414 ? -2.649 -6.265 24.939 1.00 92.06 414 ASN A CA 1
ATOM 3300 C C . ASN A 1 414 ? -3.298 -7.206 23.915 1.00 92.06 414 ASN A C 1
ATOM 3302 O O . ASN A 1 414 ? -3.851 -8.239 24.298 1.00 92.06 414 ASN A O 1
ATOM 3306 N N . ILE A 1 415 ? -3.203 -6.895 22.620 1.00 91.75 415 ILE A N 1
ATOM 3307 C CA . ILE A 1 415 ? -3.705 -7.762 21.545 1.00 91.75 415 ILE A CA 1
ATOM 3308 C C . ILE A 1 415 ? -2.923 -9.080 21.508 1.00 91.75 415 ILE A C 1
ATOM 3310 O O . ILE A 1 415 ? -3.530 -10.151 21.438 1.00 91.75 415 ILE A O 1
ATOM 3314 N N . ARG A 1 416 ? -1.595 -9.036 21.669 1.00 86.25 416 ARG A N 1
ATOM 3315 C CA . ARG A 1 416 ? -0.765 -10.249 21.782 1.00 86.25 416 ARG A CA 1
ATOM 3316 C C . ARG A 1 416 ? -1.148 -11.109 22.988 1.00 86.25 416 ARG A C 1
ATOM 3318 O O . ARG A 1 416 ? -1.172 -12.333 22.889 1.00 86.25 416 ARG A O 1
ATOM 3325 N N . GLN A 1 417 ? -1.540 -10.512 24.113 1.00 84.50 417 GLN A N 1
ATOM 3326 C CA . GLN A 1 417 ? -2.081 -11.285 25.235 1.00 84.50 417 GLN A CA 1
ATOM 3327 C C . GLN A 1 417 ? -3.424 -11.962 24.917 1.00 84.50 417 GLN A C 1
ATOM 3329 O O . GLN A 1 417 ? -3.674 -13.062 25.417 1.00 84.50 417 GLN A O 1
ATOM 3334 N N . ILE A 1 418 ? -4.301 -11.338 24.119 1.00 84.81 418 ILE A N 1
ATOM 3335 C CA . ILE A 1 418 ? -5.554 -11.972 23.663 1.00 84.81 418 ILE A CA 1
ATOM 3336 C C . ILE A 1 418 ? -5.236 -13.221 22.832 1.00 84.81 418 ILE A C 1
ATOM 3338 O O . ILE A 1 418 ? -5.851 -14.272 23.043 1.00 84.81 418 ILE A O 1
ATOM 3342 N N . GLU A 1 419 ? -4.257 -13.114 21.935 1.00 77.75 419 GLU A N 1
ATOM 3343 C CA . GLU A 1 419 ? -3.754 -14.210 21.103 1.00 77.75 419 GLU A CA 1
ATOM 3344 C C . GLU A 1 419 ? -3.252 -15.378 21.974 1.00 77.75 419 GLU A C 1
ATOM 3346 O O . GLU A 1 419 ? -3.752 -16.500 21.864 1.00 77.75 419 GLU A O 1
ATOM 3351 N N . MET A 1 420 ? -2.366 -15.101 22.939 1.00 72.88 420 MET A N 1
ATOM 3352 C CA . MET A 1 420 ? -1.815 -16.120 23.845 1.00 72.88 420 MET A CA 1
ATOM 3353 C C . MET A 1 420 ? -2.884 -16.815 24.698 1.00 72.88 420 MET A C 1
ATOM 3355 O O . MET A 1 420 ? -2.849 -18.035 24.863 1.00 72.88 420 MET A O 1
ATOM 3359 N N . LYS A 1 421 ? -3.862 -16.067 25.230 1.00 70.56 421 LYS A N 1
ATOM 3360 C CA . LYS A 1 421 ? -4.970 -16.643 26.017 1.00 70.56 421 LYS A CA 1
ATOM 3361 C C . LYS A 1 421 ? -5.841 -17.576 25.176 1.00 70.56 421 LYS A C 1
ATOM 3363 O O . LYS A 1 421 ? -6.312 -18.593 25.683 1.00 70.56 421 LYS A O 1
ATOM 3368 N N . SER A 1 422 ? -6.040 -17.238 23.904 1.00 64.88 422 SER A N 1
ATOM 3369 C CA . SER A 1 422 ? -6.826 -18.046 22.969 1.00 64.88 422 SER A CA 1
ATOM 3370 C C . SER A 1 422 ? -6.094 -19.342 22.600 1.00 64.88 422 SER A C 1
ATOM 3372 O O . SER A 1 422 ? -6.705 -20.410 22.612 1.00 64.88 422 SER A O 1
ATOM 3374 N N . ALA A 1 423 ? -4.774 -19.279 22.387 1.00 57.91 423 ALA A N 1
ATOM 3375 C CA . ALA A 1 423 ? -3.930 -20.449 22.129 1.00 57.91 423 ALA A CA 1
ATOM 3376 C C . ALA A 1 423 ? -3.790 -21.376 23.357 1.00 57.91 423 ALA A C 1
ATOM 3378 O O . ALA A 1 423 ? -3.867 -22.600 23.234 1.00 57.91 423 ALA A O 1
ATOM 3379 N N . GLY A 1 424 ? -3.643 -20.810 24.561 1.00 50.66 424 GLY A N 1
ATOM 3380 C CA . GLY A 1 424 ? -3.528 -21.576 25.807 1.00 50.66 424 GLY A CA 1
ATOM 3381 C C . GLY A 1 424 ? -4.769 -22.417 26.127 1.00 50.66 424 GLY A C 1
ATOM 3382 O O . GLY A 1 424 ? -4.641 -23.552 26.582 1.00 50.66 424 GLY A O 1
ATOM 3383 N N . PHE A 1 425 ? -5.972 -21.912 25.827 1.00 45.34 425 PHE A N 1
ATOM 3384 C CA . PHE A 1 425 ? -7.221 -22.660 26.025 1.00 45.34 425 PHE A CA 1
ATOM 3385 C C . PHE A 1 425 ? -7.315 -23.904 25.124 1.00 45.34 425 PHE A C 1
ATOM 3387 O O . PHE A 1 425 ? -7.775 -24.955 25.571 1.00 45.34 425 PHE A O 1
ATOM 3394 N N . ALA A 1 426 ? -6.824 -23.819 23.882 1.00 44.44 426 ALA A N 1
ATOM 3395 C CA . ALA A 1 426 ? -6.780 -24.958 22.965 1.00 44.44 426 ALA A CA 1
ATOM 3396 C C . ALA A 1 426 ? -5.803 -26.052 23.438 1.00 44.44 426 ALA A C 1
ATOM 3398 O O . ALA A 1 426 ? -6.098 -27.239 23.321 1.00 44.44 426 ALA A O 1
ATOM 3399 N N . SER A 1 427 ? -4.678 -25.663 24.050 1.00 39.84 427 SER A N 1
ATOM 3400 C CA . SER A 1 427 ? -3.702 -26.607 24.615 1.00 39.84 427 SER A CA 1
ATOM 3401 C C . SER A 1 427 ? -4.236 -27.349 25.854 1.00 39.84 427 SER A C 1
ATOM 3403 O O . SER A 1 427 ? -4.008 -28.546 26.012 1.00 39.84 427 SER A O 1
ATOM 3405 N N . VAL A 1 428 ? -5.023 -26.682 26.711 1.00 40.66 428 VAL A N 1
ATOM 3406 C CA . VAL A 1 428 ? -5.623 -27.306 27.910 1.00 40.66 428 VAL A CA 1
ATOM 3407 C C . VAL A 1 428 ? -6.744 -28.295 27.561 1.00 40.66 428 VAL A C 1
ATOM 3409 O O . VAL A 1 428 ? -6.841 -29.341 28.199 1.00 40.66 428 VAL A O 1
ATOM 3412 N N . MET A 1 429 ? -7.551 -28.022 26.528 1.00 37.25 429 MET A N 1
ATOM 3413 C CA . MET A 1 429 ? -8.548 -28.981 26.013 1.00 37.25 429 MET A CA 1
ATOM 3414 C C . MET A 1 429 ? -7.910 -30.289 25.509 1.00 37.25 429 MET A C 1
ATOM 3416 O O . MET A 1 429 ? -8.530 -31.344 25.616 1.00 37.25 429 MET A O 1
ATOM 3420 N N . ASN A 1 430 ? -6.663 -30.248 25.027 1.00 41.41 430 ASN A N 1
ATOM 3421 C CA . ASN A 1 430 ? -5.927 -31.447 24.610 1.00 41.41 430 ASN A CA 1
ATOM 3422 C C . ASN A 1 430 ? -5.406 -32.291 25.789 1.00 41.41 430 ASN A C 1
ATOM 3424 O O . ASN A 1 430 ? -5.118 -33.469 25.606 1.00 41.41 430 ASN A O 1
ATOM 3428 N N . LEU A 1 431 ? -5.287 -31.723 26.996 1.00 41.25 431 LEU A N 1
ATOM 3429 C CA . LEU A 1 431 ? -4.770 -32.433 28.175 1.00 41.25 431 LEU A CA 1
ATOM 3430 C C . LEU A 1 431 ? -5.860 -33.157 28.980 1.00 41.25 431 LEU A C 1
ATOM 3432 O O . LEU A 1 431 ? -5.549 -34.070 29.740 1.00 41.25 431 LEU A O 1
ATOM 3436 N N . THR A 1 432 ? -7.130 -32.768 28.836 1.00 39.41 432 THR A N 1
ATOM 3437 C CA . THR A 1 432 ? -8.244 -33.318 29.634 1.00 39.41 432 THR A CA 1
ATOM 3438 C C . THR A 1 432 ? -9.122 -34.325 28.883 1.00 39.41 432 THR A C 1
ATOM 3440 O O . THR A 1 432 ? -10.031 -34.903 29.480 1.00 39.41 432 THR A O 1
ATOM 3443 N N . GLY A 1 433 ? -8.841 -34.596 27.605 1.00 39.00 433 GLY A N 1
ATOM 3444 C CA . GLY A 1 433 ? -9.538 -35.598 26.799 1.00 39.00 433 GLY A CA 1
ATOM 3445 C C . GLY A 1 433 ? -8.810 -36.940 26.780 1.00 39.00 433 GLY A C 1
ATOM 3446 O O . GLY A 1 433 ? -7.804 -37.102 26.097 1.00 39.00 433 GLY A O 1
ATOM 3447 N N . GLN A 1 434 ? -9.345 -37.931 27.492 1.00 39.34 434 GLN A N 1
ATOM 3448 C CA . GLN A 1 434 ? -9.019 -39.339 27.268 1.00 39.34 434 GLN A CA 1
ATOM 3449 C C . GLN A 1 434 ? -9.349 -39.711 25.814 1.00 39.34 434 GLN A C 1
ATOM 3451 O O . GLN A 1 434 ? -10.518 -39.868 25.479 1.00 39.34 434 GLN A O 1
ATOM 3456 N N . ASN A 1 435 ? -8.335 -39.778 24.952 1.00 34.00 435 ASN A N 1
ATOM 3457 C CA . ASN A 1 435 ? -8.158 -40.751 23.869 1.00 34.00 435 ASN A CA 1
ATOM 3458 C C . ASN A 1 435 ? -6.928 -40.346 23.052 1.00 34.00 435 ASN A C 1
ATOM 3460 O O . ASN A 1 435 ? -6.876 -39.276 22.452 1.00 34.00 435 ASN A O 1
ATOM 3464 N N . THR A 1 436 ? -5.941 -41.234 23.016 1.00 32.62 436 THR A N 1
ATOM 3465 C CA . THR A 1 436 ? -4.811 -41.208 22.089 1.00 32.62 436 THR A CA 1
ATOM 3466 C C . THR A 1 436 ? -5.334 -41.378 20.660 1.00 32.62 436 THR A C 1
ATOM 3468 O O . THR A 1 436 ? -5.493 -42.501 20.185 1.00 32.62 436 THR A O 1
ATOM 3471 N N . PHE A 1 437 ? -5.649 -40.274 19.990 1.00 32.34 437 PHE A N 1
ATOM 3472 C CA . PHE A 1 437 ? -5.730 -40.219 18.535 1.00 32.34 437 PHE A CA 1
ATOM 3473 C C . PHE A 1 437 ? -4.475 -39.513 18.029 1.00 32.34 437 PHE A C 1
ATOM 3475 O O . PHE A 1 437 ? -4.153 -38.419 18.495 1.00 32.34 437 PHE A O 1
ATOM 3482 N N . ASP A 1 438 ? -3.764 -40.164 17.109 1.00 31.64 438 ASP A N 1
ATOM 3483 C CA . ASP A 1 438 ? -2.614 -39.607 16.403 1.00 31.64 438 ASP A CA 1
ATOM 3484 C C . ASP A 1 438 ? -2.946 -38.209 15.870 1.00 31.64 438 ASP A C 1
ATOM 3486 O O . ASP A 1 438 ? -3.818 -38.023 15.016 1.00 31.64 438 ASP A O 1
ATOM 3490 N N . ILE A 1 439 ? -2.257 -37.205 16.411 1.00 37.84 439 ILE A N 1
ATOM 3491 C CA . ILE A 1 439 ? -2.418 -35.811 16.013 1.00 37.84 439 ILE A CA 1
ATOM 3492 C C . ILE A 1 439 ? -1.759 -35.659 14.643 1.00 37.84 439 ILE A C 1
ATOM 3494 O O . ILE A 1 439 ? -0.549 -35.469 14.530 1.00 37.84 439 ILE A O 1
ATOM 3498 N N . ASN A 1 440 ? -2.566 -35.730 13.585 1.00 31.52 440 ASN A N 1
ATOM 3499 C CA . ASN A 1 440 ? -2.158 -35.254 12.270 1.00 31.52 440 ASN A CA 1
ATOM 3500 C C . ASN A 1 440 ? -1.716 -33.786 12.399 1.00 31.52 440 ASN A C 1
ATOM 3502 O O . ASN A 1 440 ? -2.461 -32.939 12.900 1.00 31.52 440 ASN A O 1
ATOM 3506 N N . THR A 1 441 ? -0.527 -33.482 11.881 1.00 43.19 441 THR A N 1
ATOM 3507 C CA . THR A 1 441 ? 0.131 -32.161 11.782 1.00 43.19 441 THR A CA 1
ATOM 3508 C C . THR A 1 441 ? -0.760 -31.015 11.271 1.00 43.19 441 THR A C 1
ATOM 3510 O O . THR A 1 441 ? -0.429 -29.844 11.445 1.00 43.19 441 THR A O 1
ATOM 3513 N N . ASN A 1 442 ? -1.918 -31.329 10.689 1.00 34.22 442 ASN A N 1
ATOM 3514 C CA . ASN A 1 442 ? -2.888 -30.376 10.157 1.00 34.22 442 ASN A CA 1
ATOM 3515 C C . ASN A 1 442 ? -3.728 -29.655 11.235 1.00 34.22 442 ASN A C 1
ATOM 3517 O O . ASN A 1 442 ? -4.128 -28.515 11.011 1.00 34.22 442 ASN A O 1
ATOM 3521 N N . GLN A 1 443 ? -3.987 -30.254 12.407 1.00 32.31 443 GLN A N 1
ATOM 3522 C CA . GLN A 1 443 ? -4.784 -29.592 13.462 1.00 32.31 443 GLN A CA 1
ATOM 3523 C C . GLN A 1 443 ? -3.963 -28.607 14.308 1.00 32.31 443 GLN A C 1
ATOM 3525 O O . GLN A 1 443 ? -4.470 -27.556 14.700 1.00 32.31 443 GLN A O 1
ATOM 3530 N N . THR A 1 444 ? -2.676 -28.884 14.522 1.00 34.84 444 THR A N 1
ATOM 3531 C CA . THR A 1 444 ? -1.718 -27.935 15.113 1.00 34.84 444 THR A CA 1
ATOM 3532 C C . THR A 1 444 ? -1.457 -26.748 14.179 1.00 34.84 444 THR A C 1
ATOM 3534 O O . THR A 1 444 ? -1.367 -25.618 14.648 1.00 34.84 444 THR A O 1
ATOM 3537 N N . MET A 1 445 ? -1.441 -26.980 12.861 1.00 35.12 445 MET A N 1
ATOM 3538 C CA . MET A 1 445 ? -1.396 -25.935 11.825 1.00 35.12 445 MET A CA 1
ATOM 3539 C C . MET A 1 445 ? -2.611 -24.989 11.859 1.00 35.12 445 MET A C 1
ATOM 3541 O O . MET A 1 445 ? -2.439 -23.781 11.740 1.00 35.12 445 MET A O 1
ATOM 3545 N N . PHE A 1 446 ? -3.826 -25.509 12.069 1.00 34.56 446 PHE A N 1
ATOM 3546 C CA . PHE A 1 446 ? -5.055 -24.700 12.093 1.00 34.56 446 PHE A CA 1
ATOM 3547 C C . PHE A 1 446 ? -5.139 -23.761 13.311 1.00 34.56 446 PHE A C 1
ATOM 3549 O O . PHE A 1 446 ? -5.601 -22.629 13.202 1.00 34.56 446 PHE A O 1
ATOM 3556 N N . LEU A 1 447 ? -4.658 -24.198 14.480 1.00 37.38 447 LEU A N 1
ATOM 3557 C CA . LEU A 1 447 ? -4.669 -23.381 15.703 1.00 37.38 447 LEU A CA 1
ATOM 3558 C C . LEU A 1 447 ? -3.555 -22.323 15.734 1.00 37.38 447 LEU A C 1
ATOM 3560 O O . LEU A 1 447 ? -3.718 -21.289 16.378 1.00 37.38 447 LEU A O 1
ATOM 3564 N N . LEU A 1 448 ? -2.448 -22.561 15.025 1.00 41.69 448 LEU A N 1
ATOM 3565 C CA . LEU A 1 448 ? -1.347 -21.606 14.879 1.00 41.69 448 LEU A CA 1
ATOM 3566 C C . LEU A 1 448 ? -1.586 -20.596 13.732 1.00 41.69 448 LEU A C 1
ATOM 3568 O O . LEU A 1 448 ? -0.976 -19.529 13.723 1.00 41.69 448 LEU A O 1
ATOM 3572 N N . GLN A 1 449 ? -2.514 -20.876 12.807 1.00 41.91 449 GLN A N 1
ATOM 3573 C CA . GLN A 1 449 ? -2.940 -19.965 11.731 1.00 41.91 449 GLN A CA 1
ATOM 3574 C C . GLN A 1 449 ? -3.710 -18.717 12.210 1.00 41.91 449 GLN A C 1
ATOM 3576 O O . GLN A 1 449 ? -3.827 -17.760 11.448 1.00 41.91 449 GLN A O 1
ATOM 3581 N N . ASN A 1 450 ? -4.170 -18.669 13.466 1.00 50.53 450 ASN A N 1
ATOM 3582 C CA . ASN A 1 450 ? -4.973 -17.565 14.013 1.00 50.53 450 ASN A CA 1
ATOM 3583 C C . ASN A 1 450 ? -4.135 -16.497 14.748 1.00 50.53 450 ASN A C 1
ATOM 3585 O O . ASN A 1 450 ? -4.538 -15.990 15.800 1.00 50.53 450 ASN A O 1
ATOM 3589 N N . LYS A 1 451 ? -2.956 -16.147 14.214 1.00 74.06 451 LYS A N 1
ATOM 3590 C CA . LYS A 1 451 ? -2.201 -14.977 14.691 1.00 74.06 451 LYS A CA 1
ATOM 3591 C C . LYS A 1 451 ? -2.920 -13.709 14.240 1.00 74.06 451 LYS A C 1
ATOM 3593 O O . LYS A 1 451 ? -3.094 -13.482 13.044 1.00 74.06 451 LYS A O 1
ATOM 3598 N N . ILE A 1 452 ? -3.300 -12.863 15.198 1.00 87.81 452 ILE A N 1
ATOM 3599 C CA . ILE A 1 452 ? -3.900 -11.559 14.900 1.00 87.81 452 ILE A CA 1
ATOM 3600 C C . ILE A 1 452 ? -2.842 -10.722 14.173 1.00 87.81 452 ILE A C 1
ATOM 3602 O O . ILE A 1 452 ? -1.759 -10.451 14.714 1.00 87.81 452 ILE A O 1
ATOM 3606 N N . ARG A 1 453 ? -3.144 -10.337 12.930 1.00 90.19 453 ARG A N 1
ATOM 3607 C CA . ARG A 1 453 ? -2.281 -9.462 12.135 1.00 90.19 453 ARG A CA 1
ATOM 3608 C C . ARG A 1 453 ? -2.459 -8.032 12.617 1.00 90.19 453 ARG A C 1
ATOM 3610 O O . ARG A 1 453 ? -3.577 -7.524 12.671 1.00 90.19 453 ARG A O 1
ATOM 3617 N N . THR A 1 454 ? -1.356 -7.402 12.995 1.00 93.56 454 THR A N 1
ATOM 3618 C CA . THR A 1 454 ? -1.347 -6.035 13.517 1.00 93.56 454 THR A CA 1
ATOM 3619 C C . THR A 1 454 ? -0.410 -5.180 12.688 1.00 93.56 454 THR A C 1
ATOM 3621 O O . THR A 1 454 ? 0.640 -5.670 12.286 1.00 93.56 454 THR A O 1
ATOM 3624 N N . ILE A 1 455 ? -0.762 -3.915 12.476 1.00 96.56 455 ILE A N 1
ATOM 3625 C CA . ILE A 1 455 ? 0.170 -2.884 12.015 1.00 96.56 455 ILE A CA 1
ATOM 3626 C C . ILE A 1 455 ? 0.165 -1.756 13.043 1.00 96.56 455 ILE A C 1
ATOM 3628 O O . ILE A 1 455 ? -0.870 -1.135 13.293 1.00 96.56 455 ILE A O 1
ATOM 3632 N N . THR A 1 456 ? 1.309 -1.540 13.681 1.00 97.00 456 THR A N 1
ATOM 3633 C CA . THR A 1 456 ? 1.471 -0.557 14.753 1.00 97.00 456 THR A CA 1
ATOM 3634 C C . THR A 1 456 ? 2.195 0.662 14.213 1.00 97.00 456 THR A C 1
ATOM 3636 O O . THR A 1 456 ? 3.336 0.551 13.762 1.00 97.00 456 THR A O 1
ATOM 3639 N N . THR A 1 457 ? 1.550 1.829 14.264 1.00 96.56 457 THR A N 1
ATOM 3640 C CA . THR A 1 457 ? 2.219 3.077 13.890 1.00 96.56 457 THR A CA 1
ATOM 3641 C C . THR A 1 457 ? 3.065 3.609 15.036 1.00 96.56 457 THR A C 1
ATOM 3643 O O . THR A 1 457 ? 2.582 3.675 16.174 1.00 96.56 457 THR A O 1
ATOM 3646 N N . LEU A 1 458 ? 4.278 4.041 14.716 1.00 94.88 458 LEU A N 1
ATOM 3647 C CA . LEU A 1 458 ? 5.248 4.606 15.643 1.00 94.88 458 LEU A CA 1
ATOM 3648 C C . LEU A 1 458 ? 5.691 5.981 15.153 1.00 94.88 458 LEU A C 1
ATOM 3650 O O . LEU A 1 458 ? 5.872 6.200 13.958 1.00 94.88 458 LEU A O 1
ATOM 3654 N N . THR A 1 459 ? 5.900 6.898 16.083 1.00 92.31 459 THR A N 1
ATOM 3655 C CA . THR A 1 459 ? 6.537 8.182 15.789 1.00 92.31 459 THR A CA 1
ATOM 3656 C C . THR A 1 459 ? 8.040 8.113 16.034 1.00 92.31 459 THR A C 1
ATOM 3658 O O . THR A 1 459 ? 8.792 8.800 15.352 1.00 92.31 459 THR A O 1
ATOM 3661 N N . ILE A 1 460 ? 8.495 7.270 16.969 1.00 91.62 460 ILE A N 1
ATOM 3662 C CA . ILE A 1 460 ? 9.917 7.077 17.258 1.00 91.62 460 ILE A CA 1
ATOM 3663 C C . ILE A 1 460 ? 10.365 5.691 16.794 1.00 91.62 460 ILE A C 1
ATOM 3665 O O . ILE A 1 460 ? 9.946 4.668 17.335 1.00 91.62 460 ILE A O 1
ATOM 3669 N N . ASP A 1 461 ? 11.290 5.669 15.838 1.00 92.31 461 ASP A N 1
ATOM 3670 C CA . ASP A 1 461 ? 11.856 4.457 15.236 1.00 92.31 461 ASP A CA 1
ATOM 3671 C C . ASP A 1 461 ? 12.371 3.445 16.265 1.00 92.31 461 ASP A C 1
ATOM 3673 O O . ASP A 1 461 ? 12.084 2.253 16.170 1.00 92.31 461 ASP A O 1
ATOM 3677 N N . SER A 1 462 ? 13.095 3.908 17.289 1.00 90.06 462 SER A N 1
ATOM 3678 C CA . SER A 1 462 ? 13.705 3.037 18.303 1.00 90.06 462 SER A CA 1
ATOM 3679 C C . SER A 1 462 ? 12.687 2.320 19.195 1.00 90.06 462 SER A C 1
ATOM 3681 O O . SER A 1 462 ? 13.029 1.321 19.830 1.00 90.06 462 SER A O 1
ATOM 3683 N N . ASN A 1 463 ? 11.423 2.758 19.220 1.00 91.69 463 ASN A N 1
ATOM 3684 C CA . ASN A 1 463 ? 10.361 2.073 19.959 1.00 91.69 463 ASN A CA 1
ATOM 3685 C C . ASN A 1 463 ? 9.897 0.778 19.270 1.00 91.69 463 ASN A C 1
ATOM 3687 O O . ASN A 1 463 ? 9.175 -0.012 19.883 1.00 91.69 463 ASN A O 1
ATOM 3691 N N . VAL A 1 464 ? 10.337 0.511 18.032 1.00 91.75 464 VAL A N 1
ATOM 3692 C CA . VAL A 1 464 ? 10.007 -0.718 17.290 1.00 91.75 464 VAL A CA 1
ATOM 3693 C C . VAL A 1 464 ? 10.401 -1.990 18.042 1.00 91.75 464 VAL A C 1
ATOM 3695 O O . VAL A 1 464 ? 9.683 -2.987 17.977 1.00 91.75 464 VAL A O 1
ATOM 3698 N N . GLN A 1 465 ? 11.467 -1.934 18.846 1.00 87.44 465 GLN A N 1
ATOM 3699 C CA . GLN A 1 465 ? 11.936 -3.049 19.678 1.00 87.44 465 GLN A CA 1
ATOM 3700 C C . GLN A 1 465 ? 10.896 -3.540 20.701 1.00 87.44 465 GLN A C 1
ATOM 3702 O O . GLN A 1 465 ? 10.997 -4.655 21.203 1.00 87.44 465 GLN A O 1
ATOM 3707 N N . TYR A 1 466 ? 9.895 -2.716 21.032 1.00 88.69 466 TYR A N 1
ATOM 3708 C CA . TYR A 1 466 ? 8.843 -3.065 21.986 1.00 88.69 466 TYR A CA 1
ATOM 3709 C C . TYR A 1 466 ? 7.595 -3.668 21.327 1.00 88.69 466 TYR A C 1
ATOM 3711 O O . TYR A 1 466 ? 6.710 -4.152 22.035 1.00 88.69 466 TYR A O 1
ATOM 3719 N N . VAL A 1 467 ? 7.498 -3.631 19.992 1.00 87.62 467 VAL A N 1
ATOM 3720 C CA . VAL A 1 467 ? 6.335 -4.132 19.237 1.00 87.62 467 VAL A CA 1
ATOM 3721 C C . VAL A 1 467 ? 6.272 -5.657 19.285 1.00 87.62 467 VAL A C 1
ATOM 3723 O O . VAL A 1 467 ? 5.193 -6.226 19.474 1.00 87.62 467 VAL A O 1
ATOM 3726 N N . GLU A 1 468 ? 7.418 -6.328 19.156 1.00 77.88 468 GLU A N 1
ATOM 3727 C CA . GLU A 1 468 ? 7.512 -7.785 19.217 1.00 77.88 468 GLU A CA 1
ATOM 3728 C C . GLU A 1 468 ? 8.506 -8.227 20.300 1.00 77.88 468 GLU A C 1
ATOM 3730 O O . GLU A 1 468 ? 9.678 -7.866 20.306 1.00 77.88 468 GLU A O 1
ATOM 3735 N N . GLN A 1 469 ? 8.016 -9.026 21.252 1.00 67.75 469 GLN A N 1
ATOM 3736 C CA . GLN A 1 469 ? 8.831 -9.594 22.324 1.00 67.75 469 GLN A CA 1
ATOM 3737 C C . GLN A 1 469 ? 9.447 -10.914 21.845 1.00 67.75 469 GLN A C 1
ATOM 3739 O O . GLN A 1 469 ? 8.715 -11.833 21.479 1.00 67.75 469 GLN A O 1
ATOM 3744 N N . GLY A 1 470 ? 10.778 -11.027 21.881 1.00 62.53 470 GLY A N 1
ATOM 3745 C CA . GLY A 1 470 ? 11.498 -12.266 21.554 1.00 62.53 470 GLY A CA 1
ATOM 3746 C C . GLY A 1 470 ? 12.205 -12.290 20.197 1.00 62.53 470 GLY A C 1
ATOM 3747 O O . GLY A 1 470 ? 12.730 -13.340 19.825 1.00 62.53 470 GLY A O 1
ATOM 3748 N N . ASP A 1 471 ? 12.257 -11.168 19.479 1.00 67.44 471 ASP A N 1
ATOM 3749 C CA . ASP A 1 471 ? 13.088 -11.058 18.279 1.00 67.44 471 ASP A CA 1
ATOM 3750 C C . ASP A 1 471 ? 14.572 -10.937 18.644 1.00 67.44 471 ASP A C 1
ATOM 3752 O O . ASP A 1 471 ? 14.946 -10.352 19.660 1.00 67.44 471 ASP A O 1
ATOM 3756 N N . THR A 1 472 ? 15.438 -11.519 17.813 1.00 64.81 472 THR A N 1
ATOM 3757 C CA . THR A 1 472 ? 16.898 -11.510 18.000 1.00 64.81 472 THR A CA 1
ATOM 3758 C C . THR A 1 472 ? 17.551 -10.299 17.326 1.00 64.81 472 THR A C 1
ATOM 3760 O O . THR A 1 472 ? 18.665 -10.403 16.806 1.00 64.81 472 THR A O 1
ATOM 3763 N N . ASP A 1 473 ? 16.828 -9.187 17.224 1.00 68.81 473 ASP A N 1
ATOM 3764 C CA . ASP A 1 473 ? 17.330 -7.971 16.592 1.00 68.81 473 ASP A CA 1
ATOM 3765 C C . ASP A 1 473 ? 18.417 -7.325 17.467 1.00 68.81 473 ASP A C 1
ATOM 3767 O O . ASP A 1 473 ? 18.384 -7.393 18.696 1.00 68.81 473 ASP A O 1
ATOM 3771 N N . GLU A 1 474 ? 19.440 -6.764 16.821 1.00 70.12 474 GLU A N 1
ATOM 3772 C CA . GLU A 1 474 ? 20.513 -6.053 17.520 1.00 70.12 474 GLU A CA 1
ATOM 3773 C C . GLU A 1 474 ? 19.973 -4.723 18.063 1.00 70.12 474 GLU A C 1
ATOM 3775 O O . GLU A 1 474 ? 19.138 -4.087 17.422 1.00 70.12 474 GLU A O 1
ATOM 3780 N N . VAL A 1 475 ? 20.474 -4.283 19.223 1.00 64.19 475 VAL A N 1
ATOM 3781 C CA . VAL A 1 475 ? 19.980 -3.095 19.958 1.00 64.19 475 VAL A CA 1
ATOM 3782 C C . VAL A 1 475 ? 20.089 -1.789 19.146 1.00 64.19 475 VAL A C 1
ATOM 3784 O O . VAL A 1 475 ? 19.399 -0.821 19.446 1.00 64.19 475 VAL A O 1
ATOM 3787 N N . GLU A 1 476 ? 20.903 -1.764 18.087 1.00 70.81 476 GLU A N 1
ATOM 3788 C CA . GLU A 1 476 ? 21.157 -0.585 17.240 1.00 70.81 476 GLU A CA 1
ATOM 3789 C C . GLU A 1 476 ? 20.841 -0.829 15.753 1.00 70.81 476 GLU A C 1
ATOM 3791 O O . GLU A 1 476 ? 21.386 -0.176 14.862 1.00 70.81 476 GLU A O 1
ATOM 3796 N N . LEU A 1 477 ? 19.978 -1.801 15.456 1.00 79.62 477 LEU A N 1
ATOM 3797 C CA . LEU A 1 477 ? 19.569 -2.079 14.084 1.00 79.62 477 LEU A CA 1
ATOM 3798 C C . LEU A 1 477 ? 18.717 -0.924 13.524 1.00 79.62 477 LEU A C 1
ATOM 3800 O O . LEU A 1 477 ? 17.790 -0.457 14.183 1.00 79.62 477 LEU A O 1
ATOM 3804 N N . GLU A 1 478 ? 19.001 -0.480 12.293 1.00 85.00 478 GLU A N 1
ATOM 3805 C CA . GLU A 1 478 ? 18.158 0.513 11.606 1.00 85.00 478 GLU A CA 1
ATOM 3806 C C . GLU A 1 478 ? 16.701 0.033 11.536 1.00 85.00 478 GLU A C 1
ATOM 3808 O O . GLU A 1 478 ? 16.449 -1.143 11.262 1.00 85.00 478 GLU A O 1
ATOM 3813 N N . PHE A 1 479 ? 15.740 0.953 11.690 1.00 89.19 479 PHE A N 1
ATOM 3814 C CA . PHE A 1 479 ? 14.304 0.643 11.677 1.00 89.19 479 PHE A CA 1
ATOM 3815 C C . PHE A 1 479 ? 13.898 -0.250 10.496 1.00 89.19 479 PHE A C 1
ATOM 3817 O O . PHE A 1 479 ? 13.267 -1.291 10.685 1.00 89.19 479 PHE A O 1
ATOM 3824 N N . PHE A 1 480 ? 14.355 0.101 9.289 1.00 88.69 480 PHE A N 1
ATOM 3825 C CA . PHE A 1 480 ? 14.052 -0.609 8.042 1.00 88.69 480 PHE A CA 1
ATOM 3826 C C . PHE A 1 480 ? 14.567 -2.050 7.988 1.00 88.69 480 PHE A C 1
ATOM 3828 O O . PHE A 1 480 ? 14.199 -2.798 7.088 1.00 88.69 480 PHE A O 1
ATOM 3835 N N . LEU A 1 481 ? 15.461 -2.433 8.896 1.00 87.12 481 LEU A N 1
ATOM 3836 C CA . LEU A 1 481 ? 16.082 -3.753 8.945 1.00 87.12 481 LEU A CA 1
ATOM 3837 C C . LEU A 1 481 ? 15.518 -4.617 10.079 1.00 87.12 481 LEU A C 1
ATOM 3839 O O . LEU A 1 481 ? 15.858 -5.796 10.171 1.00 87.12 481 LEU A O 1
ATOM 3843 N N . THR A 1 482 ? 14.656 -4.046 10.921 1.00 88.44 482 THR A N 1
ATOM 3844 C CA . THR A 1 482 ? 14.020 -4.748 12.038 1.00 88.44 482 THR A CA 1
ATOM 3845 C C . THR A 1 482 ? 12.960 -5.734 11.554 1.00 88.44 482 THR A C 1
ATOM 3847 O O . THR A 1 482 ? 12.300 -5.535 10.529 1.00 88.44 482 THR A O 1
ATOM 3850 N N . THR A 1 483 ? 12.761 -6.803 12.319 1.00 87.62 483 THR A N 1
ATOM 3851 C CA . THR A 1 483 ? 11.777 -7.851 12.023 1.00 87.62 483 THR A CA 1
ATOM 3852 C C . THR A 1 483 ? 10.335 -7.312 11.957 1.00 87.62 483 THR A C 1
ATOM 3854 O O . THR A 1 483 ? 9.621 -7.658 11.004 1.00 87.62 483 THR A O 1
ATOM 3857 N N . PRO A 1 484 ? 9.880 -6.420 12.866 1.00 91.75 484 PRO A N 1
ATOM 3858 C CA . PRO A 1 484 ? 8.532 -5.856 12.788 1.00 91.75 484 PRO A CA 1
ATOM 3859 C C . PRO A 1 484 ? 8.302 -5.019 11.526 1.00 91.75 484 PRO A C 1
ATOM 3861 O O . PRO A 1 484 ? 7.225 -5.084 10.937 1.00 91.75 484 PRO A O 1
ATOM 3864 N N . PHE A 1 485 ? 9.307 -4.274 11.059 1.00 93.88 485 PHE A N 1
ATOM 3865 C CA . PHE A 1 485 ? 9.192 -3.542 9.799 1.00 93.88 485 PHE A CA 1
ATOM 3866 C C . PHE A 1 485 ? 9.221 -4.487 8.590 1.00 93.88 485 PHE A C 1
ATOM 3868 O O . PHE A 1 485 ? 8.331 -4.431 7.742 1.00 93.88 485 PHE A O 1
ATOM 3875 N N . ALA A 1 486 ? 10.190 -5.406 8.536 1.00 92.19 486 ALA A N 1
ATOM 3876 C CA . ALA A 1 486 ? 10.364 -6.354 7.433 1.00 92.19 486 ALA A CA 1
ATOM 3877 C C . ALA A 1 486 ? 9.144 -7.275 7.227 1.00 92.19 486 ALA A C 1
ATOM 3879 O O . ALA A 1 486 ? 8.864 -7.717 6.108 1.00 92.19 486 ALA A O 1
ATOM 3880 N N . SER A 1 487 ? 8.398 -7.546 8.302 1.00 91.75 487 SER A N 1
ATOM 3881 C CA . SER A 1 487 ? 7.158 -8.325 8.270 1.00 91.75 487 SER A CA 1
ATOM 3882 C C . SER A 1 487 ? 5.894 -7.520 7.956 1.00 91.75 487 SER A C 1
ATOM 3884 O O . SER A 1 487 ? 4.840 -8.116 7.721 1.00 91.75 487 SER A O 1
ATOM 3886 N N . GLY A 1 488 ? 5.980 -6.186 7.930 1.00 94.12 488 GLY A N 1
ATOM 3887 C CA . GLY A 1 488 ? 4.831 -5.292 7.762 1.00 94.12 488 GLY A CA 1
ATOM 3888 C C . GLY A 1 488 ? 3.989 -5.098 9.026 1.00 94.12 488 GLY A C 1
ATOM 3889 O O . GLY A 1 488 ? 2.840 -4.672 8.930 1.00 94.12 488 GLY A O 1
ATOM 3890 N N . ALA A 1 489 ? 4.532 -5.421 10.203 1.00 93.56 489 ALA A N 1
ATOM 3891 C CA . ALA A 1 489 ? 3.859 -5.272 11.492 1.00 93.56 489 ALA A CA 1
ATOM 3892 C C . ALA A 1 489 ? 4.062 -3.891 12.147 1.00 93.56 489 ALA A C 1
ATOM 3894 O O . ALA A 1 489 ? 3.308 -3.528 13.051 1.00 93.56 489 ALA A O 1
ATOM 3895 N N . ALA A 1 490 ? 5.054 -3.115 11.704 1.00 95.56 490 ALA A N 1
ATOM 3896 C CA . ALA A 1 490 ? 5.337 -1.769 12.196 1.00 95.56 490 ALA A CA 1
ATOM 3897 C C . ALA A 1 490 ? 5.444 -0.757 11.048 1.00 95.56 490 ALA A C 1
ATOM 3899 O O . ALA A 1 490 ? 5.954 -1.071 9.973 1.00 95.56 490 ALA A O 1
ATOM 3900 N N . PHE A 1 491 ? 4.992 0.471 11.300 1.00 96.56 491 PHE A N 1
ATOM 3901 C CA . PHE A 1 491 ? 5.085 1.598 10.373 1.00 96.56 491 PHE A CA 1
ATOM 3902 C C . PHE A 1 491 ? 5.544 2.844 11.135 1.00 96.56 491 PHE A C 1
ATOM 3904 O O . PHE A 1 491 ? 4.853 3.265 12.058 1.00 96.56 491 PHE A O 1
ATOM 3911 N N . ALA A 1 492 ? 6.684 3.430 10.773 1.00 94.19 492 ALA A N 1
ATOM 3912 C CA . ALA A 1 492 ? 7.190 4.641 11.419 1.00 94.19 492 ALA A CA 1
ATOM 3913 C C . ALA A 1 492 ? 6.947 5.888 10.563 1.00 94.19 492 ALA A C 1
ATOM 3915 O O . ALA A 1 492 ? 6.905 5.796 9.340 1.00 94.19 492 ALA A O 1
ATOM 3916 N N . ASP A 1 493 ? 6.826 7.057 11.190 1.00 91.44 493 ASP A N 1
ATOM 3917 C CA . ASP A 1 493 ? 6.657 8.328 10.470 1.00 91.44 493 ASP A CA 1
ATOM 3918 C C . ASP A 1 493 ? 7.888 8.688 9.607 1.00 91.44 493 ASP A C 1
ATOM 3920 O O . ASP A 1 493 ? 7.727 9.219 8.509 1.00 91.44 493 ASP A O 1
ATOM 3924 N N . SER A 1 494 ? 9.096 8.292 10.029 1.00 90.25 494 SER A N 1
ATOM 3925 C CA . SER A 1 494 ? 10.373 8.479 9.304 1.00 90.25 494 SER A CA 1
ATOM 3926 C C . SER A 1 494 ? 10.422 7.814 7.920 1.00 90.25 494 SER A C 1
ATOM 3928 O O . SER A 1 494 ? 11.199 8.202 7.044 1.00 90.25 494 SER A O 1
ATOM 3930 N N . VAL A 1 495 ? 9.563 6.819 7.682 1.00 89.50 495 VAL A N 1
ATOM 3931 C CA . VAL A 1 495 ? 9.372 6.183 6.371 1.00 89.50 495 VAL A CA 1
ATOM 3932 C C . VAL A 1 495 ? 8.944 7.207 5.321 1.00 89.50 495 VAL A C 1
ATOM 3934 O O . VAL A 1 495 ? 9.361 7.134 4.164 1.00 89.50 495 VAL A O 1
ATOM 3937 N N . LEU A 1 496 ? 8.113 8.170 5.718 1.00 89.94 496 LEU A N 1
ATOM 3938 C CA . LEU A 1 496 ? 7.543 9.162 4.813 1.00 89.94 496 LEU A CA 1
ATOM 3939 C C . LEU A 1 496 ? 8.610 10.147 4.335 1.00 89.94 496 LEU A C 1
ATOM 3941 O O . LEU A 1 496 ? 8.569 10.546 3.175 1.00 89.94 496 LEU A O 1
ATOM 3945 N N . ASP A 1 497 ? 9.618 10.443 5.159 1.00 87.56 497 ASP A N 1
ATOM 3946 C CA . ASP A 1 497 ? 10.758 11.283 4.773 1.00 87.56 497 ASP A CA 1
ATOM 3947 C C . ASP A 1 497 ? 11.542 10.676 3.596 1.00 87.56 497 ASP A C 1
ATOM 3949 O O . ASP A 1 497 ? 12.032 11.392 2.721 1.00 87.56 497 ASP A O 1
ATOM 3953 N N . CYS A 1 498 ? 11.613 9.341 3.521 1.00 82.94 498 CYS A N 1
ATOM 3954 C CA . CYS A 1 498 ? 12.240 8.640 2.398 1.00 82.94 498 CYS A CA 1
ATOM 3955 C C . CYS A 1 498 ? 11.421 8.770 1.106 1.00 82.94 498 CYS A C 1
ATOM 3957 O O . CYS A 1 498 ? 11.984 8.897 0.023 1.00 82.94 498 CYS A O 1
ATOM 3959 N N . ILE A 1 499 ? 10.092 8.754 1.209 1.00 82.19 499 ILE A N 1
ATOM 3960 C CA . ILE A 1 499 ? 9.206 8.927 0.052 1.00 82.19 499 ILE A CA 1
ATOM 3961 C C . ILE A 1 499 ? 9.241 10.386 -0.424 1.00 82.19 499 ILE A C 1
ATOM 3963 O O . ILE A 1 499 ? 9.303 10.641 -1.625 1.00 82.19 499 ILE A O 1
ATOM 3967 N N . LEU A 1 500 ? 9.269 11.340 0.511 1.00 84.25 500 LEU A N 1
ATOM 3968 C CA . LEU A 1 500 ? 9.398 12.768 0.217 1.00 84.25 500 LEU A CA 1
ATOM 3969 C C . LEU A 1 500 ? 10.724 13.093 -0.479 1.00 84.25 500 LEU A C 1
ATOM 3971 O O . LEU A 1 500 ? 10.746 13.893 -1.411 1.00 84.25 500 LEU A O 1
ATOM 3975 N N . SER A 1 501 ? 11.829 12.456 -0.080 1.00 84.88 501 SER A N 1
ATOM 3976 C CA . SER A 1 501 ? 13.106 12.644 -0.775 1.00 84.88 501 SER A CA 1
ATOM 3977 C C . SER A 1 501 ? 13.096 12.046 -2.186 1.00 84.88 501 SER A C 1
ATOM 3979 O O . SER A 1 501 ? 13.669 12.640 -3.095 1.00 84.88 501 SER A O 1
ATOM 3981 N N . CYS A 1 502 ? 12.391 10.932 -2.410 1.00 83.56 502 CYS A N 1
ATOM 3982 C CA . CYS A 1 502 ? 12.188 10.376 -3.750 1.00 83.56 502 CYS A CA 1
ATOM 3983 C C . CYS A 1 502 ? 11.400 11.338 -4.654 1.00 83.56 502 CYS A C 1
ATOM 3985 O O . CYS A 1 502 ? 11.790 11.553 -5.802 1.00 83.56 502 CYS A O 1
ATOM 3987 N N . ALA A 1 503 ? 10.351 11.968 -4.116 1.00 81.25 503 ALA A N 1
ATOM 3988 C CA . ALA A 1 503 ? 9.555 12.973 -4.821 1.00 81.25 503 ALA A CA 1
ATOM 3989 C C . ALA A 1 503 ? 10.390 14.173 -5.289 1.00 81.25 503 ALA A C 1
ATOM 3991 O O . ALA A 1 503 ? 10.175 14.685 -6.378 1.00 81.25 503 ALA A O 1
ATOM 3992 N N . TYR A 1 504 ? 11.392 14.581 -4.504 1.00 81.75 504 TYR A N 1
ATOM 3993 C CA . TYR A 1 504 ? 12.303 15.664 -4.885 1.00 81.75 504 TYR A CA 1
ATOM 3994 C C . TYR A 1 504 ? 13.158 15.339 -6.124 1.00 81.75 504 TYR A C 1
ATOM 3996 O O . TYR A 1 504 ? 13.498 16.235 -6.891 1.00 81.75 504 TYR A O 1
ATOM 4004 N N . TYR A 1 505 ? 13.549 14.074 -6.312 1.00 81.69 505 TYR A N 1
ATOM 4005 C CA . TYR A 1 505 ? 14.375 13.657 -7.455 1.00 81.69 505 TYR A CA 1
ATOM 4006 C C . TYR A 1 505 ? 13.560 13.201 -8.665 1.00 81.69 505 TYR A C 1
ATOM 4008 O O . TYR A 1 505 ? 14.087 13.156 -9.779 1.00 81.69 505 TYR A O 1
ATOM 4016 N N . ASN A 1 506 ? 12.312 12.803 -8.444 1.00 79.75 506 ASN A N 1
ATOM 4017 C CA . ASN A 1 506 ? 11.415 12.325 -9.474 1.00 79.75 506 ASN A CA 1
ATOM 4018 C C . ASN A 1 506 ? 10.022 12.892 -9.222 1.00 79.75 506 ASN A C 1
ATOM 4020 O O . ASN A 1 506 ? 9.259 12.326 -8.439 1.00 79.75 506 ASN A O 1
ATOM 4024 N N . ASP A 1 507 ? 9.701 13.951 -9.960 1.00 76.44 507 ASP A N 1
ATOM 4025 C CA . ASP A 1 507 ? 8.423 14.662 -9.888 1.00 76.44 507 ASP A CA 1
ATOM 4026 C C . ASP A 1 507 ? 7.235 13.689 -9.997 1.00 76.44 507 ASP A C 1
ATOM 4028 O O . ASP A 1 507 ? 6.261 13.771 -9.270 1.00 76.44 507 ASP A O 1
ATOM 4032 N N . ASN A 1 508 ? 7.334 12.637 -10.814 1.00 80.38 508 ASN A N 1
ATOM 4033 C CA . ASN A 1 508 ? 6.225 11.700 -10.993 1.00 80.38 508 ASN A CA 1
ATOM 4034 C C . ASN A 1 508 ? 6.174 10.551 -9.966 1.00 80.38 508 ASN A C 1
ATOM 4036 O O . ASN A 1 508 ? 5.303 9.682 -10.071 1.00 80.38 508 ASN A O 1
ATOM 4040 N N . ALA A 1 509 ? 7.085 10.493 -8.989 1.00 81.88 509 ALA A N 1
ATOM 4041 C CA . ALA A 1 509 ? 7.114 9.419 -7.994 1.00 81.88 509 ALA A CA 1
ATOM 4042 C C . ALA A 1 509 ? 5.866 9.436 -7.100 1.00 81.88 509 ALA A C 1
ATOM 4044 O O . ALA A 1 509 ? 5.270 8.387 -6.849 1.00 81.88 509 ALA A O 1
ATOM 4045 N N . VAL A 1 510 ? 5.427 10.616 -6.656 1.00 81.88 510 VAL A N 1
ATOM 4046 C CA . VAL A 1 510 ? 4.227 10.748 -5.813 1.00 81.88 510 VAL A CA 1
ATOM 4047 C C . VAL A 1 510 ? 2.982 10.371 -6.601 1.00 81.88 510 VAL A C 1
ATOM 4049 O O . VAL A 1 510 ? 2.146 9.625 -6.094 1.00 81.88 510 VAL A O 1
ATOM 4052 N N . ASN A 1 511 ? 2.897 10.802 -7.860 1.00 82.44 511 ASN A N 1
ATOM 4053 C CA . ASN A 1 511 ? 1.796 10.448 -8.754 1.00 82.44 511 ASN A CA 1
ATOM 4054 C C . ASN A 1 511 ? 1.739 8.935 -9.000 1.00 82.44 511 ASN A C 1
ATOM 4056 O O . ASN A 1 511 ? 0.669 8.334 -8.907 1.00 82.44 511 ASN A O 1
ATOM 4060 N N . LEU A 1 512 ? 2.889 8.283 -9.204 1.00 87.25 512 LEU A N 1
ATOM 4061 C CA . LEU A 1 512 ? 2.956 6.824 -9.254 1.00 87.25 512 LEU A CA 1
ATOM 4062 C C . LEU A 1 512 ? 2.442 6.194 -7.954 1.00 87.25 512 LEU A C 1
ATOM 4064 O O . LEU A 1 512 ? 1.624 5.277 -8.003 1.00 87.25 512 LEU A O 1
ATOM 4068 N N . LEU A 1 513 ? 2.910 6.662 -6.794 1.00 87.81 513 LEU A N 1
ATOM 4069 C CA . LEU A 1 513 ? 2.504 6.110 -5.504 1.00 87.81 513 LEU A CA 1
ATOM 4070 C C . LEU A 1 513 ? 0.996 6.274 -5.272 1.00 87.81 513 LEU A C 1
ATOM 4072 O O . LEU A 1 513 ? 0.337 5.309 -4.892 1.00 87.81 513 LEU A O 1
ATOM 4076 N N . ARG A 1 514 ? 0.429 7.450 -5.564 1.00 84.62 514 ARG A N 1
ATOM 4077 C CA . ARG A 1 514 ? -1.021 7.704 -5.526 1.00 84.62 514 ARG A CA 1
ATOM 4078 C C . ARG A 1 514 ? -1.785 6.747 -6.436 1.00 84.62 514 ARG A C 1
ATOM 4080 O O . ARG A 1 514 ? -2.804 6.190 -6.012 1.00 84.62 514 ARG A O 1
ATOM 4087 N N . ASN A 1 515 ? -1.260 6.493 -7.635 1.00 86.31 515 ASN A N 1
ATOM 4088 C CA . ASN A 1 515 ? -1.860 5.567 -8.590 1.00 86.31 515 ASN A CA 1
ATOM 4089 C C . ASN A 1 515 ? -1.828 4.119 -8.094 1.00 86.31 515 ASN A C 1
ATOM 4091 O O . ASN A 1 515 ? -2.819 3.410 -8.233 1.00 86.31 515 ASN A O 1
ATOM 4095 N N . ILE A 1 516 ? -0.751 3.695 -7.431 1.00 87.88 516 ILE A N 1
ATOM 4096 C CA . ILE A 1 516 ? -0.672 2.371 -6.797 1.00 87.88 516 ILE A CA 1
ATOM 4097 C C . ILE A 1 516 ? -1.622 2.277 -5.588 1.00 87.88 516 ILE A C 1
ATOM 4099 O O . ILE A 1 516 ? -2.260 1.244 -5.392 1.00 87.88 516 ILE A O 1
ATOM 4103 N N . LEU A 1 517 ? -1.733 3.339 -4.782 1.00 85.75 517 LEU A N 1
ATOM 4104 C CA . LEU A 1 517 ? -2.540 3.353 -3.558 1.00 85.75 517 LEU A CA 1
ATOM 4105 C C . LEU A 1 517 ? -4.042 3.321 -3.829 1.00 85.75 517 LEU A C 1
ATOM 4107 O O . LEU A 1 517 ? -4.769 2.551 -3.216 1.00 85.75 517 LEU A O 1
ATOM 4111 N N . THR A 1 518 ? -4.520 4.187 -4.715 1.00 70.88 518 THR A N 1
ATOM 4112 C CA . THR A 1 518 ? -5.960 4.405 -4.912 1.00 70.88 518 THR A CA 1
ATOM 4113 C C . THR A 1 518 ? -6.457 3.918 -6.266 1.00 70.88 518 THR A C 1
ATOM 4115 O O . THR A 1 518 ? -7.645 4.058 -6.543 1.00 70.88 518 THR A O 1
ATOM 4118 N N . GLY A 1 519 ? -5.573 3.351 -7.101 1.00 66.81 519 GLY A N 1
ATOM 4119 C CA . GLY A 1 519 ? -5.807 3.083 -8.526 1.00 66.81 519 GLY A CA 1
ATOM 4120 C C . GLY A 1 519 ? -5.760 4.357 -9.383 1.00 66.81 519 GLY A C 1
ATOM 4121 O O . GLY A 1 519 ? -6.247 4.361 -10.510 1.00 66.81 519 GLY A O 1
ATOM 4122 N N . GLY A 1 520 ? -5.296 5.466 -8.808 1.00 65.88 520 GLY A N 1
ATOM 4123 C CA . GLY A 1 520 ? -5.380 6.816 -9.352 1.00 65.88 520 GLY A CA 1
ATOM 4124 C C . GLY A 1 520 ? -6.520 7.603 -8.724 1.00 65.88 520 GLY A C 1
ATOM 4125 O O . GLY A 1 520 ? -7.588 7.056 -8.444 1.00 65.88 520 GLY A O 1
ATOM 4126 N N . VAL A 1 521 ? -6.280 8.886 -8.485 1.00 61.47 521 VAL A N 1
ATOM 4127 C CA . VAL A 1 521 ? -7.315 9.860 -8.138 1.00 61.47 521 VAL A CA 1
ATOM 4128 C C . VAL A 1 521 ? -7.577 10.654 -9.408 1.00 61.47 521 VAL A C 1
ATOM 4130 O O . VAL A 1 521 ? -6.642 11.146 -10.035 1.00 61.47 521 VAL A O 1
ATOM 4133 N N . ASP A 1 522 ? -8.835 10.707 -9.842 1.00 69.06 522 ASP A N 1
ATOM 4134 C CA . ASP A 1 522 ? -9.191 11.533 -10.992 1.00 69.06 522 ASP A CA 1
ATOM 4135 C C . ASP A 1 522 ? -8.956 13.006 -10.638 1.00 69.06 522 ASP A C 1
ATOM 4137 O O . ASP A 1 522 ? -9.325 13.444 -9.550 1.00 69.06 522 ASP A O 1
ATOM 4141 N N . ILE A 1 523 ? -8.380 13.785 -11.550 1.00 67.56 523 ILE A N 1
ATOM 4142 C CA . ILE A 1 523 ? -8.075 15.206 -11.307 1.00 67.56 523 ILE A CA 1
ATOM 4143 C C . ILE A 1 523 ? -9.362 15.974 -10.984 1.00 67.56 523 ILE A C 1
ATOM 4145 O O . ILE A 1 523 ? -9.374 16.844 -10.120 1.00 67.56 523 ILE A O 1
ATOM 4149 N N . GLN A 1 524 ? -10.475 15.584 -11.615 1.00 69.50 524 GLN A N 1
ATOM 4150 C CA . GLN A 1 524 ? -11.800 16.126 -11.308 1.00 69.50 524 GLN A CA 1
ATOM 4151 C C . GLN A 1 524 ? -12.183 15.916 -9.838 1.00 69.50 524 GLN A C 1
ATOM 4153 O O . GLN A 1 524 ? -12.773 16.798 -9.221 1.00 69.50 524 GLN A O 1
ATOM 4158 N N . LEU A 1 525 ? -11.831 14.766 -9.255 1.00 75.56 525 LEU A N 1
ATOM 4159 C CA . LEU A 1 525 ? -12.081 14.505 -7.842 1.00 75.56 525 LEU A CA 1
ATOM 4160 C C . LEU A 1 525 ? -11.196 15.384 -6.953 1.00 75.56 525 LEU A C 1
ATOM 4162 O O . LEU A 1 525 ? -11.679 15.893 -5.945 1.00 75.56 525 LEU A O 1
ATOM 4166 N N . GLU A 1 526 ? -9.928 15.588 -7.316 1.00 74.50 526 GLU A N 1
ATOM 4167 C CA . GLU A 1 526 ? -9.045 16.498 -6.576 1.00 74.50 526 GLU A CA 1
ATOM 4168 C C . GLU A 1 526 ? -9.569 17.938 -6.593 1.00 74.50 526 GLU A C 1
ATOM 4170 O O . GLU A 1 526 ? -9.593 18.578 -5.544 1.00 74.50 526 GLU A O 1
ATOM 4175 N N . GLU A 1 527 ? -10.050 18.424 -7.741 1.00 72.75 527 GLU A N 1
ATOM 4176 C CA . GLU A 1 527 ? -10.658 19.754 -7.878 1.00 72.75 527 GLU A CA 1
ATOM 4177 C C . GLU A 1 527 ? -11.913 19.888 -7.001 1.00 72.75 527 GLU A C 1
ATOM 4179 O O . GLU A 1 527 ? -11.996 20.814 -6.191 1.00 72.75 527 GLU A O 1
ATOM 4184 N N . ILE A 1 528 ? -12.836 18.917 -7.061 1.00 75.75 528 ILE A N 1
ATOM 4185 C CA . ILE A 1 528 ? -14.050 18.901 -6.224 1.00 75.75 528 ILE A CA 1
ATOM 4186 C C . ILE A 1 528 ? -13.687 18.933 -4.734 1.00 75.75 528 ILE A C 1
ATOM 4188 O O . ILE A 1 528 ? -14.245 19.722 -3.970 1.00 75.75 528 ILE A O 1
ATOM 4192 N N . LEU A 1 529 ? -12.738 18.095 -4.307 1.00 78.75 529 LEU A N 1
ATOM 4193 C CA . LEU A 1 529 ? -12.301 18.037 -2.911 1.00 78.75 529 LEU A CA 1
ATOM 4194 C C . LEU A 1 529 ? -11.573 19.322 -2.485 1.00 78.75 529 LEU A C 1
ATOM 4196 O O . LEU A 1 529 ? -11.714 19.752 -1.337 1.00 78.75 529 LEU A O 1
ATOM 4200 N N . ALA A 1 530 ? -10.813 19.951 -3.386 1.00 71.75 530 ALA A N 1
ATOM 4201 C CA . ALA A 1 530 ? -10.104 21.203 -3.135 1.00 71.75 530 ALA A CA 1
ATOM 4202 C C . ALA A 1 530 ? -11.060 22.399 -2.991 1.00 71.75 530 ALA A C 1
ATOM 4204 O O . ALA A 1 530 ? -10.805 23.297 -2.184 1.00 71.75 530 ALA A O 1
ATOM 4205 N N . GLU A 1 531 ? -12.184 22.399 -3.707 1.00 73.75 531 GLU A N 1
ATOM 4206 C CA . GLU A 1 531 ? -13.265 23.384 -3.554 1.00 73.75 531 GLU A CA 1
ATOM 4207 C C . GLU A 1 531 ? -14.067 23.203 -2.250 1.00 73.75 531 GLU A C 1
ATOM 4209 O O . GLU A 1 531 ? -14.932 24.017 -1.926 1.00 73.75 531 GLU A O 1
ATOM 4214 N N . GLY A 1 532 ? -13.763 22.162 -1.466 1.00 70.00 532 GLY A N 1
ATOM 4215 C CA . GLY A 1 532 ? -14.511 21.795 -0.264 1.00 70.00 532 GLY A CA 1
ATOM 4216 C C . GLY A 1 532 ? -15.773 20.985 -0.566 1.00 70.00 532 GLY A C 1
ATOM 4217 O O . GLY A 1 532 ? -16.587 20.767 0.332 1.00 70.00 532 GLY A O 1
ATOM 4218 N N . GLY A 1 533 ? -15.934 20.531 -1.811 1.00 71.25 533 GLY A N 1
ATOM 4219 C CA . GLY A 1 533 ? -16.945 19.560 -2.195 1.00 71.25 533 GLY A CA 1
ATOM 4220 C C . GLY A 1 533 ? -16.688 18.193 -1.555 1.00 71.25 533 GLY A C 1
ATOM 4221 O O . GLY A 1 533 ? -15.555 17.812 -1.256 1.00 71.25 533 GLY A O 1
ATOM 4222 N N . GLY A 1 534 ? -17.767 17.449 -1.315 1.00 78.06 534 GLY A N 1
ATOM 4223 C CA . GLY A 1 534 ? -17.714 16.048 -0.897 1.00 78.06 534 GLY A CA 1
ATOM 4224 C C . GLY A 1 534 ? -17.876 15.093 -2.079 1.00 78.06 534 GLY A C 1
ATOM 4225 O O . GLY A 1 534 ? -18.054 15.515 -3.220 1.00 78.06 534 GLY A O 1
ATOM 4226 N N . PHE A 1 535 ? -17.880 13.789 -1.798 1.00 82.50 535 PHE A N 1
ATOM 4227 C CA . PHE A 1 535 ? -18.289 12.800 -2.794 1.00 82.50 535 PHE A CA 1
ATOM 4228 C C . PHE A 1 535 ? -19.773 12.963 -3.124 1.00 82.50 535 PHE A C 1
ATOM 4230 O O . PHE A 1 535 ? -20.613 13.069 -2.227 1.00 82.50 535 PHE A O 1
ATOM 4237 N N . THR A 1 536 ? -20.090 12.938 -4.411 1.00 83.19 536 THR A N 1
ATOM 4238 C CA . THR A 1 536 ? -21.456 12.932 -4.940 1.00 83.19 536 THR A CA 1
ATOM 4239 C C . THR A 1 536 ? -21.715 11.629 -5.688 1.00 83.19 536 THR A C 1
ATOM 4241 O O . THR A 1 536 ? -20.788 10.870 -5.951 1.00 83.19 536 THR A O 1
ATOM 4244 N N . GLN A 1 537 ? -22.976 11.331 -5.988 1.00 83.38 537 GLN A N 1
ATOM 4245 C CA . GLN A 1 537 ? -23.372 10.078 -6.631 1.00 83.38 537 GLN A CA 1
ATOM 4246 C C . GLN A 1 537 ? -23.040 10.068 -8.134 1.00 83.38 537 GLN A C 1
ATOM 4248 O O . GLN A 1 537 ? -23.140 11.096 -8.798 1.00 83.38 537 GLN A O 1
ATOM 4253 N N . CYS A 1 538 ? -22.712 8.895 -8.685 1.00 81.06 538 CYS A N 1
ATOM 4254 C CA . CYS A 1 538 ? -22.565 8.693 -10.126 1.00 81.06 538 CYS A CA 1
ATOM 4255 C C . CYS A 1 538 ? -23.898 8.830 -10.878 1.00 81.06 538 CYS A C 1
ATOM 4257 O O . CYS A 1 538 ? -24.903 8.219 -10.499 1.00 81.06 538 CYS A O 1
ATOM 4259 N N . GLU A 1 539 ? -23.877 9.574 -11.987 1.00 76.56 539 GLU A N 1
ATOM 4260 C CA . GLU A 1 539 ? -25.040 9.781 -12.862 1.00 76.56 539 GLU A CA 1
ATOM 4261 C C . GLU A 1 539 ? -24.892 9.123 -14.248 1.00 76.56 539 GLU A C 1
ATOM 4263 O O . GLU A 1 539 ? -25.889 8.951 -14.949 1.00 76.56 539 GLU A O 1
ATOM 4268 N N . THR A 1 540 ? -23.682 8.721 -14.663 1.00 75.44 540 THR A N 1
ATOM 4269 C CA . THR A 1 540 ? -23.399 8.286 -16.045 1.00 75.44 540 THR A CA 1
ATOM 4270 C C . THR A 1 540 ? -22.618 6.969 -16.134 1.00 75.44 540 THR A C 1
ATOM 4272 O O . THR A 1 540 ? -21.649 6.728 -15.419 1.00 75.44 540 THR A O 1
ATOM 4275 N N . PHE A 1 541 ? -23.015 6.103 -17.076 1.00 69.44 541 PHE A N 1
ATOM 4276 C CA . PHE A 1 541 ? -22.428 4.765 -17.255 1.00 69.44 541 PHE A CA 1
ATOM 4277 C C . PHE A 1 541 ? -21.021 4.758 -17.867 1.00 69.44 541 PHE A C 1
ATOM 4279 O O . PHE A 1 541 ? -20.245 3.851 -17.569 1.00 69.44 541 PHE A O 1
ATOM 4286 N N . ASP A 1 542 ? -20.656 5.742 -18.698 1.00 69.12 542 ASP A N 1
ATOM 4287 C CA . ASP A 1 542 ? -19.324 5.789 -19.328 1.00 69.12 542 ASP A CA 1
ATOM 4288 C C . ASP A 1 542 ? -18.185 5.878 -18.305 1.00 69.12 542 ASP A C 1
ATOM 4290 O O . ASP A 1 542 ? -17.079 5.392 -18.548 1.00 69.12 542 ASP A O 1
ATOM 4294 N N . ILE A 1 543 ? -18.489 6.409 -17.122 1.00 68.31 543 ILE A N 1
ATOM 4295 C CA . ILE A 1 543 ? -17.564 6.540 -16.002 1.00 68.31 543 ILE A CA 1
ATOM 4296 C C . ILE A 1 543 ? -17.189 5.162 -15.422 1.00 68.31 543 ILE A C 1
ATOM 4298 O O . ILE A 1 543 ? -16.066 4.974 -14.956 1.00 68.31 543 ILE A O 1
ATOM 4302 N N . LEU A 1 544 ? -18.038 4.134 -15.568 1.00 69.19 544 LEU A N 1
ATOM 4303 C CA . LEU A 1 544 ? -17.725 2.772 -15.111 1.00 69.19 544 LEU A CA 1
ATOM 4304 C C . LEU A 1 544 ? -16.556 2.127 -15.871 1.00 69.19 544 LEU A C 1
ATOM 4306 O O . LEU A 1 544 ? -15.928 1.209 -15.343 1.00 69.19 544 LEU A O 1
ATOM 4310 N N . LYS A 1 545 ? -16.195 2.617 -17.069 1.00 71.81 545 LYS A N 1
ATOM 4311 C CA . LYS A 1 545 ? -14.992 2.152 -17.790 1.00 71.81 545 LYS A CA 1
ATOM 4312 C C . LYS A 1 545 ? -13.706 2.433 -17.002 1.00 71.81 545 LYS A C 1
ATOM 4314 O O . LYS A 1 545 ? -12.736 1.687 -17.155 1.00 71.81 545 LYS A O 1
ATOM 4319 N N . LYS A 1 546 ? -13.715 3.444 -16.119 1.00 75.12 546 LYS A N 1
ATOM 4320 C CA . LYS A 1 546 ? -12.594 3.796 -15.231 1.00 75.12 546 LYS A CA 1
ATOM 4321 C C . LYS A 1 546 ? -12.337 2.746 -14.139 1.00 75.12 546 LYS A C 1
ATOM 4323 O O . LYS A 1 546 ? -11.242 2.709 -13.594 1.00 75.12 546 LYS A O 1
ATOM 4328 N N . ARG A 1 547 ? -13.282 1.835 -13.862 1.00 81.50 547 ARG A N 1
ATOM 4329 C CA . ARG A 1 547 ? -13.114 0.744 -12.874 1.00 81.50 547 ARG A CA 1
ATOM 4330 C C . ARG A 1 547 ? -12.059 -0.281 -13.275 1.00 81.50 547 ARG A C 1
ATOM 4332 O O . ARG A 1 547 ? -11.454 -0.912 -12.412 1.00 81.50 547 ARG A O 1
ATOM 4339 N N . ASN A 1 548 ? -11.858 -0.464 -14.578 1.00 77.38 548 ASN A N 1
ATOM 4340 C CA . ASN A 1 548 ? -10.915 -1.435 -15.119 1.00 77.38 548 ASN A CA 1
ATOM 4341 C C . ASN A 1 548 ? -9.495 -0.846 -15.105 1.00 77.38 548 ASN A C 1
ATOM 4343 O O . ASN A 1 548 ? -8.962 -0.472 -16.149 1.00 77.38 548 ASN A O 1
ATOM 4347 N N . ARG A 1 549 ? -8.944 -0.698 -13.901 1.00 81.31 549 ARG A N 1
ATOM 4348 C CA . ARG A 1 549 ? -7.622 -0.144 -13.591 1.00 81.31 549 ARG A CA 1
ATOM 4349 C C . ARG A 1 549 ? -6.830 -1.147 -12.761 1.00 81.31 549 ARG A C 1
ATOM 4351 O O . ARG A 1 549 ? -7.428 -1.974 -12.069 1.00 81.31 549 ARG A O 1
ATOM 4358 N N . ALA A 1 550 ? -5.503 -1.078 -12.827 1.00 81.56 550 ALA A N 1
ATOM 4359 C CA . ALA A 1 550 ? -4.656 -1.985 -12.068 1.00 81.56 550 ALA A CA 1
ATOM 4360 C C . ALA A 1 550 ? -4.941 -1.874 -10.562 1.00 81.56 550 ALA A C 1
ATOM 4362 O O . ALA A 1 550 ? -5.164 -0.789 -10.020 1.00 81.56 550 ALA A O 1
ATOM 4363 N N . ARG A 1 551 ? -4.936 -3.025 -9.888 1.00 85.94 551 ARG A N 1
ATOM 4364 C CA . ARG A 1 551 ? -5.084 -3.133 -8.436 1.00 85.94 551 ARG A CA 1
ATOM 4365 C C . ARG A 1 551 ? -3.953 -3.972 -7.872 1.00 85.94 551 ARG A C 1
ATOM 4367 O O . ARG A 1 551 ? -3.479 -4.899 -8.526 1.00 85.94 551 ARG A O 1
ATOM 4374 N N . VAL A 1 552 ? -3.546 -3.663 -6.649 1.00 90.19 552 VAL A N 1
ATOM 4375 C CA . VAL A 1 552 ? -2.563 -4.469 -5.925 1.00 90.19 552 VAL A CA 1
ATOM 4376 C C . VAL A 1 552 ? -3.300 -5.554 -5.151 1.00 90.19 552 VAL A C 1
ATOM 4378 O O . VAL A 1 552 ? -4.269 -5.270 -4.448 1.00 90.19 552 VAL A O 1
ATOM 4381 N N . ALA A 1 553 ? -2.840 -6.794 -5.284 1.00 91.38 553 ALA A N 1
ATOM 4382 C CA . ALA A 1 553 ? -3.385 -7.948 -4.585 1.00 91.38 553 ALA A CA 1
ATOM 4383 C C . ALA A 1 553 ? -2.250 -8.848 -4.091 1.00 91.38 553 ALA A C 1
ATOM 4385 O O . ALA A 1 553 ? -1.164 -8.866 -4.671 1.00 91.38 553 ALA A O 1
ATOM 4386 N N . LEU A 1 554 ? -2.526 -9.593 -3.023 1.00 92.06 554 LEU A N 1
ATOM 4387 C CA . LEU A 1 554 ? -1.672 -10.665 -2.524 1.00 92.06 554 LEU A CA 1
ATOM 4388 C C . LEU A 1 554 ? -2.321 -11.988 -2.923 1.00 92.06 554 LEU A C 1
ATOM 4390 O O . LEU A 1 554 ? -3.482 -12.198 -2.575 1.00 92.06 554 LEU A O 1
ATOM 4394 N N . LEU A 1 555 ? -1.606 -12.838 -3.655 1.00 92.44 555 LEU A N 1
ATOM 4395 C CA . LEU A 1 555 ? -2.161 -14.068 -4.219 1.00 92.44 555 LEU A CA 1
ATOM 4396 C C . LEU A 1 555 ? -1.332 -15.258 -3.779 1.00 92.44 555 LEU A C 1
ATOM 4398 O O . LEU A 1 555 ? -0.108 -15.239 -3.836 1.00 92.44 555 LEU A O 1
ATOM 4402 N N . GLU A 1 556 ? -1.991 -16.334 -3.385 1.00 89.50 556 GLU A N 1
ATOM 4403 C CA . GLU A 1 556 ? -1.264 -17.553 -3.067 1.00 89.50 556 GLU A CA 1
ATOM 4404 C C . GLU A 1 556 ? -0.738 -18.191 -4.357 1.00 89.50 556 GLU A C 1
ATOM 4406 O O . GLU A 1 556 ? -1.439 -18.258 -5.366 1.00 89.50 556 GLU A O 1
ATOM 4411 N N . ILE A 1 557 ? 0.478 -18.747 -4.338 1.00 85.69 557 ILE A N 1
ATOM 4412 C CA . ILE A 1 557 ? 1.067 -19.305 -5.570 1.00 85.69 557 ILE A CA 1
ATOM 4413 C C . ILE A 1 557 ? 0.188 -20.396 -6.205 1.00 85.69 557 ILE A C 1
ATOM 4415 O O . ILE A 1 557 ? 0.144 -20.523 -7.429 1.00 85.69 557 ILE A O 1
ATOM 4419 N N . ARG A 1 558 ? -0.547 -21.159 -5.389 1.00 82.12 558 ARG A N 1
ATOM 4420 C CA . ARG A 1 558 ? -1.479 -22.193 -5.867 1.00 82.12 558 ARG A CA 1
ATOM 4421 C C . ARG A 1 558 ? -2.612 -21.646 -6.743 1.00 82.12 558 ARG A C 1
ATOM 4423 O O . ARG A 1 558 ? -3.137 -22.393 -7.558 1.00 82.12 558 ARG A O 1
ATOM 4430 N N . GLU A 1 559 ? -2.979 -20.376 -6.580 1.00 83.38 559 GLU A N 1
ATOM 4431 C CA . GLU A 1 559 ? -3.988 -19.704 -7.408 1.00 83.38 559 GLU A CA 1
ATOM 4432 C C . GLU A 1 559 ? -3.416 -19.339 -8.784 1.00 83.38 559 GLU A C 1
ATOM 4434 O O . GLU A 1 559 ? -4.127 -19.366 -9.784 1.00 83.38 559 GLU A O 1
ATOM 4439 N N . LEU A 1 560 ? -2.113 -19.044 -8.843 1.00 82.94 560 LEU A N 1
ATOM 4440 C CA . LEU A 1 560 ? -1.416 -18.630 -10.062 1.00 82.94 560 LEU A CA 1
ATOM 4441 C C . LEU A 1 560 ? -0.980 -19.816 -10.928 1.00 82.94 560 LEU A C 1
ATOM 4443 O O . LEU A 1 560 ? -0.986 -19.727 -12.155 1.00 82.94 560 LEU A O 1
ATOM 4447 N N . ILE A 1 561 ? -0.569 -20.918 -10.299 1.00 79.12 561 ILE A N 1
ATOM 4448 C CA . ILE A 1 561 ? -0.071 -22.112 -10.989 1.00 79.12 561 ILE A CA 1
ATOM 4449 C C . ILE A 1 561 ? -0.712 -23.373 -10.380 1.00 79.12 561 ILE A C 1
ATOM 4451 O O . ILE A 1 561 ? -0.029 -24.148 -9.704 1.00 79.12 561 ILE A O 1
ATOM 4455 N N . PRO A 1 562 ? -2.017 -23.611 -10.610 1.00 73.44 562 PRO A N 1
ATOM 4456 C CA . PRO A 1 562 ? -2.737 -24.729 -9.994 1.00 73.44 562 PRO A CA 1
ATOM 4457 C C . PRO A 1 562 ? -2.229 -26.104 -10.457 1.00 73.44 562 PRO A C 1
ATOM 4459 O O . PRO A 1 562 ? -2.289 -27.073 -9.703 1.00 73.44 562 PRO A O 1
ATOM 4462 N N . ASP A 1 563 ? -1.687 -26.185 -11.676 1.00 70.62 563 ASP A N 1
ATOM 4463 C CA . ASP A 1 563 ? -1.289 -27.447 -12.315 1.00 70.62 563 ASP A CA 1
ATOM 4464 C C . ASP A 1 563 ? 0.117 -27.937 -11.924 1.00 70.62 563 ASP A C 1
ATOM 4466 O O . ASP A 1 563 ? 0.515 -29.050 -12.282 1.00 70.62 563 ASP A O 1
ATOM 4470 N N . ILE A 1 564 ? 0.908 -27.115 -11.222 1.00 68.75 564 ILE A N 1
ATOM 4471 C CA . ILE A 1 564 ? 2.279 -27.462 -10.834 1.00 68.75 564 ILE A CA 1
ATOM 4472 C C . ILE A 1 564 ? 2.345 -27.654 -9.325 1.00 68.75 564 ILE A C 1
ATOM 4474 O O . ILE A 1 564 ? 2.334 -26.697 -8.555 1.00 68.75 564 ILE A O 1
ATOM 4478 N N . ASP A 1 565 ? 2.526 -28.905 -8.898 1.00 72.62 565 ASP A N 1
ATOM 4479 C CA . ASP A 1 565 ? 2.920 -29.172 -7.520 1.00 72.62 565 ASP A CA 1
ATOM 4480 C C . ASP A 1 565 ? 4.395 -28.796 -7.322 1.00 72.62 565 ASP A C 1
ATOM 4482 O O . ASP A 1 565 ? 5.314 -29.564 -7.637 1.00 72.62 565 ASP A O 1
ATOM 4486 N N . ILE A 1 566 ? 4.607 -27.604 -6.762 1.00 74.00 566 ILE A N 1
ATOM 4487 C CA . ILE A 1 566 ? 5.918 -27.022 -6.441 1.00 74.00 566 ILE A CA 1
ATOM 4488 C C . ILE A 1 566 ? 6.758 -27.952 -5.556 1.00 74.00 566 ILE A C 1
ATOM 4490 O O . ILE A 1 566 ? 7.986 -27.921 -5.618 1.00 74.00 566 ILE A O 1
ATOM 4494 N N . ARG A 1 567 ? 6.125 -28.834 -4.766 1.00 68.56 567 ARG A N 1
ATOM 4495 C CA . ARG A 1 567 ? 6.835 -29.817 -3.930 1.00 68.56 567 ARG A CA 1
ATOM 4496 C C . ARG A 1 567 ? 7.549 -30.879 -4.759 1.00 68.56 567 ARG A C 1
ATOM 4498 O O . ARG A 1 567 ? 8.535 -31.446 -4.299 1.00 68.56 567 ARG A O 1
ATOM 4505 N N . THR A 1 568 ? 7.049 -31.155 -5.960 1.00 70.38 568 THR A N 1
ATOM 4506 C CA . THR A 1 568 ? 7.588 -32.183 -6.863 1.00 70.38 568 THR A CA 1
ATOM 4507 C C . THR A 1 568 ? 8.437 -31.593 -7.984 1.00 70.38 568 THR A C 1
ATOM 4509 O O . THR A 1 568 ? 9.368 -32.244 -8.458 1.00 70.38 568 THR A O 1
ATOM 4512 N N . LYS A 1 569 ? 8.144 -30.354 -8.398 1.00 76.94 569 LYS A N 1
ATOM 4513 C CA . LYS A 1 569 ? 8.885 -29.625 -9.428 1.00 76.94 569 LYS A CA 1
ATOM 4514 C C . LYS A 1 569 ? 9.251 -28.238 -8.902 1.00 76.94 569 LYS A C 1
ATOM 4516 O O . LYS A 1 569 ? 8.357 -27.407 -8.763 1.00 76.94 569 LYS A O 1
ATOM 4521 N N . PRO A 1 570 ? 10.538 -27.957 -8.635 1.00 81.00 570 PRO A N 1
ATOM 4522 C CA . PRO A 1 570 ? 10.939 -26.656 -8.123 1.00 81.00 570 PRO A CA 1
ATOM 4523 C C . PRO A 1 570 ? 10.617 -25.568 -9.152 1.00 81.00 570 PRO A C 1
ATOM 4525 O O . PRO A 1 570 ? 11.136 -25.580 -10.268 1.00 81.00 570 PRO A O 1
ATOM 4528 N N . VAL A 1 571 ? 9.769 -24.621 -8.759 1.00 89.12 571 VAL A N 1
ATOM 4529 C CA . VAL A 1 571 ? 9.441 -23.431 -9.550 1.00 89.12 571 VAL A CA 1
ATOM 4530 C C . VAL A 1 571 ? 10.359 -22.297 -9.113 1.00 89.12 571 VAL A C 1
ATOM 4532 O O . VAL A 1 571 ? 10.576 -22.088 -7.917 1.00 89.12 571 VAL A O 1
ATOM 4535 N N . THR A 1 572 ? 10.930 -21.577 -10.075 1.00 93.12 572 THR A N 1
ATOM 4536 C CA . THR A 1 572 ? 11.720 -20.371 -9.808 1.00 93.12 572 THR A CA 1
ATOM 4537 C C . THR A 1 572 ? 10.875 -19.118 -9.994 1.00 93.12 572 THR A C 1
ATOM 4539 O O . THR A 1 572 ? 9.888 -19.124 -10.732 1.00 93.12 572 THR A O 1
ATOM 4542 N N . PHE A 1 573 ? 11.300 -18.013 -9.385 1.00 93.88 573 PHE A N 1
ATOM 4543 C CA . PHE A 1 573 ? 10.662 -16.711 -9.563 1.00 93.88 573 PHE A CA 1
ATOM 4544 C C . PHE A 1 573 ? 10.558 -16.305 -11.040 1.00 93.88 573 PHE A C 1
ATOM 4546 O O . PHE A 1 573 ? 9.549 -15.746 -11.453 1.00 93.88 573 PHE A O 1
ATOM 4553 N N . SER A 1 574 ? 11.557 -16.638 -11.865 1.00 93.19 574 SER A N 1
ATOM 4554 C CA . SER A 1 574 ? 11.504 -16.381 -13.307 1.00 93.19 574 SER A CA 1
ATOM 4555 C C . SER A 1 574 ? 10.372 -17.100 -14.027 1.00 93.19 574 SER A C 1
ATOM 4557 O O . SER A 1 574 ? 9.762 -16.504 -14.912 1.00 93.19 574 SER A O 1
ATOM 4559 N N . VAL A 1 575 ? 10.092 -18.352 -13.659 1.00 91.62 575 VAL A N 1
ATOM 4560 C CA . VAL A 1 575 ? 8.978 -19.116 -14.230 1.00 91.62 575 VAL A CA 1
ATOM 4561 C C . VAL A 1 575 ? 7.667 -18.484 -13.789 1.00 91.62 575 VAL A C 1
ATOM 4563 O O . VAL A 1 575 ? 6.840 -18.184 -14.641 1.00 91.62 575 VAL A O 1
ATOM 4566 N N . LEU A 1 576 ? 7.521 -18.193 -12.490 1.00 92.50 576 LEU A N 1
ATOM 4567 C CA . LEU A 1 576 ? 6.325 -17.535 -11.966 1.00 92.50 576 LEU A CA 1
ATOM 4568 C C . LEU A 1 576 ? 6.057 -16.208 -12.685 1.00 92.50 576 LEU A C 1
ATOM 4570 O O . LEU A 1 576 ? 4.971 -16.031 -13.215 1.00 92.50 576 LEU A O 1
ATOM 4574 N N . PHE A 1 577 ? 7.048 -15.316 -12.760 1.00 93.56 577 PHE A N 1
ATOM 4575 C CA . PHE A 1 577 ? 6.899 -14.006 -13.396 1.00 93.56 577 PHE A CA 1
ATOM 4576 C C . PHE A 1 577 ? 6.511 -14.112 -14.877 1.00 93.56 577 PHE A C 1
ATOM 4578 O O . PHE A 1 577 ? 5.636 -13.385 -15.338 1.00 93.56 577 PHE A O 1
ATOM 4585 N N . CYS A 1 578 ? 7.160 -15.002 -15.640 1.00 91.94 578 CYS A N 1
ATOM 4586 C CA . CYS A 1 578 ? 6.858 -15.154 -17.065 1.00 91.94 578 CYS A CA 1
ATOM 4587 C C . CYS A 1 578 ? 5.445 -15.712 -17.283 1.00 91.94 578 CYS A C 1
ATOM 4589 O O . CYS A 1 578 ? 4.712 -15.187 -18.115 1.00 91.94 578 CYS A O 1
ATOM 4591 N N . GLU A 1 579 ? 5.046 -16.729 -16.517 1.00 89.75 579 GLU A N 1
ATOM 4592 C CA . GLU A 1 579 ? 3.710 -17.321 -16.627 1.00 89.75 579 GLU A CA 1
ATOM 4593 C C . GLU A 1 579 ? 2.618 -16.324 -16.223 1.00 89.75 579 GLU A C 1
ATOM 4595 O O . GLU A 1 579 ? 1.613 -16.195 -16.922 1.00 89.75 579 GLU A O 1
ATOM 4600 N N . THR A 1 580 ? 2.811 -15.568 -15.138 1.00 91.25 580 THR A N 1
ATOM 4601 C CA . THR A 1 580 ? 1.788 -14.633 -14.652 1.00 91.25 580 THR A CA 1
ATOM 4602 C C . THR A 1 580 ? 1.601 -13.438 -15.570 1.00 91.25 580 THR A C 1
ATOM 4604 O O . THR A 1 580 ? 0.464 -13.050 -15.844 1.00 91.25 580 THR A O 1
ATOM 4607 N N . ILE A 1 581 ? 2.686 -12.873 -16.102 1.00 90.19 581 ILE A N 1
ATOM 4608 C CA . ILE A 1 581 ? 2.582 -11.722 -16.998 1.00 90.19 581 ILE A CA 1
ATOM 4609 C C . ILE A 1 581 ? 2.003 -12.119 -18.361 1.00 90.19 581 ILE A C 1
ATOM 4611 O O . ILE A 1 581 ? 1.226 -11.362 -18.936 1.00 90.19 581 ILE A O 1
ATOM 4615 N N . GLN A 1 582 ? 2.317 -13.318 -18.865 1.00 89.19 582 GLN A N 1
ATOM 4616 C CA . GLN A 1 582 ? 1.803 -13.802 -20.149 1.00 89.19 582 GLN A CA 1
ATOM 4617 C C . GLN A 1 582 ? 0.343 -14.258 -20.071 1.00 89.19 582 GLN A C 1
ATOM 4619 O O . GLN A 1 582 ? -0.420 -13.979 -20.992 1.00 89.19 582 GLN A O 1
ATOM 4624 N N . ARG A 1 583 ? -0.056 -14.949 -18.992 1.00 88.25 583 ARG A N 1
ATOM 4625 C CA . ARG A 1 583 ? -1.421 -15.484 -18.845 1.00 88.25 583 ARG A CA 1
ATOM 4626 C C . ARG A 1 583 ? -2.403 -14.480 -18.261 1.00 88.25 583 ARG A C 1
ATOM 4628 O O . ARG A 1 583 ? -3.539 -14.416 -18.715 1.00 88.25 583 ARG A O 1
ATOM 4635 N N . PHE A 1 584 ? -1.975 -13.724 -17.253 1.00 88.25 584 PHE A N 1
ATOM 4636 C CA . PHE A 1 584 ? -2.862 -12.882 -16.446 1.00 88.25 584 PHE A CA 1
ATOM 4637 C C . PHE A 1 584 ? -2.579 -11.386 -16.595 1.00 88.25 584 PHE A C 1
ATOM 4639 O O . PHE A 1 584 ? -3.308 -10.584 -16.023 1.00 88.25 584 PHE A O 1
ATOM 4646 N N . GLN A 1 585 ? -1.533 -10.998 -17.340 1.00 88.38 585 GLN A N 1
ATOM 4647 C CA . GLN A 1 585 ? -1.099 -9.598 -17.472 1.00 88.38 585 GLN A CA 1
ATOM 4648 C C . GLN A 1 585 ? -0.771 -8.955 -16.115 1.00 88.38 585 GLN A C 1
ATOM 4650 O O . GLN A 1 585 ? -0.960 -7.761 -15.901 1.00 88.38 585 GLN A O 1
ATOM 4655 N N . MET A 1 586 ? -0.248 -9.763 -15.189 1.00 91.00 586 MET A N 1
ATOM 4656 C CA . MET A 1 586 ? 0.104 -9.340 -13.836 1.00 91.00 586 MET A CA 1
ATOM 4657 C C . MET A 1 586 ? 1.610 -9.142 -13.687 1.00 91.00 586 MET A C 1
ATOM 4659 O O . MET A 1 586 ? 2.402 -9.989 -14.097 1.00 91.00 586 MET A O 1
ATOM 4663 N N . ILE A 1 587 ? 2.008 -8.053 -13.029 1.00 92.06 587 ILE A N 1
ATOM 4664 C CA . ILE A 1 587 ? 3.400 -7.823 -12.629 1.00 92.06 587 ILE A CA 1
ATOM 4665 C C . ILE A 1 587 ? 3.585 -8.312 -11.196 1.00 92.06 587 ILE A C 1
ATOM 4667 O O . ILE A 1 587 ? 2.932 -7.825 -10.274 1.00 92.06 587 ILE A O 1
ATOM 4671 N N . VAL A 1 588 ? 4.512 -9.246 -10.992 1.00 93.69 588 VAL A N 1
ATOM 4672 C CA . VAL A 1 588 ? 4.846 -9.745 -9.652 1.00 93.69 588 VAL A CA 1
ATOM 4673 C C . VAL A 1 588 ? 5.918 -8.847 -9.031 1.00 93.69 588 VAL A C 1
ATOM 4675 O O . VAL A 1 588 ? 7.088 -8.937 -9.398 1.00 93.69 588 VAL A O 1
ATOM 4678 N N . MET A 1 589 ? 5.524 -7.984 -8.086 1.00 93.94 589 MET A N 1
ATOM 4679 C CA . MET A 1 589 ? 6.437 -7.040 -7.414 1.00 93.94 589 MET A CA 1
ATOM 4680 C C . MET A 1 589 ? 7.431 -7.726 -6.461 1.00 93.94 589 MET A C 1
ATOM 4682 O O . MET A 1 589 ? 8.541 -7.236 -6.246 1.00 93.94 589 MET A O 1
ATOM 4686 N N . GLY A 1 590 ? 7.045 -8.855 -5.869 1.00 94.94 590 GLY A N 1
ATOM 4687 C CA . GLY A 1 590 ? 7.844 -9.557 -4.871 1.00 94.94 590 GLY A CA 1
ATOM 4688 C C . GLY A 1 590 ? 7.106 -10.748 -4.270 1.00 94.94 590 GLY A C 1
ATOM 4689 O O . GLY A 1 590 ? 6.139 -11.228 -4.853 1.00 94.94 590 GLY A O 1
ATOM 4690 N N . ILE A 1 591 ? 7.593 -11.226 -3.125 1.00 94.88 591 ILE A N 1
ATOM 4691 C CA . ILE A 1 591 ? 7.063 -12.394 -2.404 1.00 94.88 591 ILE A CA 1
ATOM 4692 C C . ILE A 1 591 ? 6.892 -12.043 -0.923 1.00 94.88 591 ILE A C 1
ATOM 4694 O O . ILE A 1 591 ? 7.756 -11.381 -0.344 1.00 94.88 591 ILE A O 1
ATOM 4698 N N . TYR A 1 592 ? 5.835 -12.541 -0.283 1.00 94.25 592 TYR A N 1
ATOM 4699 C CA . TYR A 1 592 ? 5.615 -12.461 1.161 1.00 94.25 592 TYR A CA 1
ATOM 4700 C C . TYR A 1 592 ? 5.809 -13.832 1.829 1.00 94.25 592 TYR A C 1
ATOM 4702 O O . TYR A 1 592 ? 4.869 -14.597 2.071 1.00 94.25 592 TYR A O 1
ATOM 4710 N N . ARG A 1 593 ? 7.069 -14.166 2.124 1.00 91.06 593 ARG A N 1
ATOM 4711 C CA . ARG A 1 593 ? 7.511 -15.517 2.511 1.00 91.06 593 ARG A CA 1
ATOM 4712 C C . ARG A 1 593 ? 7.424 -15.766 4.011 1.00 91.06 593 ARG A C 1
ATOM 4714 O O . ARG A 1 593 ? 7.831 -14.917 4.794 1.00 91.06 593 ARG A O 1
ATOM 4721 N N . LEU A 1 594 ? 7.000 -16.966 4.419 1.00 87.06 594 LEU A N 1
ATOM 4722 C CA . LEU A 1 594 ? 7.071 -17.398 5.820 1.00 87.06 594 LEU A CA 1
ATOM 4723 C C . LEU A 1 594 ? 8.517 -17.444 6.337 1.00 87.06 594 LEU A C 1
ATOM 4725 O O . LEU A 1 594 ? 9.378 -18.119 5.772 1.00 87.06 594 LEU A O 1
ATOM 4729 N N . LEU A 1 595 ? 8.757 -16.779 7.466 1.00 81.25 595 LEU A N 1
ATOM 4730 C CA . LEU A 1 595 ? 10.052 -16.720 8.139 1.00 81.25 595 LEU A CA 1
ATOM 4731 C C . LEU A 1 595 ? 10.537 -18.119 8.552 1.00 81.25 595 LEU A C 1
ATOM 4733 O O . LEU A 1 595 ? 11.709 -18.439 8.369 1.00 81.25 595 LEU A O 1
ATOM 4737 N N . ASP A 1 596 ? 9.627 -18.986 9.006 1.00 74.81 596 ASP A N 1
ATOM 4738 C CA . ASP A 1 596 ? 9.928 -20.371 9.398 1.00 74.81 596 ASP A CA 1
ATOM 4739 C C . ASP A 1 596 ? 10.606 -21.174 8.277 1.00 74.81 596 ASP A C 1
ATOM 4741 O O . ASP A 1 596 ? 11.492 -21.989 8.539 1.00 74.81 596 ASP A O 1
ATOM 4745 N N . VAL A 1 597 ? 10.206 -20.949 7.020 1.00 74.44 597 VAL A N 1
ATOM 4746 C CA . VAL A 1 597 ? 10.789 -21.628 5.850 1.00 74.44 597 VAL A CA 1
ATOM 4747 C C . VAL A 1 597 ? 12.246 -21.208 5.663 1.00 74.44 597 VAL A C 1
ATOM 4749 O O . VAL A 1 597 ? 13.099 -22.033 5.343 1.00 74.44 597 VAL A O 1
ATOM 4752 N N . LEU A 1 598 ? 12.549 -19.932 5.897 1.00 70.62 598 LEU A N 1
ATOM 4753 C CA . LEU A 1 598 ? 13.896 -19.384 5.755 1.00 70.62 598 LEU A CA 1
ATOM 4754 C C . LEU A 1 598 ? 14.816 -19.831 6.896 1.00 70.62 598 LEU A C 1
ATOM 4756 O O . LEU A 1 598 ? 15.985 -20.108 6.650 1.00 70.62 598 LEU A O 1
ATOM 4760 N N . VAL A 1 599 ? 14.286 -19.958 8.116 1.00 67.25 599 VAL A N 1
ATOM 4761 C CA . VAL A 1 599 ? 15.049 -20.410 9.291 1.00 67.25 599 VAL A CA 1
ATOM 4762 C C . VAL A 1 599 ? 15.337 -21.915 9.246 1.00 67.25 599 VAL A C 1
ATOM 4764 O O . VAL A 1 599 ? 16.444 -22.331 9.569 1.00 67.25 599 VAL A O 1
ATOM 4767 N N . ARG A 1 600 ? 14.386 -22.751 8.801 1.00 64.50 600 ARG A N 1
ATOM 4768 C CA . ARG A 1 600 ? 14.595 -24.213 8.671 1.00 64.50 600 ARG A CA 1
ATOM 4769 C C . ARG A 1 600 ? 15.702 -24.584 7.689 1.00 64.50 600 ARG A C 1
ATOM 4771 O O . ARG A 1 600 ? 16.342 -25.617 7.860 1.00 64.50 600 ARG A O 1
ATOM 4778 N N . ASN A 1 601 ? 15.890 -23.761 6.665 1.00 62.28 601 ASN A N 1
ATOM 4779 C CA . ASN A 1 601 ? 16.888 -23.974 5.625 1.00 62.28 601 ASN A CA 1
ATOM 4780 C C . ASN A 1 601 ? 18.243 -23.321 5.961 1.00 62.28 601 ASN A C 1
ATOM 4782 O O . ASN A 1 601 ? 19.143 -23.350 5.123 1.00 62.28 601 ASN A O 1
ATOM 4786 N N . ASP A 1 602 ? 18.402 -22.734 7.156 1.00 62.31 602 ASP A N 1
ATOM 4787 C CA . ASP A 1 602 ? 19.642 -22.080 7.575 1.00 62.31 602 ASP A CA 1
ATOM 4788 C C . ASP A 1 602 ? 20.706 -23.118 8.012 1.00 62.31 602 ASP A C 1
ATOM 4790 O O . ASP A 1 602 ? 20.482 -23.876 8.965 1.00 62.31 602 ASP A O 1
ATOM 4794 N N . PRO A 1 603 ? 21.887 -23.161 7.364 1.00 55.19 603 PRO A N 1
ATOM 4795 C CA . PRO A 1 603 ? 22.955 -24.107 7.697 1.00 55.19 603 PRO A CA 1
ATOM 4796 C C . PRO A 1 603 ? 23.547 -23.935 9.106 1.00 55.19 603 PRO A C 1
ATOM 4798 O O . PRO A 1 603 ? 24.172 -24.866 9.614 1.00 55.19 603 PRO A O 1
ATOM 4801 N N . SER A 1 604 ? 23.386 -22.763 9.736 1.00 58.47 604 SER A N 1
ATOM 4802 C CA . SER A 1 604 ? 23.967 -22.429 11.051 1.00 58.47 604 SER A CA 1
ATOM 4803 C C . SER A 1 604 ? 23.195 -23.004 12.255 1.00 58.47 604 SER A C 1
ATOM 4805 O O . SER A 1 604 ? 23.688 -22.975 13.383 1.00 58.47 604 SER A O 1
ATOM 4807 N N . ASN A 1 605 ? 22.002 -23.548 11.991 1.00 50.62 605 ASN A N 1
ATOM 4808 C CA . ASN A 1 605 ? 21.129 -24.391 12.812 1.00 50.62 605 ASN A CA 1
ATOM 4809 C C . ASN A 1 605 ? 21.403 -24.432 14.339 1.00 50.62 605 ASN A C 1
ATOM 4811 O O . ASN A 1 605 ? 21.929 -25.410 14.875 1.00 50.62 605 ASN A O 1
ATOM 4815 N N . ASN A 1 606 ? 20.960 -23.398 15.068 1.00 52.34 606 ASN A N 1
ATOM 4816 C CA . ASN A 1 606 ? 20.726 -23.490 16.513 1.00 52.34 606 ASN A CA 1
ATOM 4817 C C . ASN A 1 606 ? 19.206 -23.546 16.785 1.00 52.34 606 ASN A C 1
ATOM 4819 O O . ASN A 1 606 ? 18.553 -22.498 16.798 1.00 52.34 606 ASN A O 1
ATOM 4823 N N . PRO A 1 607 ? 18.621 -24.739 17.019 1.00 45.94 607 PRO A N 1
ATOM 4824 C CA . PRO A 1 607 ? 17.170 -24.924 17.148 1.00 45.94 607 PRO A CA 1
ATOM 4825 C C . PRO A 1 607 ? 16.549 -24.183 18.346 1.00 45.94 607 PRO A C 1
ATOM 4827 O O . PRO A 1 607 ? 15.336 -24.004 18.394 1.00 45.94 607 PRO A O 1
ATOM 4830 N N . ASN A 1 608 ? 17.369 -23.695 19.284 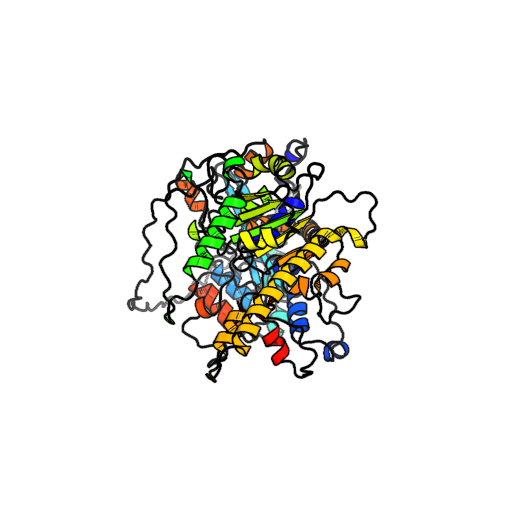1.00 43.50 608 ASN A N 1
ATOM 4831 C CA . ASN A 1 608 ? 16.927 -22.944 20.462 1.00 43.50 608 ASN A CA 1
ATOM 4832 C C . ASN A 1 608 ? 16.817 -21.420 20.231 1.00 43.50 608 ASN A C 1
ATOM 4834 O O . ASN A 1 608 ? 16.540 -20.687 21.178 1.00 43.50 608 ASN A O 1
ATOM 4838 N N . LYS A 1 609 ? 17.053 -20.928 19.005 1.00 45.44 609 LYS A N 1
ATOM 4839 C CA . LYS A 1 609 ? 16.997 -19.498 18.634 1.00 45.44 609 LYS A CA 1
ATOM 4840 C C . LYS A 1 609 ? 16.056 -19.197 17.458 1.00 45.44 609 LYS A C 1
ATOM 4842 O O . LYS A 1 609 ? 16.206 -18.165 16.818 1.00 45.44 609 LYS A O 1
ATOM 4847 N N . ILE A 1 610 ? 15.103 -20.079 17.152 1.00 49.00 610 ILE A N 1
ATOM 4848 C CA . ILE A 1 610 ? 14.090 -19.811 16.120 1.00 49.00 610 ILE A CA 1
ATOM 4849 C C . ILE A 1 610 ? 13.231 -18.633 16.617 1.00 49.00 610 ILE A C 1
ATOM 4851 O O . ILE A 1 610 ? 12.552 -18.804 17.636 1.00 49.00 610 ILE A O 1
ATOM 4855 N N . PRO A 1 611 ? 13.254 -17.449 15.971 1.00 48.09 611 PRO A N 1
ATOM 4856 C CA . PRO A 1 611 ? 12.386 -16.347 16.364 1.00 48.09 611 PRO A CA 1
ATOM 4857 C C . PRO A 1 611 ? 10.943 -16.821 16.212 1.00 48.09 611 PRO A C 1
ATOM 4859 O O . PRO A 1 611 ? 10.538 -17.289 15.149 1.00 48.09 611 PRO A O 1
ATOM 4862 N N . GLY A 1 612 ? 10.196 -16.795 17.310 1.00 46.22 612 GLY A N 1
ATOM 4863 C CA . GLY A 1 612 ? 8.899 -17.446 17.404 1.00 46.22 612 GLY A CA 1
ATOM 4864 C C . GLY A 1 612 ? 7.850 -16.891 16.433 1.00 46.22 612 GLY A C 1
ATOM 4865 O O . GLY A 1 612 ? 7.596 -15.687 16.373 1.00 46.22 612 GLY A O 1
ATOM 4866 N N . GLY A 1 613 ? 7.153 -17.814 15.768 1.00 56.25 613 GLY A N 1
ATOM 4867 C CA . GLY A 1 613 ? 5.823 -17.620 15.187 1.00 56.25 613 GLY A CA 1
ATOM 4868 C C . GLY A 1 613 ? 5.780 -17.575 13.660 1.00 56.25 613 GLY A C 1
ATOM 4869 O O . GLY A 1 613 ? 6.742 -17.186 13.008 1.00 56.25 613 GLY A O 1
ATOM 4870 N N . HIS A 1 614 ? 4.610 -17.907 13.100 1.00 67.50 614 HIS A N 1
ATOM 4871 C CA . HIS A 1 614 ? 4.282 -17.825 11.670 1.00 67.50 614 HIS A CA 1
ATOM 4872 C C . HIS A 1 614 ? 4.261 -16.372 11.161 1.00 67.50 614 HIS A C 1
ATOM 4874 O O . HIS A 1 614 ? 3.214 -15.810 10.835 1.00 67.50 614 HIS A O 1
ATOM 4880 N N . LYS A 1 615 ? 5.426 -15.727 11.149 1.00 79.62 615 LYS A N 1
ATOM 4881 C CA . LYS A 1 615 ? 5.650 -14.407 10.562 1.00 79.62 615 LYS A CA 1
ATOM 4882 C C . LYS A 1 615 ? 5.973 -14.576 9.086 1.00 79.62 615 LYS A C 1
ATOM 4884 O O . LYS A 1 615 ? 6.548 -15.585 8.682 1.00 79.62 615 LYS A O 1
ATOM 4889 N N . ARG A 1 616 ? 5.628 -13.578 8.286 1.00 89.56 616 ARG A N 1
ATOM 4890 C CA . ARG A 1 616 ? 6.034 -13.488 6.885 1.00 89.56 616 ARG A CA 1
ATOM 4891 C C . ARG A 1 616 ? 6.889 -12.247 6.693 1.00 89.56 616 ARG A C 1
ATOM 4893 O O . ARG A 1 616 ? 6.677 -11.272 7.402 1.00 89.56 616 ARG A O 1
ATOM 4900 N N . ILE A 1 617 ? 7.846 -12.300 5.777 1.00 91.75 617 ILE A N 1
ATOM 4901 C CA . ILE A 1 617 ? 8.771 -11.215 5.449 1.00 91.75 617 ILE A CA 1
ATOM 4902 C C . ILE A 1 617 ? 8.594 -10.842 3.981 1.00 91.75 617 ILE A C 1
ATOM 4904 O O . ILE A 1 617 ? 8.405 -11.709 3.124 1.00 91.75 617 ILE A O 1
ATOM 4908 N N . VAL A 1 618 ? 8.660 -9.545 3.702 1.00 95.12 618 VAL A N 1
ATOM 4909 C CA . VAL A 1 618 ? 8.562 -8.988 2.353 1.00 95.12 618 VAL A CA 1
ATOM 4910 C C . VAL A 1 618 ? 9.895 -9.131 1.620 1.00 95.12 618 VAL A C 1
ATOM 4912 O O . VAL A 1 618 ? 10.924 -8.685 2.111 1.00 95.12 618 VAL A O 1
ATOM 4915 N N . ILE A 1 619 ? 9.889 -9.713 0.423 1.00 94.00 619 ILE A N 1
ATOM 4916 C CA . ILE A 1 619 ? 11.063 -9.810 -0.452 1.00 94.00 619 ILE A CA 1
ATOM 4917 C C . ILE A 1 619 ? 10.732 -9.117 -1.775 1.00 94.00 619 ILE A C 1
ATOM 4919 O O . ILE A 1 619 ? 10.015 -9.671 -2.611 1.00 94.00 619 ILE A O 1
ATOM 4923 N N . CYS A 1 620 ? 11.255 -7.906 -1.965 1.00 94.50 620 CYS A N 1
ATOM 4924 C CA . CYS A 1 620 ? 11.066 -7.121 -3.186 1.00 94.50 620 CYS A CA 1
ATOM 4925 C C . CYS A 1 620 ? 11.901 -7.704 -4.337 1.00 94.50 620 CYS A C 1
ATOM 4927 O O . CYS A 1 620 ? 13.091 -7.960 -4.151 1.00 94.50 620 CYS A O 1
ATOM 4929 N N . TYR A 1 621 ? 11.292 -7.884 -5.514 1.00 93.44 621 TYR A N 1
ATOM 4930 C CA . TYR A 1 621 ? 11.932 -8.318 -6.765 1.00 93.44 621 TYR A CA 1
ATOM 4931 C C . TYR A 1 621 ? 13.086 -9.339 -6.590 1.00 93.44 621 TYR A C 1
ATOM 4933 O O . TYR A 1 621 ? 14.262 -9.028 -6.816 1.00 93.44 621 TYR A O 1
ATOM 4941 N N . PRO A 1 622 ? 12.779 -10.571 -6.146 1.00 92.50 622 PRO A N 1
ATOM 4942 C CA . PRO A 1 622 ? 13.792 -11.580 -5.864 1.00 92.50 622 PRO A CA 1
ATOM 4943 C C . PRO A 1 622 ? 14.578 -11.997 -7.123 1.00 92.50 622 PRO A C 1
ATOM 4945 O O . PRO A 1 622 ? 14.145 -11.787 -8.260 1.00 92.50 622 PRO A O 1
ATOM 4948 N N . PRO A 1 623 ? 15.753 -12.633 -6.953 1.00 90.50 623 PRO A N 1
ATOM 4949 C CA . PRO A 1 623 ? 16.551 -13.111 -8.076 1.00 90.50 623 PRO A CA 1
ATOM 4950 C C . PRO A 1 623 ? 15.771 -14.064 -8.981 1.00 90.50 623 PRO A C 1
ATOM 4952 O O . PRO A 1 623 ? 15.006 -14.900 -8.518 1.00 90.50 623 PRO A O 1
ATOM 4955 N N . HIS A 1 624 ? 16.053 -14.027 -10.281 1.00 91.62 624 HIS A N 1
ATOM 4956 C CA . HIS A 1 624 ? 15.375 -14.868 -11.278 1.00 91.62 624 HIS A CA 1
ATOM 4957 C C . HIS A 1 624 ? 15.390 -16.367 -10.949 1.00 91.62 624 HIS A C 1
ATOM 4959 O O . HIS A 1 624 ? 14.383 -17.046 -11.112 1.00 91.62 624 HIS A O 1
ATOM 4965 N N . GLY A 1 625 ? 16.528 -16.878 -10.475 1.00 90.88 625 GLY A N 1
ATOM 4966 C CA . GLY A 1 625 ? 16.693 -18.286 -10.097 1.00 90.88 625 GLY A CA 1
ATOM 4967 C C . GLY A 1 625 ? 16.221 -18.624 -8.682 1.00 90.88 625 GLY A C 1
ATOM 4968 O O . GLY A 1 625 ? 16.491 -19.722 -8.212 1.00 90.88 625 GLY A O 1
ATOM 4969 N N . TYR A 1 626 ? 15.580 -17.693 -7.972 1.00 90.88 626 TYR A N 1
ATOM 4970 C CA . TYR A 1 626 ? 15.125 -17.918 -6.605 1.00 90.88 626 TYR A CA 1
ATOM 4971 C C . TYR A 1 626 ? 14.008 -18.961 -6.568 1.00 90.88 626 TYR A C 1
ATOM 4973 O O . TYR A 1 626 ? 13.036 -18.848 -7.312 1.00 90.88 626 TYR A O 1
ATOM 4981 N N . HIS A 1 627 ? 14.154 -19.973 -5.715 1.00 90.38 627 HIS A N 1
ATOM 4982 C CA . HIS A 1 627 ? 13.180 -21.052 -5.586 1.00 90.38 627 HIS A CA 1
ATOM 4983 C C . HIS A 1 627 ? 11.980 -20.621 -4.747 1.00 90.38 627 HIS A C 1
ATOM 4985 O O . HIS A 1 627 ? 12.142 -20.116 -3.632 1.00 90.38 627 HIS A O 1
ATOM 4991 N N . MET A 1 628 ? 10.785 -20.858 -5.283 1.00 90.38 628 MET A N 1
ATOM 4992 C CA . MET A 1 628 ? 9.510 -20.584 -4.626 1.00 90.38 628 MET A CA 1
ATOM 4993 C C . MET A 1 628 ? 9.182 -21.680 -3.604 1.00 90.38 628 MET A C 1
ATOM 4995 O O . MET A 1 628 ? 9.500 -22.850 -3.824 1.00 90.38 628 MET A O 1
ATOM 4999 N N . ASP A 1 629 ? 8.531 -21.310 -2.504 1.00 87.00 629 ASP A N 1
ATOM 5000 C CA . ASP A 1 629 ? 7.969 -22.244 -1.527 1.00 87.00 629 ASP A CA 1
ATOM 5001 C C . ASP A 1 629 ? 6.442 -22.328 -1.716 1.00 87.00 629 ASP A C 1
ATOM 5003 O O . ASP A 1 629 ? 5.818 -21.305 -1.989 1.00 87.00 629 ASP A O 1
ATOM 5007 N N . PRO A 1 630 ? 5.792 -23.495 -1.547 1.00 84.56 630 PRO A N 1
ATOM 5008 C CA . PRO A 1 630 ? 4.339 -23.612 -1.708 1.00 84.56 630 PRO A CA 1
ATOM 5009 C C . PRO A 1 630 ? 3.510 -22.705 -0.786 1.00 84.56 630 PRO A C 1
ATOM 5011 O O . PRO A 1 630 ? 2.323 -22.513 -1.032 1.00 84.56 630 PRO A O 1
ATOM 5014 N N . SER A 1 631 ? 4.098 -22.221 0.312 1.00 85.56 631 SER A N 1
ATOM 5015 C CA . SER A 1 631 ? 3.443 -21.315 1.255 1.00 85.56 631 SER A CA 1
ATOM 5016 C C . SER A 1 631 ? 3.616 -19.835 0.922 1.00 85.56 631 SER A C 1
ATOM 5018 O O . SER A 1 631 ? 3.011 -19.005 1.602 1.00 85.56 631 SER A O 1
ATOM 5020 N N . ASP A 1 632 ? 4.440 -19.488 -0.065 1.00 89.56 632 ASP A N 1
ATOM 5021 C CA . ASP A 1 632 ? 4.631 -18.106 -0.498 1.00 89.56 632 ASP A CA 1
ATOM 5022 C C . ASP A 1 632 ? 3.324 -17.495 -1.027 1.00 89.56 632 ASP A C 1
ATOM 5024 O O . ASP A 1 632 ? 2.432 -18.193 -1.522 1.00 89.56 632 ASP A O 1
ATOM 5028 N N . MET A 1 633 ? 3.237 -16.173 -0.896 1.00 90.69 633 MET A N 1
ATOM 5029 C CA . MET A 1 633 ? 2.152 -15.332 -1.405 1.00 90.69 633 MET A CA 1
ATOM 5030 C C . MET A 1 633 ? 2.728 -14.101 -2.097 1.00 90.69 633 MET A C 1
ATOM 5032 O O . MET A 1 633 ? 3.913 -13.794 -1.808 1.00 90.69 633 MET A O 1
#

Foldseek 3Di:
DQPVPDPPDDVVVLRDDDDLLLLQLLLVLVCLFPPLSSLLLLLALFQDPPPPDPPVVCVPDFLVLVLLSQQSLKYKDKAFAAPVQAFAFPLVLQLLLVLLVKGWFWKWDWDQDPVRDTDTAIAGLDDRPDRDHGRIITIIIDNDPLSVCLRVLDDCVVCVPSNPDDPVNSNCSVVDPVSVVVVVVVVVVVVVVDDDDDDDDDDDDDDDDDDDDDDDDDDPDDDDDDDPDPPPVDPPPPPDLQQAFALRFFGWDPFDDQVLQEDDPVLLVVLVVVVVVVQDDDPPDRDPDPDDPPPPDSDDSAFAQAEEEQEADDLPFDDSQSLSNCQLLGTLLDDPVSRHQYEYEYAPNNCVVNRVQPSTHPRYHYYHDHLLDLVSCVSRPLLRYSEYEYYYRYDQPPDDPLCQQVSLLSSLVSLVVVLVVQLVVVVVVVVPDPDDDPDDPVVVVVSQVRDRHYEGEDADLLNVCSNDPQDPDDSPDGSSSDQCSQLSNYDYSVSSVSSVVSCVVPSCSVVVSCCQSSVGDDVVNVVCVSVVHHTHGHDDDVSVVSSPGDYDHFDQVCVQCVPDPCVVPWDFPLNSQSSCCVPPVDHDQWKFAFLVVSNVPTPVDDVVRRRDGRTTGTRGSGDRRHTDDNGID

Radius of gyration: 28.01 Å; chains: 1; bounding box: 67×76×83 Å

InterPro domains:
  IPR003148 Regulator of K+ conductance, N-terminal lobe [PF22614] (303-422)
  IPR003929 Calcium-activated potassium channel BK, alpha subunit [PF03493] (15-107)
  IPR047871 Calcium-activated potassium channel slowpoke-like [PTHR10027] (7-633)
  IPR048735 Ca2+-activated K+ channel Slowpoke-like, C-terminal domain [PF21014] (510-633)

Secondary structure (DSSP, 8-state):
--GGGSTT--GGGT-----HHHHHHHHHHHHHHSTTHHHHHHHHHS--------HHHHTTS-HHHHHHHHHHT-EEEEEEPPGGGTT-BHHHHHHHHHHTT-EEEEEEEEEE-TTS-EEEEEEES--TT-BPPTT-EEEEEES-HHHHHHHHT--TTT-S-GGG--HHHHHHGGG-HHHHHHHHHHHHHHHTT---S-----------------------PPP-----------------GGGBBTTSSBB------GGGTBPPHHHHHHHHHHHHHHTS-STT----------TT-SS-SS--SEEEEEEE--TTSPP--THHHHTGGGBTTS-TTTSPPEEEEE-HHHHHHHHHHHTTSSSEEEEES-TT-HHHHHHTTGGGEEEEEEEE----TT--GGGTTHHHHHHHHHHHHHHHHHHHHHHHHHHS--------HHHHHHHHS-PPPEEEEESSGGGGGGTSTT----TT--GGGSHHHHTTSEEETHHHHHHHHHHHH-THHHHHHHHHHHS---HHHHHHHHTT----B---GGGGGGG---------HHHH-TT--TTTSPPBHHHHHHHHHHHH-----EEEEEHHHHHHT-TT--GGG---S--EEEEES--TTPBPPTT--